Protein AF-A0A2I0F3G3-F1 (afdb_monomer)

Mean predicted aligned error: 10.42 Å

Structure (mmCIF, N/CA/C/O backbone):
data_AF-A0A2I0F3G3-F1
#
_entry.id   AF-A0A2I0F3G3-F1
#
loop_
_atom_site.group_PDB
_atom_site.id
_atom_site.type_symbol
_atom_site.label_atom_id
_atom_site.label_alt_id
_atom_site.label_comp_id
_atom_site.label_asym_id
_atom_site.label_entity_id
_atom_site.label_seq_id
_atom_site.pdbx_PDB_ins_code
_atom_site.Cartn_x
_atom_site.Cartn_y
_atom_site.Cartn_z
_atom_site.occupancy
_atom_site.B_iso_or_equiv
_atom_site.auth_seq_id
_atom_site.auth_comp_id
_atom_site.auth_asym_id
_atom_site.auth_atom_id
_atom_site.pdbx_PDB_model_num
ATOM 1 N N . MET A 1 1 ? -9.268 6.528 13.397 1.00 40.03 1 MET A N 1
ATOM 2 C CA . MET A 1 1 ? -7.926 5.931 13.593 1.00 40.03 1 MET A CA 1
ATOM 3 C C . MET A 1 1 ? -7.005 7.002 14.151 1.00 40.03 1 MET A C 1
ATOM 5 O O . MET A 1 1 ? -6.825 8.006 13.482 1.00 40.03 1 MET A O 1
ATOM 9 N N . SER A 1 2 ? -6.510 6.886 15.386 1.00 33.22 2 SER A N 1
ATOM 10 C CA . SER A 1 2 ? -5.782 8.012 15.994 1.00 33.22 2 SER A CA 1
ATOM 11 C C . SER A 1 2 ? -4.760 7.623 17.059 1.00 33.22 2 SER A C 1
ATOM 13 O O . SER A 1 2 ? -4.778 8.169 18.162 1.00 33.22 2 SER A O 1
ATOM 15 N N . ASN A 1 3 ? -3.904 6.642 16.770 1.00 37.75 3 ASN A N 1
ATOM 16 C CA . ASN A 1 3 ? -2.792 6.328 17.674 1.00 37.75 3 ASN A CA 1
ATOM 17 C C . ASN A 1 3 ? -1.697 5.437 17.068 1.00 37.75 3 ASN A C 1
ATOM 19 O O . ASN A 1 3 ? -0.989 4.779 17.830 1.00 37.75 3 ASN A O 1
ATOM 23 N N . ASP A 1 4 ? -1.595 5.362 15.737 1.00 41.56 4 ASP A N 1
ATOM 24 C CA . ASP A 1 4 ? -0.521 4.664 15.006 1.00 41.56 4 ASP A CA 1
ATOM 25 C C . ASP A 1 4 ? -0.191 3.261 15.546 1.00 41.56 4 ASP A C 1
ATOM 27 O O . ASP A 1 4 ? 0.947 2.791 15.526 1.00 41.56 4 ASP A O 1
ATOM 31 N N . ARG A 1 5 ? -1.210 2.587 16.095 1.00 38.66 5 ARG A N 1
ATOM 32 C CA . ARG A 1 5 ? -1.098 1.270 16.710 1.00 38.66 5 ARG A CA 1
ATOM 33 C C . ARG A 1 5 ? -2.247 0.378 16.260 1.00 38.66 5 ARG A C 1
ATOM 35 O O . ARG A 1 5 ? -3.396 0.821 16.270 1.00 38.66 5 ARG A O 1
ATOM 42 N N . PRO A 1 6 ? -1.957 -0.898 15.980 1.00 41.31 6 PRO A N 1
ATOM 43 C CA . PRO A 1 6 ? -2.941 -1.878 15.559 1.00 41.31 6 PRO A CA 1
ATOM 44 C C . PRO A 1 6 ? -4.153 -1.984 16.468 1.00 41.31 6 PRO A C 1
ATOM 46 O O . PRO A 1 6 ? -4.039 -2.080 17.700 1.00 41.31 6 PRO A O 1
ATOM 49 N N . ILE A 1 7 ? -5.303 -2.063 15.797 1.00 49.62 7 ILE A N 1
ATOM 50 C CA . ILE A 1 7 ? -6.587 -2.516 16.336 1.00 49.62 7 ILE A CA 1
ATOM 51 C C . ILE A 1 7 ? -6.479 -3.997 16.760 1.00 49.62 7 ILE A C 1
ATOM 53 O O . ILE A 1 7 ? -7.171 -4.448 17.666 1.00 49.62 7 ILE A O 1
ATOM 57 N N . PHE A 1 8 ? -5.528 -4.751 16.199 1.00 54.69 8 PHE A N 1
ATOM 58 C CA . PHE A 1 8 ? -5.387 -6.187 16.444 1.00 54.69 8 PHE A CA 1
ATOM 59 C C . PHE A 1 8 ? -4.365 -6.532 17.530 1.00 54.69 8 PHE A C 1
ATOM 61 O O . PHE A 1 8 ? -3.319 -5.897 17.691 1.00 54.69 8 PHE A O 1
ATOM 68 N N . SER A 1 9 ? -4.674 -7.574 18.305 1.00 57.16 9 SER A N 1
ATOM 69 C CA . SER A 1 9 ? -3.739 -8.134 19.283 1.00 57.16 9 SER A CA 1
ATOM 70 C C . SER A 1 9 ? -2.521 -8.762 18.587 1.00 57.16 9 SER A C 1
ATOM 72 O O . SER A 1 9 ? -2.612 -9.174 17.435 1.00 57.16 9 SER A O 1
ATOM 74 N N . LYS A 1 10 ? -1.380 -8.892 19.286 1.00 62.66 10 LYS A N 1
ATOM 75 C CA . LYS A 1 10 ? -0.178 -9.543 18.722 1.00 62.66 10 LYS A CA 1
ATOM 76 C C . LYS A 1 10 ? -0.448 -10.964 18.206 1.00 62.66 10 LYS A C 1
ATOM 78 O O . LYS A 1 10 ? 0.155 -11.355 17.218 1.00 62.66 10 LYS A O 1
ATOM 83 N N . ASN A 1 11 ? -1.334 -11.715 18.861 1.00 62.41 11 ASN A N 1
ATOM 84 C CA . ASN A 1 11 ? -1.682 -13.074 18.439 1.00 62.41 11 ASN A CA 1
ATOM 85 C C . ASN A 1 11 ? -2.518 -13.057 17.158 1.00 62.41 11 ASN A C 1
ATOM 87 O O . ASN A 1 11 ? -2.170 -13.747 16.212 1.00 62.41 11 ASN A O 1
ATOM 91 N N . LEU A 1 12 ? -3.532 -12.192 17.099 1.00 63.91 12 LEU A N 1
ATOM 92 C CA . LEU A 1 12 ? -4.378 -12.049 15.916 1.00 63.91 12 LEU A CA 1
ATOM 93 C C . LEU A 1 12 ? -3.585 -11.610 14.686 1.00 63.91 12 LEU A C 1
ATOM 95 O O . LEU A 1 12 ? -3.812 -12.103 13.595 1.00 63.91 12 LEU A O 1
ATOM 99 N N . LYS A 1 13 ? -2.603 -10.720 14.845 1.00 66.25 13 LYS A N 1
ATOM 100 C CA . LYS A 1 13 ? -1.736 -10.378 13.714 1.00 66.25 13 LYS A CA 1
ATOM 101 C C . LYS A 1 13 ? -0.973 -11.578 13.176 1.00 66.25 13 LYS A C 1
ATOM 103 O O . LYS A 1 13 ? -0.837 -11.698 11.972 1.00 66.25 13 LYS A O 1
ATOM 108 N N . LYS A 1 14 ? -0.437 -12.428 14.057 1.00 70.06 14 LYS A N 1
ATOM 109 C CA . LYS A 1 14 ? 0.297 -13.626 13.632 1.00 70.06 14 LYS A CA 1
ATOM 110 C C . LYS A 1 14 ? -0.610 -14.585 12.873 1.00 70.06 14 LYS A C 1
ATOM 112 O O . LYS A 1 14 ? -0.178 -15.141 11.876 1.00 70.06 14 LYS A O 1
ATOM 117 N N . GLU A 1 15 ? -1.839 -14.745 13.346 1.00 70.56 15 GLU A N 1
ATOM 118 C CA . GLU A 1 15 ? -2.870 -15.545 12.690 1.00 70.56 15 GLU A CA 1
ATOM 119 C C . GLU A 1 15 ? -3.222 -14.973 11.313 1.00 70.56 15 GLU A C 1
ATOM 121 O O . GLU A 1 15 ? -3.041 -15.668 10.325 1.00 70.56 15 GLU A O 1
ATOM 126 N N . LEU A 1 16 ? -3.543 -13.677 11.218 1.00 69.94 16 LEU A N 1
ATOM 127 C CA . LEU A 1 16 ? -3.826 -13.007 9.941 1.00 69.94 16 LEU A CA 1
ATOM 128 C C . LEU A 1 16 ? -2.643 -13.052 8.963 1.00 69.94 16 LEU A C 1
ATOM 130 O O . LEU A 1 16 ? -2.847 -13.212 7.766 1.00 69.94 16 LEU A O 1
ATOM 134 N N . ILE A 1 17 ? -1.402 -12.904 9.448 1.00 72.69 17 ILE A N 1
ATOM 135 C CA . ILE A 1 17 ? -0.193 -13.052 8.618 1.00 72.69 17 ILE A CA 1
ATOM 136 C C . ILE A 1 17 ? -0.124 -14.473 8.055 1.00 72.69 17 ILE A C 1
ATOM 138 O O . ILE A 1 17 ? 0.122 -14.649 6.865 1.00 72.69 17 ILE A O 1
ATOM 142 N N . LYS A 1 18 ? -0.343 -15.477 8.910 1.00 76.19 18 LYS A N 1
ATOM 143 C CA . LYS A 1 18 ? -0.282 -16.887 8.534 1.00 76.19 18 LYS A CA 1
ATOM 144 C C . LYS A 1 18 ? -1.380 -17.246 7.527 1.00 76.19 18 LYS A C 1
ATOM 146 O O . LYS A 1 18 ? -1.069 -17.804 6.484 1.00 76.19 18 LYS A O 1
ATOM 151 N N . GLU A 1 19 ? -2.628 -16.879 7.803 1.00 73.88 19 GLU A N 1
ATOM 152 C CA . GLU A 1 19 ? -3.773 -17.102 6.908 1.00 73.88 19 GLU A CA 1
ATOM 153 C C . GLU A 1 19 ? -3.580 -16.413 5.553 1.00 73.88 19 GLU A C 1
ATOM 155 O O . GLU A 1 19 ? -3.885 -16.992 4.507 1.00 73.88 19 GLU A O 1
ATOM 160 N N . ASN A 1 20 ? -3.037 -15.191 5.556 1.00 76.25 20 ASN A N 1
ATOM 161 C CA . ASN A 1 20 ? -2.711 -14.473 4.330 1.00 76.25 20 ASN A CA 1
ATOM 162 C C . ASN A 1 20 ? -1.632 -15.208 3.524 1.00 76.25 20 ASN A C 1
ATOM 164 O O . ASN A 1 20 ? -1.797 -15.383 2.322 1.00 76.25 20 ASN A O 1
ATOM 168 N N . GLN A 1 21 ? -0.562 -15.677 4.174 1.00 77.44 21 GLN A N 1
ATOM 169 C CA . GLN A 1 21 ? 0.502 -16.429 3.506 1.00 77.44 21 GLN A CA 1
ATOM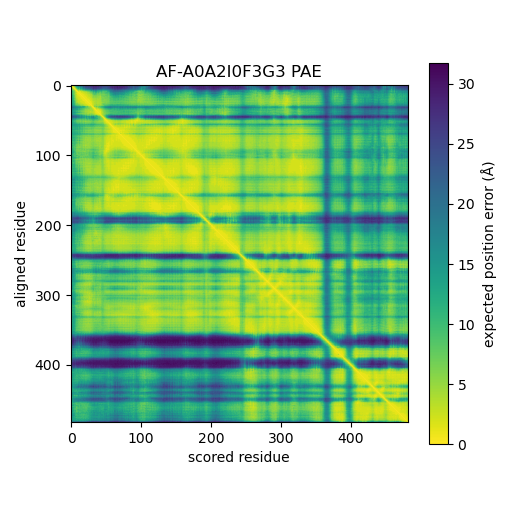 170 C C . GLN A 1 21 ? -0.027 -17.736 2.895 1.00 77.44 21 GLN A C 1
ATOM 172 O O . GLN A 1 21 ? 0.196 -17.992 1.716 1.00 77.44 21 GLN A O 1
ATOM 177 N N . GLU A 1 22 ? -0.801 -18.515 3.657 1.00 80.12 22 GLU A N 1
ATOM 178 C CA . GLU A 1 22 ? -1.426 -19.756 3.175 1.00 80.12 22 GLU A CA 1
ATOM 179 C C . GLU A 1 22 ? -2.356 -19.497 1.977 1.00 80.12 22 GLU A C 1
ATOM 181 O O . GLU A 1 22 ? -2.373 -20.259 1.006 1.00 80.12 22 GLU A O 1
ATOM 186 N N . SER A 1 23 ? -3.111 -18.397 2.020 1.00 78.81 23 SER A N 1
ATOM 187 C CA . SER A 1 23 ? -4.010 -17.992 0.937 1.00 78.81 23 SER A CA 1
ATOM 188 C C . SER A 1 23 ? -3.245 -17.553 -0.315 1.00 78.81 23 SER A C 1
ATOM 190 O O . SER A 1 23 ? -3.626 -17.928 -1.425 1.00 78.81 23 SER A O 1
ATOM 192 N N . VAL A 1 24 ? -2.145 -16.810 -0.155 1.00 80.06 24 VAL A N 1
ATOM 193 C CA . VAL A 1 24 ? -1.246 -16.425 -1.254 1.00 80.06 24 VAL A CA 1
ATOM 194 C C . VAL A 1 24 ? -0.622 -17.662 -1.895 1.00 80.06 24 VAL A C 1
ATOM 196 O O . VAL A 1 24 ? -0.701 -17.810 -3.113 1.00 80.06 24 VAL A O 1
ATOM 199 N N . ASP A 1 25 ? -0.086 -18.590 -1.103 1.00 80.62 25 ASP A N 1
ATOM 200 C CA . ASP A 1 25 ? 0.510 -19.828 -1.613 1.00 80.62 25 ASP A CA 1
ATOM 201 C C . ASP A 1 25 ? -0.519 -20.662 -2.391 1.00 80.62 25 ASP A C 1
ATOM 203 O O . ASP A 1 25 ? -0.250 -21.145 -3.497 1.00 80.62 25 ASP A O 1
ATOM 207 N N . LYS A 1 26 ? -1.743 -20.787 -1.861 1.00 83.00 26 LYS A N 1
ATOM 208 C CA . LYS A 1 26 ? -2.855 -21.454 -2.552 1.00 83.00 26 LYS A CA 1
ATOM 209 C C . LYS A 1 26 ? -3.180 -20.771 -3.884 1.00 83.00 26 LYS A C 1
ATOM 211 O O . LYS A 1 26 ? -3.293 -21.446 -4.906 1.00 83.00 26 LYS A O 1
ATOM 216 N N . SER A 1 27 ? -3.294 -19.446 -3.886 1.00 83.00 27 SER A N 1
ATOM 217 C CA . SER A 1 27 ? -3.582 -18.646 -5.078 1.00 83.00 27 SER A CA 1
ATOM 218 C C . SER A 1 27 ? -2.507 -18.796 -6.157 1.00 83.00 27 SER A C 1
ATOM 220 O O . SER A 1 27 ? -2.826 -19.038 -7.320 1.00 83.00 27 SER A O 1
ATOM 222 N N . LEU A 1 28 ? -1.224 -18.753 -5.783 1.00 81.25 28 LEU A N 1
ATOM 223 C CA . LEU A 1 28 ? -0.098 -18.933 -6.710 1.00 81.25 28 LEU A CA 1
ATOM 224 C C . LEU A 1 28 ? -0.069 -20.327 -7.344 1.00 81.25 28 LEU A C 1
ATOM 226 O O . LEU A 1 28 ? 0.310 -20.476 -8.512 1.00 81.25 28 LEU A O 1
ATOM 230 N N . ASN A 1 29 ? -0.490 -21.347 -6.597 1.00 78.00 29 ASN A N 1
ATOM 231 C CA . ASN A 1 29 ? -0.633 -22.705 -7.114 1.00 78.00 29 ASN A CA 1
ATOM 232 C C . ASN A 1 29 ? -1.790 -22.824 -8.116 1.00 78.00 29 ASN A C 1
ATOM 234 O O . ASN A 1 29 ? -1.662 -23.545 -9.104 1.00 78.00 29 ASN A O 1
ATOM 238 N N . LEU A 1 30 ? -2.884 -22.088 -7.902 1.00 77.94 30 LEU A N 1
ATOM 239 C CA . LEU A 1 30 ? -4.043 -22.050 -8.802 1.00 77.94 30 LEU A CA 1
ATOM 240 C C . LEU A 1 30 ? -3.820 -21.157 -10.035 1.00 77.94 30 LEU A C 1
ATOM 242 O O . LEU A 1 30 ? -4.417 -21.388 -11.085 1.00 77.94 30 LEU A O 1
ATOM 246 N N . ASN A 1 31 ? -2.949 -20.151 -9.938 1.00 69.31 31 ASN A N 1
ATOM 247 C CA . ASN A 1 31 ? -2.670 -19.228 -11.030 1.00 69.31 31 ASN A CA 1
ATOM 248 C C . ASN A 1 31 ? -1.655 -19.826 -12.023 1.00 69.31 31 ASN A C 1
ATOM 250 O O . ASN A 1 31 ? -0.436 -19.707 -11.866 1.00 69.31 31 ASN A O 1
ATOM 254 N N . PHE A 1 32 ? -2.153 -20.472 -13.079 1.00 60.03 32 PHE A N 1
ATOM 255 C CA . PHE A 1 32 ? -1.326 -21.067 -14.138 1.00 60.03 32 PHE A CA 1
ATOM 256 C C . PHE A 1 32 ? -0.560 -20.040 -14.994 1.00 60.03 32 PHE A C 1
ATOM 258 O O . PHE A 1 32 ? 0.374 -20.425 -15.693 1.00 60.03 32 PHE A O 1
ATOM 265 N N . GLY A 1 33 ? -0.924 -18.752 -14.939 1.00 63.72 33 GLY A N 1
ATOM 266 C CA . GLY A 1 33 ? -0.318 -17.690 -15.750 1.00 63.72 33 GLY A CA 1
ATOM 267 C C . GLY A 1 33 ? 0.868 -16.964 -15.103 1.00 63.72 33 GLY A C 1
ATOM 268 O O . GLY A 1 33 ? 1.580 -16.239 -15.797 1.00 63.72 33 GLY A O 1
ATOM 269 N N . ALA A 1 34 ? 1.101 -17.137 -13.797 1.00 67.75 34 ALA A N 1
ATOM 270 C CA . ALA A 1 34 ? 2.198 -16.466 -13.099 1.00 67.75 34 ALA A CA 1
ATOM 271 C C . ALA A 1 34 ? 3.571 -17.051 -13.485 1.00 67.75 34 ALA A C 1
ATOM 273 O O . ALA A 1 34 ? 3.748 -18.271 -13.539 1.00 67.75 34 ALA A O 1
ATOM 274 N N . SER A 1 35 ? 4.554 -16.169 -13.709 1.00 70.25 35 SER A N 1
ATOM 275 C CA . SER A 1 35 ? 5.934 -16.550 -14.044 1.00 70.25 35 SER A CA 1
ATOM 276 C C . SER A 1 35 ? 6.531 -17.496 -12.985 1.00 70.25 35 SER A C 1
ATOM 278 O O . SER A 1 35 ? 6.360 -17.233 -11.790 1.00 70.25 35 SER A O 1
ATOM 280 N N . PRO A 1 36 ? 7.274 -18.555 -13.373 1.00 76.88 36 PRO A N 1
ATOM 281 C CA . PRO A 1 36 ? 7.960 -19.437 -12.426 1.00 76.88 36 PRO A CA 1
ATOM 282 C C . PRO A 1 36 ? 8.852 -18.679 -11.435 1.00 76.88 36 PRO A C 1
ATOM 284 O O . PRO A 1 36 ? 8.826 -18.972 -10.242 1.00 76.88 36 PRO A O 1
ATOM 287 N N . SER A 1 37 ? 9.574 -17.661 -11.910 1.00 71.94 37 SER A N 1
ATOM 288 C CA . SER A 1 37 ? 10.458 -16.823 -11.092 1.00 71.94 37 SER A CA 1
ATOM 289 C C . SER A 1 37 ? 9.675 -16.016 -10.051 1.00 71.94 37 SER A C 1
ATOM 291 O O . SER A 1 37 ? 10.109 -15.899 -8.908 1.00 71.94 37 SER A O 1
ATOM 293 N N . LEU A 1 38 ? 8.483 -15.524 -10.412 1.00 72.19 38 LEU A N 1
ATOM 294 C CA . LEU A 1 38 ? 7.585 -14.831 -9.482 1.00 72.19 38 LEU A CA 1
ATOM 295 C C . LEU A 1 38 ? 7.024 -15.794 -8.427 1.00 72.19 38 LEU A C 1
ATOM 297 O O . LEU A 1 38 ? 7.023 -15.466 -7.244 1.00 72.19 38 LEU A O 1
ATOM 301 N N . LYS A 1 39 ? 6.597 -17.001 -8.831 1.00 77.25 39 LYS A N 1
ATOM 302 C CA . LYS A 1 39 ? 6.143 -18.035 -7.885 1.00 77.25 39 LYS A CA 1
ATOM 303 C C . LYS A 1 39 ? 7.246 -18.397 -6.897 1.00 77.25 39 LYS A C 1
ATOM 305 O O . LYS A 1 39 ? 6.999 -18.441 -5.696 1.00 77.25 39 LYS A O 1
ATOM 310 N N . GLN A 1 40 ? 8.468 -18.596 -7.392 1.00 78.12 40 GLN A N 1
ATOM 311 C CA . GLN A 1 40 ? 9.625 -18.866 -6.548 1.00 78.12 40 GLN A CA 1
ATOM 312 C C . GLN A 1 40 ? 9.860 -17.713 -5.566 1.00 78.12 40 GLN A C 1
ATOM 314 O O . GLN A 1 40 ? 9.889 -17.957 -4.364 1.00 78.12 40 GLN A O 1
ATOM 319 N N . PHE A 1 41 ? 9.942 -16.471 -6.054 1.00 70.38 41 PHE A N 1
ATOM 320 C CA . PHE A 1 41 ? 10.153 -15.287 -5.218 1.00 70.38 41 PHE A CA 1
ATOM 321 C C . PHE A 1 41 ? 9.120 -15.180 -4.086 1.00 70.38 41 PHE A C 1
ATOM 323 O O . PHE A 1 41 ? 9.497 -15.082 -2.918 1.00 70.38 41 PHE A O 1
ATOM 330 N N . LEU A 1 42 ? 7.831 -15.296 -4.409 1.00 71.50 42 LEU A N 1
ATOM 331 C CA . LEU A 1 42 ? 6.747 -15.178 -3.431 1.00 71.50 42 LEU A CA 1
ATOM 332 C C . LEU A 1 42 ? 6.679 -16.361 -2.450 1.00 71.50 42 LEU A C 1
ATOM 334 O O . LEU A 1 42 ? 6.297 -16.169 -1.302 1.00 71.50 42 LEU A O 1
ATOM 338 N N . SER A 1 43 ? 7.101 -17.559 -2.865 1.00 68.19 43 SER A N 1
ATOM 339 C CA . SER A 1 43 ? 7.147 -18.748 -1.995 1.00 68.19 43 SER A CA 1
ATOM 340 C C . SER A 1 43 ? 8.367 -18.804 -1.059 1.00 68.19 43 SER A C 1
ATOM 342 O O . SER A 1 43 ? 8.386 -19.576 -0.103 1.00 68.19 43 SER A O 1
ATOM 344 N N . THR A 1 44 ? 9.412 -18.005 -1.319 1.00 59.66 44 THR A N 1
ATOM 345 C CA . THR A 1 44 ? 10.685 -18.042 -0.565 1.00 59.66 44 THR A CA 1
ATOM 346 C C . THR A 1 44 ? 10.713 -17.204 0.719 1.00 59.66 44 THR A C 1
ATOM 348 O O . THR A 1 44 ? 11.754 -17.125 1.379 1.00 59.66 44 THR A O 1
ATOM 351 N N . THR A 1 45 ? 9.597 -16.596 1.129 1.00 55.66 45 THR A N 1
ATOM 352 C CA . THR A 1 45 ? 9.505 -15.860 2.399 1.00 55.66 45 THR A CA 1
ATOM 353 C C . THR A 1 45 ? 9.617 -16.814 3.588 1.00 55.66 45 THR A C 1
ATOM 355 O O . THR A 1 45 ? 8.653 -17.437 4.015 1.00 55.66 45 THR A O 1
ATOM 358 N N . THR A 1 46 ? 10.831 -16.943 4.121 1.00 53.16 46 THR A N 1
ATOM 359 C CA . THR A 1 46 ? 11.136 -17.797 5.273 1.00 53.16 46 THR A CA 1
ATOM 360 C C . THR A 1 46 ? 10.627 -17.187 6.582 1.00 53.16 46 THR A C 1
ATOM 362 O O . THR A 1 46 ? 10.824 -16.000 6.846 1.00 53.16 46 THR A O 1
ATOM 365 N N . ASP A 1 47 ? 10.061 -18.034 7.449 1.00 54.22 47 ASP A N 1
ATOM 366 C CA . ASP A 1 47 ? 9.515 -17.767 8.799 1.00 54.22 47 ASP A CA 1
ATOM 367 C C . ASP A 1 47 ? 10.509 -17.181 9.836 1.00 54.22 47 ASP A C 1
ATOM 369 O O . ASP A 1 47 ? 10.274 -17.192 11.051 1.00 54.22 47 ASP A O 1
ATOM 373 N N . SER A 1 48 ? 11.662 -16.669 9.405 1.00 66.31 48 SER A N 1
ATOM 374 C CA . SER A 1 48 ? 12.718 -16.233 10.314 1.00 66.31 48 SER A CA 1
ATOM 375 C C . SER A 1 48 ? 12.441 -14.837 10.882 1.00 66.31 48 SER A C 1
ATOM 377 O O . SER A 1 48 ? 12.645 -13.790 10.264 1.00 66.31 48 SER A O 1
ATOM 379 N N . SER A 1 49 ? 11.976 -14.814 12.130 1.00 77.31 49 SER A N 1
ATOM 380 C CA . SER A 1 49 ? 11.819 -13.566 12.867 1.00 77.31 49 SER A CA 1
ATOM 381 C C . SER A 1 49 ? 13.178 -12.999 13.280 1.00 77.31 49 SER A C 1
ATOM 383 O O . SER A 1 49 ? 13.936 -13.658 13.991 1.00 77.31 49 SER A O 1
ATOM 385 N N . HIS A 1 50 ? 13.458 -11.755 12.898 1.00 85.19 50 HIS A N 1
ATOM 386 C CA . HIS A 1 50 ? 14.717 -11.070 13.190 1.00 85.19 50 HIS A CA 1
ATOM 387 C C . HIS A 1 50 ? 14.478 -9.651 13.718 1.00 85.19 50 HIS A C 1
ATOM 389 O O . HIS A 1 50 ? 13.436 -9.039 13.470 1.00 85.19 50 HIS A O 1
ATOM 395 N N . PHE A 1 51 ? 15.443 -9.148 14.490 1.00 89.06 51 PHE A N 1
ATOM 396 C CA . PHE A 1 51 ? 15.470 -7.756 14.936 1.00 89.06 51 PHE A CA 1
ATOM 397 C C . PHE A 1 51 ? 16.098 -6.880 13.860 1.00 89.06 51 PHE A C 1
ATOM 399 O O . PHE A 1 51 ? 17.098 -7.269 13.259 1.00 89.06 51 PHE A O 1
ATOM 406 N N . VAL A 1 52 ? 15.512 -5.707 13.643 1.00 91.12 52 VAL A N 1
ATOM 407 C CA . VAL A 1 52 ? 16.011 -4.741 12.669 1.00 91.12 52 VAL A CA 1
ATOM 408 C C . VAL A 1 52 ? 17.035 -3.829 13.336 1.00 91.12 52 VAL A C 1
ATOM 410 O O . VAL A 1 52 ? 16.733 -3.138 14.309 1.00 91.12 52 VAL A O 1
ATOM 413 N N . SER A 1 53 ? 18.261 -3.841 12.831 1.00 93.12 53 SER A N 1
ATOM 414 C CA . SER A 1 53 ? 19.366 -3.002 13.299 1.00 93.12 53 SER A CA 1
ATOM 415 C C . SER A 1 53 ? 19.271 -1.586 12.739 1.00 93.12 53 SER A C 1
ATOM 417 O O . SER A 1 53 ? 18.608 -1.350 11.736 1.00 93.12 53 SER A O 1
ATOM 419 N N . LYS A 1 54 ? 19.955 -0.622 13.366 1.00 93.31 54 LYS A N 1
ATOM 420 C CA . LYS A 1 54 ? 20.077 0.731 12.803 1.00 93.31 54 LYS A CA 1
ATOM 421 C C . LYS A 1 54 ? 20.902 0.720 11.519 1.00 93.31 54 LYS A C 1
ATOM 423 O O . LYS A 1 54 ? 21.877 -0.016 11.402 1.00 93.31 54 LYS A O 1
ATOM 428 N N . PHE A 1 55 ? 20.545 1.611 10.604 1.00 92.38 55 PHE A N 1
ATOM 429 C CA . PHE A 1 55 ? 21.315 1.892 9.404 1.00 92.38 55 PHE A CA 1
ATOM 430 C C . PHE A 1 55 ? 22.288 3.044 9.693 1.00 92.38 55 PHE A C 1
ATOM 432 O O . PHE A 1 55 ? 21.866 4.186 9.870 1.00 92.38 55 PHE A O 1
ATOM 439 N N . GLU A 1 56 ? 23.582 2.741 9.804 1.00 88.44 56 GLU A N 1
ATOM 440 C CA . GLU A 1 56 ? 24.620 3.708 10.223 1.00 88.44 56 GLU A CA 1
ATOM 441 C C . GLU A 1 56 ? 25.530 4.175 9.077 1.00 88.44 56 GLU A C 1
ATOM 443 O O . GLU A 1 56 ? 26.383 5.039 9.268 1.00 88.44 56 GLU A O 1
ATOM 448 N N . GLU A 1 57 ? 25.367 3.616 7.878 1.00 83.31 57 GLU A N 1
ATOM 449 C CA . GLU A 1 57 ? 26.209 3.970 6.739 1.00 83.31 57 GLU A CA 1
ATOM 450 C C . GLU A 1 57 ? 25.850 5.325 6.137 1.00 83.31 57 GLU A C 1
ATOM 452 O O . GLU A 1 57 ? 24.687 5.729 6.054 1.00 83.31 57 GLU A O 1
ATOM 457 N N . HIS A 1 58 ? 26.881 6.014 5.653 1.00 87.69 58 HIS A N 1
ATOM 458 C CA . HIS A 1 58 ? 26.693 7.198 4.839 1.00 87.69 58 HIS A CA 1
ATOM 459 C C . HIS A 1 58 ? 26.120 6.815 3.478 1.00 87.69 58 HIS A C 1
ATOM 461 O O . HIS A 1 58 ? 26.630 5.928 2.798 1.00 87.69 58 HIS A O 1
ATOM 467 N N . VAL A 1 59 ? 25.088 7.543 3.057 1.00 91.19 59 VAL A N 1
ATOM 468 C CA . VAL A 1 59 ? 24.486 7.352 1.740 1.00 91.19 59 VAL A CA 1
ATOM 469 C C . VAL A 1 59 ? 25.489 7.736 0.655 1.00 91.19 59 VAL A C 1
ATOM 471 O O . VAL A 1 59 ? 25.804 8.917 0.474 1.00 91.19 59 VAL A O 1
ATOM 474 N N . PHE A 1 60 ? 25.961 6.731 -0.077 1.00 90.94 60 PHE A N 1
ATOM 475 C CA . PHE A 1 60 ? 26.897 6.877 -1.179 1.00 90.94 60 PHE A CA 1
ATOM 476 C C . PHE A 1 60 ? 26.581 5.857 -2.273 1.00 90.94 60 PHE A C 1
ATOM 478 O O . PHE A 1 60 ? 26.334 4.689 -1.987 1.00 90.94 60 PHE A O 1
ATOM 485 N N . PHE A 1 61 ? 26.630 6.301 -3.528 1.00 94.38 61 PHE A N 1
ATOM 486 C CA . PHE A 1 61 ? 26.390 5.461 -4.695 1.00 94.38 61 PHE A CA 1
ATOM 487 C C . PHE A 1 61 ? 27.569 5.537 -5.673 1.00 94.38 61 PHE A C 1
ATOM 489 O O . PHE A 1 61 ? 28.241 6.572 -5.749 1.00 94.38 61 PHE A O 1
ATOM 496 N N . PRO A 1 62 ? 27.822 4.464 -6.443 1.00 94.44 62 PRO A N 1
ATOM 497 C CA . PRO A 1 62 ? 28.929 4.417 -7.388 1.00 94.44 62 PRO A CA 1
ATOM 498 C C . PRO A 1 62 ? 28.759 5.418 -8.543 1.00 94.44 62 PRO A C 1
ATOM 500 O O . PRO A 1 62 ? 27.661 5.887 -8.851 1.00 94.44 62 PRO A O 1
ATOM 503 N N . VAL A 1 63 ? 29.872 5.739 -9.212 1.00 94.75 63 VAL A N 1
ATOM 504 C CA . VAL A 1 63 ? 29.927 6.759 -10.280 1.00 94.75 63 VAL A CA 1
ATOM 505 C C . VAL A 1 63 ? 28.951 6.451 -11.414 1.00 94.75 63 VAL A C 1
ATOM 507 O O . VAL A 1 63 ? 28.247 7.343 -11.874 1.00 94.75 63 VAL A O 1
ATOM 510 N N . ASN A 1 64 ? 28.830 5.184 -11.808 1.00 94.56 64 ASN A N 1
ATOM 511 C CA . ASN A 1 64 ? 27.911 4.774 -12.867 1.00 94.56 64 ASN A CA 1
ATOM 512 C C . ASN A 1 64 ? 26.434 5.047 -12.521 1.00 94.56 64 ASN A C 1
ATOM 514 O O . ASN A 1 64 ? 25.662 5.406 -13.408 1.00 94.56 64 ASN A O 1
ATOM 518 N N . PHE A 1 65 ? 26.048 4.932 -11.246 1.00 96.69 65 PHE A N 1
ATOM 519 C CA . PHE A 1 65 ? 24.707 5.283 -10.776 1.00 96.69 65 PHE A CA 1
ATOM 520 C C . PHE A 1 65 ? 24.464 6.790 -10.831 1.00 96.69 65 PHE A C 1
ATOM 522 O O . PHE A 1 65 ? 23.448 7.255 -11.355 1.00 96.69 65 PHE A O 1
ATOM 529 N N . ARG A 1 66 ? 25.441 7.570 -10.358 1.00 96.00 66 ARG A N 1
ATOM 530 C CA . ARG A 1 66 ? 25.407 9.033 -10.445 1.00 96.00 66 ARG A CA 1
ATOM 531 C C . ARG A 1 66 ? 25.268 9.511 -11.891 1.00 96.00 66 ARG A C 1
ATOM 533 O O . ARG A 1 66 ? 24.416 10.350 -12.181 1.00 96.00 66 ARG A O 1
ATOM 540 N N . ASP A 1 67 ? 26.057 8.941 -12.794 1.00 94.75 67 ASP A N 1
ATOM 541 C CA . ASP A 1 67 ? 26.036 9.275 -14.219 1.00 94.75 67 ASP A CA 1
ATOM 542 C C . ASP A 1 67 ? 24.723 8.864 -14.892 1.00 94.75 67 ASP A C 1
ATOM 544 O O . ASP A 1 67 ? 24.255 9.541 -15.813 1.00 94.75 67 ASP A O 1
ATOM 548 N N . ALA A 1 68 ? 24.106 7.768 -14.439 1.00 95.19 68 ALA A N 1
ATOM 549 C CA . ALA A 1 68 ? 22.843 7.298 -14.985 1.00 95.19 68 ALA A CA 1
ATOM 550 C C . ALA A 1 68 ? 21.682 8.249 -14.668 1.00 95.19 68 ALA A C 1
ATOM 552 O O . ALA A 1 68 ? 20.890 8.571 -15.565 1.00 95.19 68 ALA A O 1
ATOM 553 N N . LEU A 1 69 ? 21.600 8.715 -13.419 1.00 95.31 69 LEU A N 1
ATOM 554 C CA . LEU A 1 69 ? 20.544 9.618 -12.965 1.00 95.31 69 LEU A CA 1
ATOM 555 C C . LEU A 1 69 ? 20.759 11.064 -13.428 1.00 95.31 69 LEU A C 1
ATOM 557 O O . LEU A 1 69 ? 19.788 11.734 -13.784 1.00 95.31 69 LEU A O 1
ATOM 561 N N . LYS A 1 70 ? 22.012 11.521 -13.545 1.00 92.19 70 LYS A N 1
ATOM 562 C CA . LYS A 1 70 ? 22.354 12.914 -13.882 1.00 92.19 70 LYS A CA 1
ATOM 563 C C . LYS A 1 70 ? 21.667 13.899 -12.928 1.00 92.19 70 LYS A C 1
ATOM 565 O O . LYS A 1 70 ? 21.973 13.902 -11.739 1.00 92.19 70 LYS A O 1
ATOM 570 N N . ASP A 1 71 ? 20.732 14.696 -13.440 1.00 91.38 71 ASP A N 1
ATOM 571 C CA . ASP A 1 71 ? 20.033 15.760 -12.717 1.00 91.38 71 ASP A CA 1
ATOM 572 C C . ASP A 1 71 ? 19.177 15.214 -11.561 1.00 91.38 71 ASP A C 1
ATOM 574 O O . ASP A 1 71 ? 19.029 15.870 -10.531 1.00 91.38 71 ASP A O 1
ATOM 578 N N . ASP A 1 72 ? 18.704 13.968 -11.675 1.00 94.75 72 ASP A N 1
ATOM 579 C CA . ASP A 1 72 ? 17.890 13.311 -10.647 1.00 94.75 72 ASP A CA 1
ATOM 580 C C . ASP A 1 72 ? 18.730 12.770 -9.470 1.00 94.75 72 ASP A C 1
ATOM 582 O O . ASP A 1 72 ? 18.184 12.417 -8.423 1.00 94.75 72 ASP A O 1
ATOM 586 N N . TYR A 1 73 ? 20.066 12.717 -9.596 1.00 96.31 73 TYR A N 1
ATOM 587 C CA . TYR A 1 73 ? 20.938 12.086 -8.597 1.00 96.31 73 TYR A CA 1
ATOM 588 C C . TYR A 1 73 ? 20.817 12.733 -7.214 1.00 96.31 73 TYR A C 1
ATOM 590 O O . TYR A 1 73 ? 20.650 12.035 -6.217 1.00 96.31 73 TYR A O 1
ATOM 598 N N . SER A 1 74 ? 20.877 14.065 -7.142 1.00 96.06 74 SER A N 1
ATOM 599 C CA . SER A 1 74 ? 20.808 14.793 -5.867 1.00 96.06 74 SER A CA 1
ATOM 600 C C . SER A 1 74 ? 19.467 14.587 -5.163 1.00 96.06 74 SER A C 1
ATOM 602 O O . SER A 1 74 ? 19.421 14.485 -3.937 1.00 96.06 74 SER A O 1
ATOM 604 N N . LEU A 1 75 ? 18.381 14.495 -5.935 1.00 96.69 75 LEU A N 1
ATOM 605 C CA . LEU A 1 75 ? 17.046 14.225 -5.414 1.00 96.69 75 LEU A CA 1
ATOM 606 C C . LEU A 1 75 ? 16.971 12.817 -4.812 1.00 96.69 75 LEU A C 1
ATOM 608 O O . LEU A 1 75 ? 16.570 12.673 -3.658 1.00 96.69 75 LEU A O 1
ATOM 612 N N . VAL A 1 76 ? 17.416 11.798 -5.555 1.00 96.69 76 VAL A N 1
ATOM 613 C CA . VAL A 1 76 ? 17.433 10.405 -5.077 1.00 96.69 76 VAL A CA 1
ATOM 614 C C . VAL A 1 76 ? 18.355 10.250 -3.865 1.00 96.69 76 VAL A C 1
ATOM 616 O O . VAL A 1 76 ? 17.955 9.655 -2.868 1.00 96.69 76 VAL A O 1
ATOM 619 N N . LEU A 1 77 ? 19.542 10.860 -3.878 1.00 96.50 77 LEU A N 1
ATOM 620 C CA . LEU A 1 77 ? 20.472 10.841 -2.746 1.00 96.50 77 LEU A CA 1
ATOM 621 C C . LEU A 1 77 ? 19.835 11.396 -1.462 1.00 96.50 77 LEU A C 1
ATOM 623 O O . LEU A 1 77 ? 20.020 10.836 -0.382 1.00 96.50 77 LEU A O 1
ATOM 627 N N . ASN A 1 78 ? 19.079 12.491 -1.569 1.00 96.88 78 ASN A N 1
ATOM 628 C CA . ASN A 1 78 ? 18.396 13.090 -0.424 1.00 96.88 78 ASN A CA 1
ATOM 629 C C . ASN A 1 78 ? 17.256 12.207 0.097 1.00 96.88 78 ASN A C 1
ATOM 631 O O . ASN A 1 78 ? 17.105 12.098 1.311 1.00 96.88 78 ASN A O 1
ATOM 635 N N . LEU A 1 79 ? 16.513 11.532 -0.786 1.00 97.44 79 LEU A N 1
ATOM 636 C CA . LEU A 1 79 ? 15.500 10.553 -0.377 1.00 97.44 79 LEU A CA 1
ATOM 637 C C . LEU A 1 79 ? 16.126 9.407 0.419 1.00 97.44 79 LEU A C 1
ATOM 639 O O . LEU A 1 79 ? 15.597 9.025 1.453 1.00 97.44 79 LEU A O 1
ATOM 643 N N . PHE A 1 80 ? 17.287 8.900 0.010 1.00 96.44 80 PHE A N 1
ATOM 644 C CA . PHE A 1 80 ? 17.979 7.874 0.787 1.00 96.44 80 PHE A CA 1
ATOM 645 C C . PHE A 1 80 ? 18.422 8.372 2.167 1.00 96.44 80 PHE A C 1
ATOM 647 O O . PHE A 1 80 ? 18.264 7.651 3.150 1.00 96.44 80 PHE A O 1
ATOM 654 N N . LYS A 1 81 ? 18.904 9.613 2.286 1.00 96.25 81 LYS A N 1
ATOM 655 C CA . LYS A 1 81 ? 19.252 10.193 3.597 1.00 96.25 81 LYS A CA 1
ATOM 656 C C . LYS A 1 81 ? 18.026 10.306 4.504 1.00 96.25 81 LYS A C 1
ATOM 658 O O . LYS A 1 81 ? 18.058 9.830 5.634 1.00 96.25 81 LYS A O 1
ATOM 663 N N . GLU A 1 82 ? 16.934 10.849 3.973 1.00 96.81 82 GLU A N 1
ATOM 664 C CA . GLU A 1 82 ? 15.645 10.955 4.668 1.00 96.81 82 GLU A CA 1
ATOM 665 C C . GLU A 1 82 ? 15.112 9.568 5.074 1.00 96.81 82 GLU A C 1
ATOM 667 O O . GLU A 1 82 ? 14.648 9.376 6.196 1.00 96.81 82 GLU A O 1
ATOM 672 N N . SER A 1 83 ? 15.266 8.561 4.207 1.00 95.56 83 SER A N 1
ATOM 673 C CA . SER A 1 83 ? 14.850 7.184 4.488 1.00 95.56 83 SER A CA 1
ATOM 674 C C . SER A 1 83 ? 15.627 6.554 5.641 1.00 95.56 83 SER A C 1
ATOM 676 O O . SER A 1 83 ? 15.027 5.853 6.447 1.00 95.56 83 SER A O 1
ATOM 678 N N . VAL A 1 84 ? 16.932 6.830 5.766 1.00 95.81 84 VAL A N 1
ATOM 679 C CA . VAL A 1 84 ? 17.766 6.329 6.869 1.00 95.81 84 VAL A CA 1
ATOM 680 C C . VAL A 1 84 ? 17.310 6.943 8.193 1.00 95.81 84 VAL A C 1
ATOM 682 O O . VAL A 1 84 ? 17.221 6.242 9.203 1.00 95.81 84 VAL A O 1
ATOM 685 N N . GLU A 1 85 ? 16.963 8.231 8.194 1.00 95.12 85 GLU A N 1
ATOM 686 C CA . GLU A 1 85 ? 16.420 8.912 9.373 1.00 95.12 85 GLU A CA 1
ATOM 687 C C . GLU A 1 85 ? 15.064 8.325 9.788 1.00 95.12 85 GLU A C 1
ATOM 689 O O . GLU A 1 85 ? 14.882 7.955 10.951 1.00 95.12 85 GLU A O 1
ATOM 694 N N . ILE A 1 86 ? 14.136 8.173 8.838 1.00 94.31 86 ILE A N 1
ATOM 695 C CA . ILE A 1 86 ? 12.809 7.581 9.067 1.00 94.31 86 ILE A CA 1
ATOM 696 C C . ILE A 1 86 ? 12.935 6.126 9.538 1.00 94.31 86 ILE A C 1
ATOM 698 O O . ILE A 1 86 ? 12.316 5.737 10.530 1.00 94.31 86 ILE A O 1
ATOM 702 N N . HIS A 1 87 ? 13.777 5.335 8.875 1.00 94.31 87 HIS A N 1
ATOM 703 C CA . HIS A 1 87 ? 14.072 3.952 9.229 1.00 94.31 87 HIS A CA 1
ATOM 704 C C . HIS A 1 87 ? 14.570 3.842 10.674 1.00 94.31 87 HIS A C 1
ATOM 706 O O . HIS A 1 87 ? 14.010 3.097 11.480 1.00 94.31 87 HIS A O 1
ATOM 712 N N . ASN A 1 88 ? 15.589 4.626 11.032 1.00 94.44 88 ASN A N 1
ATOM 713 C CA . ASN A 1 88 ? 16.182 4.590 12.366 1.00 94.44 88 ASN A CA 1
ATOM 714 C C . ASN A 1 88 ? 15.235 5.108 13.455 1.00 94.44 88 ASN A C 1
ATOM 716 O O . ASN A 1 88 ? 15.395 4.745 14.622 1.00 94.44 88 ASN A O 1
ATOM 720 N N . LYS A 1 89 ? 14.265 5.951 13.085 1.00 91.94 89 LYS A N 1
ATOM 721 C CA . LYS A 1 89 ? 13.237 6.480 13.985 1.00 91.94 89 LYS A CA 1
ATOM 722 C C . LYS A 1 89 ? 12.116 5.473 14.259 1.00 91.94 89 LYS A C 1
ATOM 724 O O . LYS A 1 89 ? 11.656 5.409 15.397 1.00 91.94 89 LYS A O 1
ATOM 729 N N . TYR A 1 90 ? 11.675 4.715 13.251 1.00 88.75 90 TYR A N 1
ATOM 730 C CA . TYR A 1 90 ? 10.431 3.930 13.330 1.00 88.75 90 TYR A CA 1
ATOM 731 C C . TYR A 1 90 ? 10.580 2.417 13.192 1.00 88.75 90 TYR A C 1
ATOM 733 O O . TYR A 1 90 ? 9.760 1.687 13.745 1.00 88.75 90 TYR A O 1
ATOM 741 N N . ILE A 1 91 ? 11.583 1.950 12.451 1.00 90.62 91 ILE A N 1
ATOM 742 C CA . ILE A 1 91 ? 11.742 0.536 12.090 1.00 90.62 91 ILE A CA 1
ATOM 743 C C . ILE A 1 91 ? 12.847 -0.106 12.933 1.00 90.62 91 ILE A C 1
ATOM 745 O O . ILE A 1 91 ? 12.649 -1.179 13.510 1.00 90.62 91 ILE A O 1
ATOM 749 N N . ALA A 1 92 ? 13.996 0.567 13.056 1.00 91.69 92 ALA A N 1
ATOM 750 C CA . ALA A 1 92 ? 15.134 0.062 13.816 1.00 91.69 92 ALA A CA 1
ATOM 751 C C . ALA A 1 92 ? 14.772 -0.216 15.287 1.00 91.69 92 ALA A C 1
ATOM 753 O O . ALA A 1 92 ? 14.113 0.576 15.961 1.00 91.69 92 ALA A O 1
ATOM 754 N N . GLY A 1 93 ? 15.234 -1.355 15.800 1.00 88.62 93 GLY A N 1
ATOM 755 C CA . GLY A 1 93 ? 14.896 -1.890 17.119 1.00 88.62 93 GLY A CA 1
ATOM 756 C C . GLY A 1 93 ? 13.603 -2.713 17.154 1.00 88.62 93 GLY A C 1
ATOM 757 O O . GLY A 1 93 ? 13.354 -3.392 18.152 1.00 88.62 93 GLY A O 1
ATOM 758 N N . GLY A 1 94 ? 12.798 -2.691 16.087 1.00 86.44 94 GLY A N 1
ATOM 759 C CA . GLY A 1 94 ? 11.619 -3.540 15.942 1.00 86.44 94 GLY A CA 1
ATOM 760 C C . GLY A 1 94 ? 11.958 -4.970 15.505 1.00 86.44 94 GLY A C 1
ATOM 761 O O . GLY A 1 94 ? 13.086 -5.289 15.127 1.00 86.44 94 GLY A O 1
ATOM 762 N N . LYS A 1 95 ? 10.961 -5.853 15.561 1.00 85.25 95 LYS A N 1
ATOM 763 C CA . LYS A 1 95 ? 11.068 -7.276 15.233 1.00 85.25 95 LYS A CA 1
ATOM 764 C C . LYS A 1 95 ? 10.169 -7.633 14.050 1.00 85.25 95 LYS A C 1
ATOM 766 O O . LYS A 1 95 ? 8.946 -7.681 14.184 1.00 85.25 95 LYS A O 1
ATOM 771 N N . PHE A 1 96 ? 10.770 -7.979 12.916 1.00 80.75 96 PHE A N 1
ATOM 772 C CA . PHE A 1 96 ? 10.053 -8.499 11.751 1.00 80.75 96 PHE A CA 1
ATOM 773 C C . PHE A 1 96 ? 9.605 -9.959 11.984 1.00 80.75 96 PHE A C 1
ATOM 775 O O . PHE A 1 96 ? 10.326 -10.713 12.651 1.00 80.75 96 PHE A O 1
ATOM 782 N N . PRO A 1 97 ? 8.431 -10.398 11.490 1.00 74.88 97 PRO A N 1
ATOM 783 C CA . PRO A 1 97 ? 7.346 -9.597 10.907 1.00 74.88 97 PRO A CA 1
ATOM 784 C C . PRO A 1 97 ? 6.387 -8.996 11.958 1.00 74.88 97 PRO A C 1
ATOM 786 O O . PRO A 1 97 ? 5.424 -8.320 11.614 1.00 74.88 97 PRO A O 1
ATOM 789 N N . ASN A 1 98 ? 6.624 -9.233 13.254 1.00 73.38 98 ASN A N 1
ATOM 790 C CA . ASN A 1 98 ? 5.675 -8.909 14.331 1.00 73.38 98 ASN A CA 1
ATOM 791 C C . ASN A 1 98 ? 5.294 -7.420 14.421 1.00 73.38 98 ASN A C 1
ATOM 793 O O . ASN A 1 98 ? 4.154 -7.112 14.781 1.00 73.38 98 ASN A O 1
ATOM 797 N N . ASP A 1 99 ? 6.248 -6.536 14.126 1.00 77.00 99 ASP A N 1
ATOM 798 C CA . ASP A 1 99 ? 6.105 -5.084 14.270 1.00 77.00 99 ASP A CA 1
ATOM 799 C C . ASP A 1 99 ? 5.869 -4.365 12.924 1.00 77.00 99 ASP A C 1
ATOM 801 O O . ASP A 1 99 ? 5.693 -3.150 12.896 1.00 77.00 99 ASP A O 1
ATOM 805 N N . VAL A 1 100 ? 5.804 -5.104 11.805 1.00 75.50 100 VAL A N 1
ATOM 806 C CA . VAL A 1 100 ? 5.576 -4.562 10.446 1.00 75.50 100 VAL A CA 1
ATOM 807 C C . VAL A 1 100 ? 4.329 -3.693 10.390 1.00 75.50 100 VAL A C 1
ATOM 809 O O . VAL A 1 100 ? 4.332 -2.603 9.820 1.00 75.50 100 VAL A O 1
ATOM 812 N N . PHE A 1 101 ? 3.265 -4.162 11.039 1.00 70.12 101 PHE A N 1
ATOM 813 C CA . PHE A 1 101 ? 2.004 -3.442 11.098 1.00 70.12 101 PHE A CA 1
ATOM 814 C C . PHE A 1 101 ? 2.178 -2.065 11.756 1.00 70.12 101 PHE A C 1
ATOM 816 O O . PHE A 1 101 ? 1.615 -1.082 11.291 1.00 70.12 101 PHE A O 1
ATOM 823 N N . GLU A 1 102 ? 2.945 -1.955 12.841 1.00 73.62 102 GLU A N 1
ATOM 824 C CA . GLU A 1 102 ? 3.208 -0.685 13.520 1.00 73.62 102 GLU A CA 1
ATOM 825 C C . GLU A 1 102 ? 4.000 0.284 12.642 1.00 73.62 102 GLU A C 1
ATOM 827 O O . GLU A 1 102 ? 3.735 1.486 12.685 1.00 73.62 102 GLU A O 1
ATOM 832 N N . TRP A 1 103 ? 4.941 -0.223 11.845 1.00 80.94 103 TRP A N 1
ATOM 833 C CA . TRP A 1 103 ? 5.780 0.603 10.979 1.00 80.94 103 TRP A CA 1
ATOM 834 C C . TRP A 1 103 ? 4.967 1.247 9.856 1.00 80.94 103 TRP A C 1
ATOM 836 O O . TRP A 1 103 ? 4.975 2.466 9.703 1.00 80.94 103 TRP A O 1
ATOM 846 N N . PHE A 1 104 ? 4.200 0.457 9.105 1.00 73.12 104 PHE A N 1
ATOM 847 C CA . PHE A 1 104 ? 3.459 0.967 7.945 1.00 73.12 104 PHE A CA 1
ATOM 848 C C . PHE A 1 104 ? 2.161 1.706 8.308 1.00 73.12 104 PHE A C 1
ATOM 850 O O . PHE A 1 104 ? 1.506 2.265 7.434 1.00 73.12 104 PHE A O 1
ATOM 857 N N . ASN A 1 105 ? 1.822 1.789 9.601 1.00 74.25 105 ASN A N 1
ATOM 858 C CA . ASN A 1 105 ? 0.789 2.701 10.099 1.00 74.25 105 ASN A CA 1
ATOM 859 C C . ASN A 1 105 ? 1.296 4.099 10.452 1.00 74.25 105 ASN A C 1
ATOM 861 O O . ASN A 1 105 ? 0.490 4.933 10.854 1.00 74.25 105 ASN A O 1
ATOM 865 N N . GLN A 1 106 ? 2.598 4.373 10.349 1.00 81.69 106 GLN A N 1
ATOM 866 C CA . GLN A 1 106 ? 3.115 5.704 10.655 1.00 81.69 106 GLN A CA 1
ATOM 867 C C . GLN A 1 106 ? 2.777 6.677 9.510 1.00 81.69 106 GLN A C 1
ATOM 869 O O . GLN A 1 106 ? 3.220 6.449 8.378 1.00 81.69 106 GLN A O 1
ATOM 874 N N . PRO A 1 107 ? 2.074 7.800 9.769 1.00 84.38 107 PRO A N 1
ATOM 875 C CA . PRO A 1 107 ? 1.756 8.783 8.732 1.00 84.38 107 PRO A CA 1
ATOM 876 C C . PRO A 1 107 ? 3.001 9.355 8.043 1.00 84.38 107 PRO A C 1
ATOM 878 O O . PRO A 1 107 ? 2.981 9.613 6.843 1.00 84.38 107 PRO A O 1
ATOM 881 N N . GLU A 1 108 ? 4.103 9.516 8.783 1.00 87.88 108 GLU A N 1
ATOM 882 C CA . GLU A 1 108 ? 5.383 9.978 8.232 1.00 87.88 108 GLU A CA 1
ATOM 883 C C . GLU A 1 108 ? 5.966 8.983 7.213 1.00 87.88 108 GLU A C 1
ATOM 885 O O . GLU A 1 108 ? 6.414 9.411 6.151 1.00 87.88 108 GLU A O 1
ATOM 890 N N . ILE A 1 109 ? 5.894 7.670 7.480 1.00 90.62 109 ILE A N 1
ATOM 891 C CA . ILE A 1 109 ? 6.314 6.634 6.520 1.00 90.62 109 ILE A CA 1
ATOM 892 C C . ILE A 1 109 ? 5.392 6.649 5.296 1.00 90.62 109 ILE A C 1
ATOM 894 O O . ILE A 1 109 ? 5.889 6.674 4.174 1.00 90.62 109 ILE A O 1
ATOM 898 N N . SER A 1 110 ? 4.071 6.703 5.495 1.00 88.62 110 SER A N 1
ATOM 899 C CA . SER A 1 110 ? 3.089 6.735 4.397 1.00 88.62 110 SER A CA 1
ATOM 900 C C . SER A 1 110 ? 3.304 7.936 3.464 1.00 88.62 110 SER A C 1
ATOM 902 O O . SER A 1 110 ? 3.378 7.781 2.244 1.00 88.62 110 SER A O 1
ATOM 904 N N . ASN A 1 111 ? 3.483 9.135 4.028 1.00 91.69 111 ASN A N 1
ATOM 905 C CA . ASN A 1 111 ? 3.772 10.349 3.259 1.00 91.69 111 ASN A CA 1
ATOM 906 C C . ASN A 1 111 ? 5.106 10.249 2.509 1.00 91.69 111 ASN A C 1
ATOM 908 O O . ASN A 1 111 ? 5.210 10.665 1.351 1.00 91.69 111 ASN A O 1
ATOM 912 N N . PHE A 1 112 ? 6.127 9.682 3.156 1.00 95.50 112 PHE A N 1
ATOM 913 C CA . PHE A 1 112 ? 7.426 9.472 2.533 1.00 95.50 112 PHE A CA 1
ATOM 914 C C . PHE A 1 112 ? 7.348 8.473 1.369 1.00 95.50 112 PHE A C 1
ATOM 916 O O . PHE A 1 112 ? 7.872 8.758 0.295 1.00 95.50 112 PHE A O 1
ATOM 923 N N . GLN A 1 113 ? 6.615 7.366 1.515 1.00 93.38 113 GLN A N 1
ATOM 924 C CA . GLN A 1 113 ? 6.358 6.414 0.428 1.00 93.38 113 GLN A CA 1
ATOM 925 C C . GLN A 1 113 ? 5.644 7.078 -0.755 1.00 93.38 113 GLN A C 1
ATOM 927 O O . GLN A 1 113 ? 6.055 6.893 -1.895 1.00 93.38 113 GLN A O 1
ATOM 932 N N . THR A 1 114 ? 4.649 7.936 -0.509 1.00 92.00 114 THR A N 1
ATOM 933 C CA . THR A 1 114 ? 4.003 8.726 -1.573 1.00 92.00 114 THR A CA 1
ATOM 934 C C . THR A 1 114 ? 5.002 9.602 -2.340 1.00 92.00 114 THR A C 1
ATOM 936 O O . THR A 1 114 ? 4.937 9.701 -3.568 1.00 92.00 114 THR A O 1
ATOM 939 N N . LYS A 1 115 ? 5.963 10.220 -1.643 1.00 95.31 115 LYS A N 1
ATOM 940 C CA . LYS A 1 115 ? 7.050 10.983 -2.278 1.00 95.31 115 LYS A CA 1
ATOM 941 C C . LYS A 1 115 ? 7.971 10.074 -3.095 1.00 95.31 115 LYS A C 1
ATOM 943 O O . LYS A 1 115 ? 8.305 10.428 -4.226 1.00 95.31 115 LYS A O 1
ATOM 948 N N . LEU A 1 116 ? 8.347 8.912 -2.554 1.00 96.94 116 LEU A N 1
ATOM 949 C CA . LEU A 1 116 ? 9.156 7.922 -3.266 1.00 96.94 116 LEU A CA 1
ATOM 950 C C . LEU A 1 116 ? 8.475 7.479 -4.561 1.00 96.94 116 LEU A C 1
ATOM 952 O O . LEU A 1 116 ? 9.104 7.560 -5.612 1.00 96.94 116 LEU A O 1
ATOM 956 N N . TYR A 1 117 ? 7.192 7.109 -4.522 1.00 96.00 117 TYR A N 1
ATOM 957 C CA . TYR A 1 117 ? 6.482 6.620 -5.705 1.00 96.00 117 TYR A CA 1
ATOM 958 C C . TYR A 1 117 ? 6.493 7.640 -6.850 1.00 96.00 117 TYR A C 1
ATOM 960 O O . TYR A 1 117 ? 6.844 7.314 -7.984 1.00 96.00 117 TYR A O 1
ATOM 968 N N . LYS A 1 118 ? 6.199 8.910 -6.542 1.00 95.50 118 LYS A N 1
ATOM 969 C CA . LYS A 1 118 ? 6.219 10.000 -7.531 1.00 95.50 118 LYS A CA 1
ATOM 970 C C . LYS A 1 118 ? 7.603 10.186 -8.154 1.00 95.50 118 LYS A C 1
ATOM 972 O O . LYS A 1 118 ? 7.720 10.313 -9.373 1.00 95.50 118 LYS A O 1
ATOM 977 N N . VAL A 1 119 ? 8.655 10.198 -7.332 1.00 97.25 119 VAL A N 1
ATOM 978 C CA . VAL A 1 119 ? 10.025 10.416 -7.815 1.00 97.25 119 VAL A CA 1
ATOM 979 C C . VAL A 1 119 ? 10.529 9.218 -8.617 1.00 97.25 119 VAL A C 1
ATOM 981 O O . VAL A 1 119 ? 11.029 9.404 -9.722 1.00 97.25 119 VAL A O 1
ATOM 984 N N . PHE A 1 120 ? 10.372 7.998 -8.106 1.00 97.81 120 PHE A N 1
ATOM 985 C CA . PHE A 1 120 ? 10.881 6.788 -8.753 1.00 97.81 120 PHE A CA 1
ATOM 986 C C . PHE A 1 120 ? 10.152 6.477 -10.068 1.00 97.81 120 PHE A C 1
ATOM 988 O O . PHE A 1 120 ? 10.812 6.090 -11.031 1.00 97.81 120 PHE A O 1
ATOM 995 N N . SER A 1 121 ? 8.843 6.749 -10.160 1.00 97.31 121 SER A N 1
ATOM 996 C CA . SER A 1 121 ? 8.111 6.692 -11.436 1.00 97.31 121 SER A CA 1
ATOM 997 C C . SER A 1 121 ? 8.658 7.693 -12.466 1.00 97.31 121 SER A C 1
ATOM 999 O O . SER A 1 121 ? 8.929 7.341 -13.616 1.00 97.31 121 SER A O 1
ATOM 1001 N N . SER A 1 122 ? 8.876 8.948 -12.055 1.00 97.06 122 SER A N 1
ATOM 1002 C CA . SER A 1 122 ? 9.442 9.987 -12.929 1.00 97.06 122 SER A CA 1
ATOM 1003 C C . SER A 1 122 ? 10.848 9.6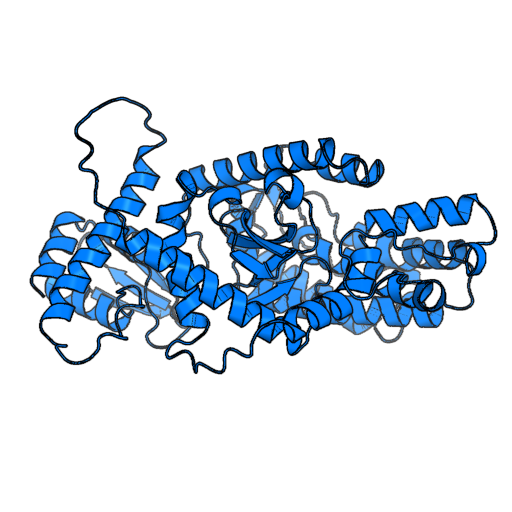19 -13.419 1.00 97.06 122 SER A C 1
ATOM 1005 O O . SER A 1 122 ? 11.148 9.706 -14.612 1.00 97.06 122 SER A O 1
ATOM 1007 N N . VAL A 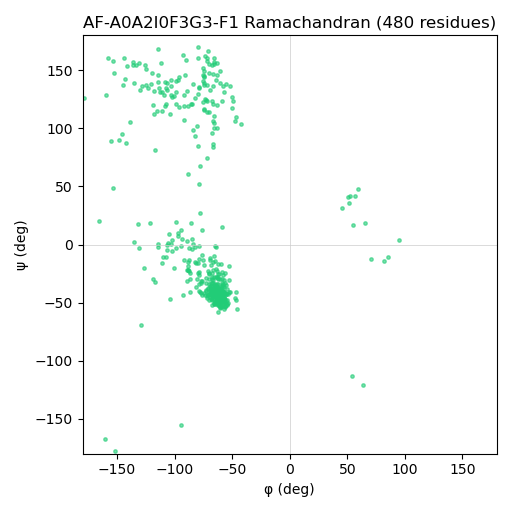1 123 ? 11.698 9.126 -12.513 1.00 97.62 123 VAL A N 1
ATOM 1008 C CA . VAL A 1 123 ? 13.048 8.647 -12.834 1.00 97.62 123 VAL A CA 1
ATOM 1009 C C . VAL A 1 123 ? 12.998 7.493 -13.836 1.00 97.62 123 VAL A C 1
ATOM 1011 O O . VAL A 1 123 ? 13.728 7.530 -14.828 1.00 97.62 123 VAL A O 1
ATOM 1014 N N . GLY A 1 124 ? 12.126 6.501 -13.631 1.00 97.38 124 GLY A N 1
ATOM 1015 C CA . GLY A 1 124 ? 11.955 5.380 -14.559 1.00 97.38 124 GLY A CA 1
ATOM 1016 C C . GLY A 1 124 ? 11.592 5.843 -15.973 1.00 97.38 124 GLY A C 1
ATOM 1017 O O . GLY A 1 124 ? 12.292 5.498 -16.930 1.00 97.38 124 GLY A O 1
ATOM 1018 N N . LYS A 1 125 ? 10.589 6.721 -16.106 1.00 96.50 125 LYS A N 1
ATOM 1019 C CA . LYS A 1 125 ? 10.175 7.320 -17.394 1.00 96.50 125 LYS A CA 1
ATOM 1020 C C . LYS A 1 125 ? 11.315 8.097 -18.064 1.00 96.50 125 LYS A C 1
ATOM 1022 O O . LYS A 1 125 ? 11.619 7.887 -19.240 1.00 96.50 125 LYS A O 1
ATOM 1027 N N . ASN A 1 126 ? 12.022 8.940 -17.310 1.00 95.88 126 ASN A N 1
ATOM 1028 C CA . ASN A 1 126 ? 13.159 9.714 -17.821 1.00 95.88 126 ASN A CA 1
ATOM 1029 C C . ASN A 1 126 ? 14.299 8.816 -18.321 1.00 95.88 126 ASN A C 1
ATOM 1031 O O . ASN A 1 126 ? 14.909 9.081 -19.365 1.00 95.88 126 ASN A O 1
ATOM 1035 N N . LEU A 1 127 ? 14.605 7.745 -17.587 1.00 96.31 127 LEU A N 1
ATOM 1036 C CA . LEU A 1 127 ? 15.616 6.768 -17.977 1.00 96.31 127 LEU A CA 1
ATOM 1037 C C . LEU A 1 127 ? 15.210 6.030 -19.259 1.00 96.31 127 LEU A C 1
ATOM 1039 O O . LEU A 1 127 ? 16.054 5.867 -20.145 1.00 96.31 127 LEU A O 1
ATOM 1043 N N . ALA A 1 128 ? 13.942 5.635 -19.391 1.00 94.94 128 ALA A N 1
ATOM 1044 C CA . ALA A 1 128 ? 13.422 4.980 -20.589 1.00 94.94 128 ALA A CA 1
ATOM 1045 C C . ALA A 1 128 ? 13.526 5.892 -21.814 1.00 94.94 128 ALA A C 1
ATOM 1047 O O . ALA A 1 128 ? 14.103 5.500 -22.831 1.00 94.94 128 ALA A O 1
ATOM 1048 N N . TYR A 1 129 ? 13.123 7.159 -21.688 1.00 92.31 129 TYR A N 1
ATOM 1049 C CA . TYR A 1 129 ? 13.257 8.153 -22.754 1.00 92.31 129 TYR A CA 1
ATOM 1050 C C . TYR A 1 129 ? 14.707 8.304 -23.248 1.00 92.31 129 TYR A C 1
ATOM 1052 O O . TYR A 1 129 ? 14.970 8.352 -24.455 1.00 92.31 129 TYR A O 1
ATOM 1060 N N . ARG A 1 130 ? 15.685 8.315 -22.329 1.00 91.44 130 ARG A N 1
ATOM 1061 C CA . ARG A 1 130 ? 17.123 8.370 -22.666 1.00 91.44 130 ARG A CA 1
ATOM 1062 C C . ARG A 1 130 ? 17.613 7.103 -23.381 1.00 91.44 130 ARG A C 1
ATOM 1064 O O . ARG A 1 130 ? 18.654 7.152 -24.042 1.00 91.44 130 ARG A O 1
ATOM 1071 N N . LYS A 1 131 ? 16.911 5.973 -23.244 1.00 92.31 131 LYS A N 1
ATOM 1072 C CA . LYS A 1 131 ? 17.302 4.654 -23.774 1.00 92.31 131 LYS A CA 1
ATOM 1073 C C . LYS A 1 131 ? 16.389 4.100 -24.865 1.00 92.31 131 LYS A C 1
ATOM 1075 O O . LYS A 1 131 ? 16.747 3.083 -25.439 1.00 92.31 131 LYS A O 1
ATOM 1080 N N . ARG A 1 132 ? 15.332 4.807 -25.270 1.00 86.25 132 ARG A N 1
ATOM 1081 C CA . ARG A 1 132 ? 14.374 4.395 -26.320 1.00 86.25 132 ARG A CA 1
ATOM 1082 C C . ARG A 1 132 ? 14.973 3.994 -27.678 1.00 86.25 132 ARG A C 1
ATOM 1084 O O . ARG A 1 132 ? 14.310 3.367 -28.484 1.00 86.25 132 ARG A O 1
ATOM 1091 N N . ARG A 1 133 ? 16.220 4.391 -27.968 1.00 86.62 133 ARG A N 1
ATOM 1092 C CA . ARG A 1 133 ? 16.941 4.034 -29.211 1.00 86.62 133 ARG A CA 1
ATOM 1093 C C . ARG A 1 133 ? 17.833 2.795 -29.074 1.00 86.62 133 ARG A C 1
ATOM 1095 O O . ARG A 1 133 ? 18.549 2.453 -30.011 1.00 86.62 133 ARG A O 1
ATOM 1102 N N . LYS A 1 134 ? 17.889 2.195 -27.888 1.00 89.75 134 LYS A N 1
ATOM 1103 C CA . LYS A 1 134 ? 18.661 0.985 -27.604 1.00 89.75 134 LYS A CA 1
ATOM 1104 C C . LYS A 1 134 ? 17.806 -0.250 -27.842 1.00 89.75 134 LYS A C 1
ATOM 1106 O O . LYS A 1 134 ? 16.584 -0.174 -27.832 1.00 89.75 134 LYS A O 1
ATOM 1111 N N . THR A 1 135 ? 18.466 -1.384 -28.043 1.00 88.06 135 THR A N 1
ATOM 1112 C CA . THR A 1 135 ? 17.779 -2.682 -28.024 1.00 88.06 135 THR A CA 1
ATOM 1113 C C . THR A 1 135 ? 17.188 -2.959 -26.648 1.00 88.06 135 THR A C 1
ATOM 1115 O O . THR A 1 135 ? 17.702 -2.450 -25.647 1.00 88.06 135 THR A O 1
ATOM 1118 N N . ALA A 1 136 ? 16.162 -3.811 -26.585 1.00 88.38 136 ALA A N 1
ATOM 1119 C CA . ALA A 1 136 ? 15.589 -4.257 -25.317 1.00 88.38 136 ALA A CA 1
ATOM 1120 C C . ALA A 1 136 ? 16.657 -4.798 -24.350 1.00 88.38 136 ALA A C 1
ATOM 1122 O O . ALA A 1 136 ? 16.630 -4.477 -23.163 1.00 88.38 136 ALA A O 1
ATOM 1123 N N . TYR A 1 137 ? 17.628 -5.565 -24.852 1.00 89.00 137 TYR A N 1
ATOM 1124 C CA . TYR A 1 137 ? 18.717 -6.102 -24.038 1.00 89.00 137 TYR A CA 1
ATOM 1125 C C . TYR A 1 137 ? 19.646 -5.014 -23.493 1.00 89.00 137 TYR A C 1
ATOM 1127 O O . TYR A 1 137 ? 19.879 -4.946 -22.289 1.00 89.00 137 TYR A O 1
ATOM 1135 N N . GLU A 1 138 ? 20.154 -4.119 -24.346 1.00 91.50 138 GLU A N 1
ATOM 1136 C CA . GLU A 1 138 ? 21.035 -3.028 -23.905 1.00 91.50 138 GLU A CA 1
ATOM 1137 C C . GLU A 1 138 ? 20.343 -2.092 -22.905 1.00 91.50 138 GLU A C 1
ATOM 1139 O O . GLU A 1 138 ? 20.979 -1.614 -21.963 1.00 91.50 138 GLU A O 1
ATOM 1144 N N . ALA A 1 139 ? 19.055 -1.817 -23.119 1.00 92.62 139 ALA A N 1
ATOM 1145 C CA . ALA A 1 139 ? 18.228 -0.993 -22.248 1.00 92.62 139 ALA A CA 1
ATOM 1146 C C . ALA A 1 139 ? 18.099 -1.616 -20.845 1.00 92.62 139 ALA A C 1
ATOM 1148 O O . ALA A 1 139 ? 18.398 -0.959 -19.846 1.00 92.62 139 ALA A O 1
ATOM 1149 N N . GLN A 1 140 ? 17.767 -2.907 -20.773 1.00 90.88 140 GLN A N 1
ATOM 1150 C CA . GLN A 1 140 ? 17.630 -3.641 -19.512 1.00 90.88 140 GLN A CA 1
ATOM 1151 C C . GLN A 1 140 ? 18.969 -3.840 -18.797 1.00 90.88 140 GLN A C 1
ATOM 1153 O O . GLN A 1 140 ? 19.067 -3.598 -17.597 1.00 90.88 140 GLN A O 1
ATOM 1158 N N . VAL A 1 141 ? 20.036 -4.194 -19.522 1.00 92.25 141 VAL A N 1
ATOM 1159 C CA . VAL A 1 141 ? 21.388 -4.295 -18.945 1.00 92.25 141 VAL A CA 1
ATOM 1160 C C . VAL A 1 141 ? 21.831 -2.951 -18.373 1.00 92.25 141 VAL A C 1
ATOM 1162 O O . VAL A 1 141 ? 22.461 -2.908 -17.314 1.00 92.25 141 VAL A O 1
ATOM 1165 N N . TYR A 1 142 ? 21.502 -1.848 -19.049 1.00 95.12 142 TYR A N 1
ATOM 1166 C CA . TYR A 1 142 ? 21.776 -0.5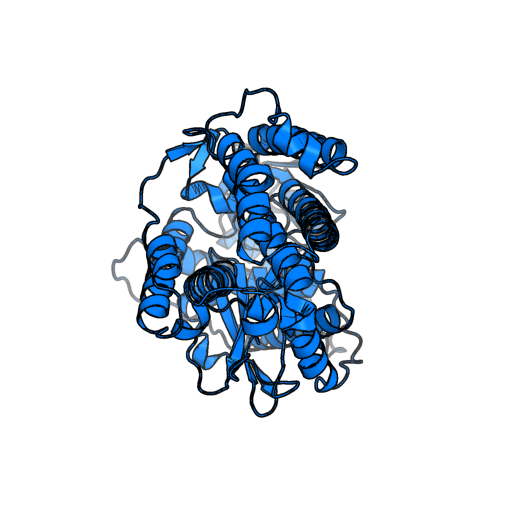15 -18.532 1.00 95.12 142 TYR A CA 1
ATOM 1167 C C . TYR A 1 142 ? 21.006 -0.239 -17.238 1.00 95.12 142 TYR A C 1
ATOM 1169 O O . TYR A 1 142 ? 21.627 0.220 -16.277 1.00 95.12 142 TYR A O 1
ATOM 1177 N N . LEU A 1 143 ? 19.698 -0.516 -17.213 1.00 95.38 143 LEU A N 1
ATOM 1178 C CA . LEU A 1 143 ? 18.850 -0.325 -16.036 1.00 95.38 143 LEU A CA 1
ATOM 1179 C C . LEU A 1 143 ? 19.375 -1.142 -14.849 1.00 95.38 143 LEU A C 1
ATOM 1181 O O . LEU A 1 143 ? 19.602 -0.589 -13.776 1.00 95.38 143 LEU A O 1
ATOM 1185 N N . PHE A 1 144 ? 19.667 -2.423 -15.070 1.00 93.69 144 PHE A N 1
ATOM 1186 C CA . PHE A 1 144 ? 20.157 -3.318 -14.031 1.00 93.69 144 PHE A CA 1
ATOM 1187 C C . PHE A 1 144 ? 21.507 -2.868 -13.468 1.00 93.69 144 PHE A C 1
ATOM 1189 O O . PHE A 1 144 ? 21.635 -2.588 -12.279 1.00 93.69 144 PHE A O 1
ATOM 1196 N N . LYS A 1 145 ? 22.526 -2.746 -14.328 1.00 95.38 145 LYS A N 1
ATOM 1197 C CA . LYS A 1 145 ? 23.904 -2.489 -13.879 1.00 95.38 145 LYS A CA 1
ATOM 1198 C C . LYS A 1 145 ? 24.097 -1.103 -13.279 1.00 95.38 145 LYS A C 1
ATOM 1200 O O . LYS A 1 145 ? 24.958 -0.932 -12.421 1.00 95.38 145 LYS A O 1
ATOM 1205 N N . ASN A 1 146 ? 23.370 -0.107 -13.781 1.00 96.50 146 ASN A N 1
ATOM 1206 C CA . ASN A 1 146 ? 23.616 1.287 -13.421 1.00 96.50 146 ASN A CA 1
ATOM 1207 C C . ASN A 1 146 ? 22.549 1.872 -12.507 1.00 96.50 146 ASN A C 1
ATOM 1209 O O . ASN A 1 146 ? 22.766 2.970 -12.015 1.00 96.50 146 ASN A O 1
ATOM 1213 N N . VAL A 1 147 ? 21.416 1.199 -12.291 1.00 96.44 147 VAL A N 1
ATOM 1214 C CA . VAL A 1 147 ? 20.319 1.746 -11.482 1.00 96.44 147 VAL A CA 1
ATOM 1215 C C . VAL A 1 147 ? 19.865 0.751 -10.422 1.00 96.44 147 VAL A C 1
ATOM 1217 O O . VAL A 1 147 ? 20.141 0.991 -9.253 1.00 96.44 147 VAL A O 1
ATOM 1220 N N . THR A 1 148 ? 19.226 -0.363 -10.789 1.00 94.56 148 THR A N 1
ATOM 1221 C CA . THR A 1 148 ? 18.599 -1.246 -9.785 1.00 94.56 148 THR A CA 1
ATOM 1222 C C . THR A 1 148 ? 19.623 -1.990 -8.931 1.00 94.56 148 THR A C 1
ATOM 1224 O O . THR A 1 148 ? 19.500 -1.980 -7.715 1.00 94.56 148 THR A O 1
ATOM 1227 N N . SER A 1 149 ? 20.704 -2.524 -9.511 1.00 93.44 149 SER A N 1
ATOM 1228 C CA . SER A 1 149 ? 21.728 -3.228 -8.726 1.00 93.44 149 SER A CA 1
ATOM 1229 C C . SER A 1 149 ? 22.421 -2.327 -7.687 1.00 93.44 149 SER A C 1
ATOM 1231 O O . SER A 1 149 ? 22.527 -2.759 -6.540 1.00 93.44 149 SER A O 1
ATOM 1233 N N . PRO A 1 150 ? 22.851 -1.087 -8.004 1.00 94.75 150 PRO A N 1
ATOM 1234 C CA . PRO A 1 150 ? 23.345 -0.158 -6.983 1.00 94.75 150 PRO A CA 1
ATOM 1235 C C . PRO A 1 150 ? 22.327 0.179 -5.880 1.00 94.75 150 PRO A C 1
ATOM 1237 O O . PRO A 1 150 ? 22.716 0.349 -4.726 1.00 94.75 150 PRO A O 1
ATOM 1240 N N . LEU A 1 151 ? 21.039 0.284 -6.222 1.00 94.25 151 LEU A N 1
ATOM 1241 C CA . LEU A 1 151 ? 19.961 0.543 -5.261 1.00 94.25 151 LEU A CA 1
ATOM 1242 C C . LEU A 1 151 ? 19.740 -0.649 -4.315 1.00 94.25 151 LEU A C 1
ATOM 1244 O O . LEU A 1 151 ? 19.675 -0.471 -3.096 1.00 94.25 151 LEU A O 1
ATOM 1248 N N . ASP A 1 152 ? 19.681 -1.860 -4.867 1.00 88.94 152 ASP A N 1
ATOM 1249 C CA . ASP A 1 152 ? 19.525 -3.102 -4.107 1.00 88.94 152 ASP A CA 1
ATOM 1250 C C . ASP A 1 152 ? 20.727 -3.336 -3.190 1.00 88.94 152 ASP A C 1
ATOM 1252 O O . ASP A 1 152 ? 20.558 -3.590 -2.003 1.00 88.94 152 ASP A O 1
ATOM 1256 N N . GLN A 1 153 ? 21.951 -3.162 -3.698 1.00 89.50 153 GLN A N 1
ATOM 1257 C CA . GLN A 1 153 ? 23.174 -3.318 -2.902 1.00 89.50 153 GLN A CA 1
ATOM 1258 C C . GLN A 1 153 ? 23.215 -2.384 -1.690 1.00 89.50 153 GLN A C 1
ATOM 1260 O O . GLN A 1 153 ? 23.704 -2.776 -0.635 1.00 89.50 153 GLN A O 1
ATOM 1265 N N . PHE A 1 154 ? 22.708 -1.157 -1.829 1.00 90.69 154 PHE A N 1
ATOM 1266 C CA . PHE A 1 154 ? 22.671 -0.209 -0.720 1.00 90.69 154 PHE A CA 1
ATOM 1267 C C . PHE A 1 154 ? 21.582 -0.556 0.305 1.00 90.69 154 PHE A C 1
ATOM 1269 O O . PHE A 1 154 ? 21.790 -0.437 1.511 1.00 90.69 154 PHE A O 1
ATOM 1276 N N 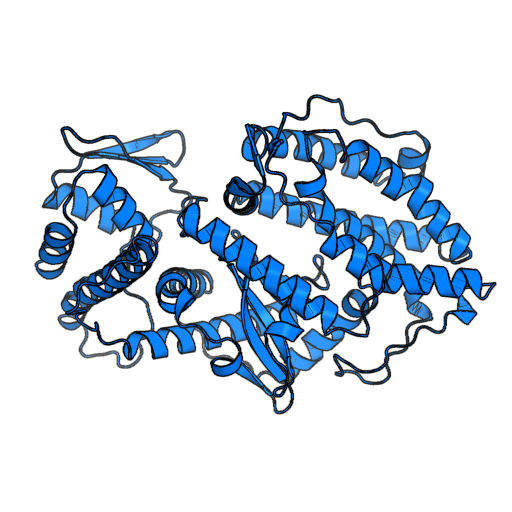. THR A 1 155 ? 20.399 -0.959 -0.161 1.00 87.94 155 THR A N 1
ATOM 1277 C CA . THR A 1 155 ? 19.259 -1.248 0.725 1.00 87.94 155 THR A CA 1
ATOM 1278 C C . THR A 1 155 ? 19.387 -2.593 1.433 1.00 87.94 155 THR A C 1
ATOM 1280 O O . THR A 1 155 ? 18.948 -2.731 2.581 1.00 87.94 155 THR A O 1
ATOM 1283 N N . TRP A 1 156 ? 20.032 -3.564 0.789 1.00 80.88 156 TRP A N 1
ATOM 1284 C CA . TRP A 1 156 ? 20.179 -4.926 1.277 1.00 80.88 156 TRP A CA 1
ATOM 1285 C C . TRP A 1 156 ? 21.424 -5.093 2.151 1.00 80.88 156 TRP A C 1
ATOM 1287 O O . TRP A 1 156 ? 22.335 -5.869 1.868 1.00 80.88 156 TRP A O 1
ATOM 1297 N N . LYS A 1 157 ? 21.449 -4.346 3.256 1.00 82.19 157 LYS A N 1
ATOM 1298 C CA . LYS A 1 157 ? 22.439 -4.523 4.317 1.00 82.19 157 LYS A CA 1
ATOM 1299 C C . LYS A 1 157 ? 21.911 -5.482 5.380 1.00 82.19 157 LYS A C 1
ATOM 1301 O O . LYS A 1 157 ? 20.818 -5.275 5.923 1.00 82.19 157 LYS A O 1
ATOM 1306 N N . ASP A 1 158 ? 22.713 -6.493 5.708 1.00 80.69 158 ASP A N 1
ATOM 1307 C CA . ASP A 1 158 ? 22.351 -7.542 6.661 1.00 80.69 158 ASP A CA 1
ATOM 1308 C C . ASP A 1 158 ? 21.810 -6.973 7.977 1.00 80.69 158 ASP A C 1
ATOM 1310 O O . ASP A 1 158 ? 22.398 -6.097 8.618 1.00 80.69 158 ASP A O 1
ATOM 1314 N N . GLY A 1 159 ? 20.625 -7.457 8.353 1.00 81.88 159 GLY A N 1
ATOM 1315 C CA . GLY A 1 159 ? 19.913 -7.066 9.568 1.00 81.88 159 GLY A CA 1
ATOM 1316 C C . GLY A 1 159 ? 19.324 -5.650 9.578 1.00 81.88 159 GLY A C 1
ATOM 1317 O O . GLY A 1 159 ? 18.512 -5.372 10.454 1.00 81.88 159 GLY A O 1
ATOM 1318 N N . CYS A 1 160 ? 19.675 -4.761 8.644 1.00 85.69 160 CYS A N 1
ATOM 1319 C CA . CYS A 1 160 ? 19.193 -3.372 8.644 1.00 85.69 160 CYS A CA 1
ATOM 1320 C C . CYS A 1 160 ? 17.878 -3.202 7.882 1.00 85.69 160 CYS A C 1
ATOM 1322 O O . CYS A 1 160 ? 17.077 -2.366 8.255 1.00 85.69 160 CYS A O 1
ATOM 1324 N N . ARG A 1 161 ? 17.641 -4.001 6.837 1.00 86.25 161 ARG A N 1
ATOM 1325 C CA . ARG A 1 161 ? 16.359 -4.084 6.116 1.00 86.25 161 ARG A CA 1
ATOM 1326 C C . ARG A 1 161 ? 15.764 -2.754 5.616 1.00 86.25 161 ARG A C 1
ATOM 1328 O O . ARG A 1 161 ? 14.554 -2.524 5.693 1.00 86.25 161 ARG A O 1
ATOM 1335 N N . LEU A 1 162 ? 16.603 -1.869 5.070 1.00 90.69 162 LEU A N 1
ATOM 1336 C CA . LEU A 1 162 ? 16.135 -0.613 4.464 1.00 90.69 162 LEU A CA 1
ATOM 1337 C C . LEU A 1 162 ? 15.237 -0.871 3.234 1.00 90.69 162 LEU A C 1
ATOM 1339 O O . LEU A 1 162 ? 14.416 -0.023 2.878 1.00 90.69 162 LEU A O 1
ATOM 1343 N N . ASP A 1 163 ? 15.341 -2.062 2.632 1.00 87.88 163 ASP A N 1
ATOM 1344 C CA . ASP A 1 163 ? 14.486 -2.557 1.548 1.00 87.88 163 ASP A CA 1
ATOM 1345 C C . ASP A 1 163 ? 12.988 -2.474 1.876 1.00 87.88 163 ASP A C 1
ATOM 1347 O O . ASP A 1 163 ? 12.194 -2.193 0.982 1.00 87.88 163 ASP A O 1
ATOM 1351 N N . PHE A 1 164 ? 12.590 -2.590 3.150 1.00 87.12 164 PHE A N 1
ATOM 1352 C CA . PHE A 1 164 ? 11.188 -2.444 3.562 1.00 87.12 164 PHE A CA 1
ATOM 1353 C C . PHE A 1 164 ? 10.561 -1.101 3.166 1.00 87.12 164 PHE A C 1
ATOM 1355 O O . PHE A 1 164 ? 9.359 -1.037 2.916 1.00 87.12 164 PHE A O 1
ATOM 1362 N N . ILE A 1 165 ? 11.351 -0.027 3.094 1.00 91.38 165 ILE A N 1
ATOM 1363 C CA . ILE A 1 165 ? 10.858 1.291 2.677 1.00 91.38 165 ILE A CA 1
ATOM 1364 C C . ILE A 1 165 ? 10.789 1.397 1.145 1.00 91.38 165 ILE A C 1
ATOM 1366 O O . ILE A 1 165 ? 9.874 2.029 0.614 1.00 91.38 165 ILE A O 1
ATOM 1370 N N . PHE A 1 166 ? 11.743 0.790 0.434 1.00 92.75 166 PHE A N 1
ATOM 1371 C CA . PHE A 1 166 ? 11.970 1.041 -0.991 1.00 92.75 166 PHE A CA 1
ATOM 1372 C C . PHE A 1 166 ? 11.405 -0.003 -1.947 1.00 92.75 166 PHE A C 1
ATOM 1374 O O . PHE A 1 166 ? 11.217 0.345 -3.109 1.00 92.75 166 PHE A O 1
ATOM 1381 N N . HIS A 1 167 ? 11.123 -1.228 -1.498 1.00 88.12 167 HIS A N 1
ATOM 1382 C CA . HIS A 1 167 ? 10.797 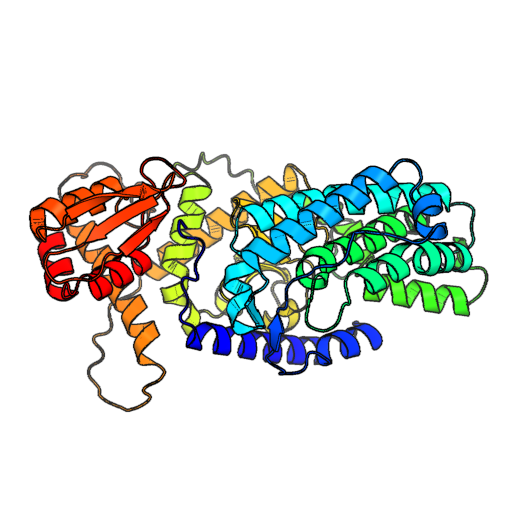-2.366 -2.367 1.00 88.12 167 HIS A CA 1
ATOM 1383 C C . HIS A 1 167 ? 9.787 -2.010 -3.475 1.00 88.12 167 HIS A C 1
ATOM 1385 O O . HIS A 1 167 ? 10.111 -2.050 -4.658 1.00 88.12 167 HIS A O 1
ATOM 1391 N N . GLN A 1 168 ? 8.621 -1.484 -3.092 1.00 91.44 168 GLN A N 1
ATOM 1392 C CA . GLN A 1 168 ? 7.579 -1.068 -4.039 1.00 91.44 168 GLN A CA 1
ATOM 1393 C C . GLN A 1 168 ? 7.978 0.116 -4.939 1.00 91.44 168 GLN A C 1
ATOM 1395 O O . GLN A 1 168 ? 7.467 0.263 -6.044 1.00 91.44 168 GLN A O 1
ATOM 1400 N N . SER A 1 169 ? 8.877 0.988 -4.478 1.00 95.56 169 SER A N 1
ATOM 1401 C CA . SER A 1 169 ? 9.366 2.119 -5.278 1.00 95.56 169 SER A CA 1
ATOM 1402 C C . SER A 1 169 ? 10.367 1.672 -6.343 1.00 95.56 169 SER A C 1
ATOM 1404 O O . SER A 1 169 ? 10.425 2.276 -7.412 1.00 95.56 169 SER A O 1
ATOM 1406 N N . PHE A 1 170 ? 11.143 0.618 -6.077 1.00 95.06 170 PHE A N 1
ATOM 1407 C CA . PHE A 1 170 ? 12.028 0.024 -7.078 1.00 95.06 170 PHE A CA 1
ATOM 1408 C C . PHE A 1 170 ? 11.220 -0.712 -8.142 1.00 95.06 170 PHE A C 1
ATOM 1410 O O . PHE A 1 170 ? 11.458 -0.480 -9.327 1.00 95.06 170 PHE A O 1
ATOM 1417 N N . ASP A 1 171 ? 10.209 -1.484 -7.738 1.00 93.56 171 ASP A N 1
ATOM 1418 C CA . ASP A 1 171 ? 9.278 -2.113 -8.679 1.00 93.56 171 ASP A CA 1
ATOM 1419 C C . ASP A 1 171 ? 8.611 -1.062 -9.567 1.00 93.56 171 ASP A C 1
ATOM 1421 O O . ASP A 1 171 ? 8.622 -1.185 -10.789 1.00 93.56 171 ASP A O 1
ATOM 1425 N N . LEU A 1 172 ? 8.132 0.035 -8.975 1.00 96.06 172 LEU A N 1
ATOM 1426 C CA . LEU A 1 172 ? 7.528 1.144 -9.708 1.00 96.06 172 LEU A CA 1
ATOM 1427 C C . LEU A 1 172 ? 8.501 1.838 -10.676 1.00 96.06 172 LEU A C 1
ATOM 1429 O O . LEU A 1 172 ? 8.108 2.239 -11.774 1.00 96.06 172 LEU A O 1
ATOM 1433 N N . LEU A 1 173 ? 9.776 1.991 -10.306 1.00 97.56 173 LEU A N 1
ATOM 1434 C CA . LEU A 1 173 ? 10.803 2.511 -11.214 1.00 97.56 173 LEU A CA 1
ATOM 1435 C C . LEU A 1 173 ? 10.957 1.603 -12.434 1.00 97.56 173 LEU A C 1
ATOM 1437 O O . LEU A 1 173 ? 11.040 2.100 -13.557 1.00 97.56 173 LEU A O 1
ATOM 1441 N N . VAL A 1 174 ? 10.972 0.285 -12.234 1.00 96.50 174 VAL A N 1
ATOM 1442 C CA . VAL A 1 174 ? 11.092 -0.675 -13.337 1.00 96.50 174 VAL A CA 1
ATOM 1443 C C . VAL A 1 174 ? 9.811 -0.720 -14.173 1.00 96.50 174 VAL A C 1
ATOM 1445 O O . VAL A 1 174 ? 9.893 -0.674 -15.399 1.00 96.50 174 VAL A O 1
ATOM 1448 N N . GLN A 1 175 ? 8.635 -0.721 -13.542 1.00 96.12 175 GLN A N 1
ATOM 1449 C CA . GLN A 1 175 ? 7.329 -0.646 -14.207 1.00 96.12 175 GLN A CA 1
ATOM 1450 C C . GLN A 1 175 ? 7.226 0.584 -15.106 1.00 96.12 175 GLN A C 1
ATOM 1452 O O . GLN A 1 175 ? 6.949 0.473 -16.299 1.00 96.12 175 GLN A O 1
ATOM 1457 N N . SER A 1 176 ? 7.503 1.760 -14.547 1.00 97.06 176 SER A N 1
ATOM 1458 C CA . SER A 1 176 ? 7.449 3.027 -15.272 1.00 97.06 176 SER A CA 1
ATOM 1459 C C . SER A 1 176 ? 8.489 3.084 -16.398 1.00 97.06 176 SER A C 1
ATOM 1461 O O . SER A 1 176 ? 8.155 3.505 -17.504 1.00 97.06 176 SER A O 1
ATOM 1463 N N . TYR A 1 177 ? 9.703 2.563 -16.181 1.00 97.31 177 TYR A N 1
ATOM 1464 C CA . TYR A 1 177 ? 10.714 2.425 -17.230 1.00 97.31 177 TYR A CA 1
ATOM 1465 C C . TYR A 1 177 ? 10.246 1.526 -18.381 1.00 97.31 177 TYR A C 1
ATOM 1467 O O . TYR A 1 177 ? 10.309 1.919 -19.545 1.00 97.31 177 TYR A O 1
ATOM 1475 N N . LEU A 1 178 ? 9.789 0.310 -18.070 1.00 95.06 178 LEU A N 1
ATOM 1476 C CA . LEU A 1 178 ? 9.387 -0.666 -19.081 1.00 95.06 178 LEU A CA 1
ATOM 1477 C C . LEU A 1 178 ? 8.123 -0.219 -19.812 1.00 95.06 178 LEU A C 1
ATOM 1479 O O . LEU A 1 178 ? 8.061 -0.363 -21.026 1.00 95.06 178 LEU A O 1
ATOM 1483 N N . SER A 1 179 ? 7.155 0.378 -19.116 1.00 93.94 179 SER A N 1
ATOM 1484 C CA . SER A 1 179 ? 5.938 0.901 -19.747 1.00 93.94 179 SER A CA 1
ATOM 1485 C C . SER A 1 179 ? 6.243 1.966 -20.804 1.00 93.94 179 SER A C 1
ATOM 1487 O O . SER A 1 179 ? 5.731 1.886 -21.917 1.00 93.94 179 SER A O 1
ATOM 1489 N N . GLU A 1 180 ? 7.140 2.908 -20.499 1.00 94.00 180 GLU A N 1
ATOM 1490 C CA . GLU A 1 180 ? 7.558 3.962 -21.425 1.00 94.00 180 GLU A CA 1
ATOM 1491 C C . GLU A 1 180 ? 8.422 3.397 -22.562 1.00 94.00 180 GLU A C 1
ATOM 1493 O O . GLU A 1 180 ? 8.297 3.801 -23.715 1.00 94.00 180 GLU A O 1
ATOM 1498 N N . PHE A 1 181 ? 9.285 2.421 -22.262 1.00 92.50 181 PHE A N 1
ATOM 1499 C CA . PHE A 1 181 ? 10.113 1.759 -23.271 1.00 92.50 181 PHE A CA 1
ATOM 1500 C C . PHE A 1 181 ? 9.284 0.920 -24.260 1.00 92.50 181 PHE A C 1
ATOM 1502 O O . PHE A 1 181 ? 9.645 0.817 -25.431 1.00 92.50 181 PHE A O 1
ATOM 1509 N N . LEU A 1 182 ? 8.183 0.322 -23.797 1.00 90.94 182 LEU A N 1
ATOM 1510 C CA . LEU A 1 182 ? 7.334 -0.589 -24.570 1.00 90.94 182 LEU A CA 1
ATOM 1511 C C . LEU A 1 182 ? 6.084 0.071 -25.158 1.00 90.94 182 LEU A C 1
ATOM 1513 O O . LEU A 1 182 ? 5.352 -0.615 -25.872 1.00 90.94 182 LEU A O 1
ATOM 1517 N N . GLY A 1 183 ? 5.833 1.356 -24.892 1.00 85.56 183 GLY A N 1
ATOM 1518 C CA . GLY A 1 183 ? 4.580 2.042 -25.236 1.00 85.56 183 GLY A CA 1
ATOM 1519 C C . GLY A 1 183 ? 4.099 1.805 -26.673 1.00 85.56 183 GLY A C 1
ATOM 1520 O O . GLY A 1 183 ? 2.950 1.427 -26.879 1.00 85.56 183 GLY A O 1
ATOM 1521 N N . ASP A 1 184 ? 4.994 1.900 -27.661 1.00 83.31 184 ASP A N 1
ATOM 1522 C CA . ASP A 1 184 ? 4.666 1.738 -29.093 1.00 83.31 184 ASP A CA 1
ATOM 1523 C C . ASP A 1 184 ? 4.441 0.274 -29.536 1.00 83.31 184 ASP A C 1
ATOM 1525 O O . ASP A 1 184 ? 4.040 -0.003 -30.672 1.00 83.31 184 ASP A O 1
ATOM 1529 N N . THR A 1 185 ? 4.744 -0.686 -28.661 1.00 83.81 185 THR A N 1
ATOM 1530 C CA . THR A 1 185 ? 4.589 -2.133 -28.905 1.00 83.81 185 THR A CA 1
ATOM 1531 C C . THR A 1 185 ? 3.356 -2.727 -28.236 1.00 83.81 185 THR A C 1
ATOM 1533 O O . THR A 1 185 ? 3.068 -3.910 -28.421 1.00 83.81 185 THR A O 1
ATOM 1536 N N . PHE A 1 186 ? 2.663 -1.918 -27.438 1.00 83.12 186 PHE A N 1
ATOM 1537 C CA . PHE A 1 186 ? 1.526 -2.326 -26.638 1.00 83.12 186 PHE A CA 1
ATOM 1538 C C . PHE A 1 186 ? 0.237 -2.279 -27.466 1.00 83.12 186 PHE A C 1
ATOM 1540 O O . PHE A 1 186 ? -0.159 -1.220 -27.956 1.00 83.12 186 PHE A O 1
ATOM 1547 N N . CYS A 1 187 ? -0.438 -3.422 -27.598 1.00 74.50 187 CYS A N 1
ATOM 1548 C CA . CYS A 1 187 ? -1.723 -3.521 -28.283 1.00 74.50 187 CYS A CA 1
ATOM 1549 C C . CYS A 1 187 ? -2.805 -4.006 -27.314 1.00 74.50 187 CYS A C 1
ATOM 1551 O O . CYS A 1 187 ? -2.720 -5.105 -26.763 1.00 74.50 187 CYS A O 1
ATOM 1553 N N . LEU A 1 188 ? -3.840 -3.183 -27.135 1.00 71.06 188 LEU A N 1
ATOM 1554 C CA . LEU A 1 188 ? -5.030 -3.527 -26.363 1.00 71.06 188 LEU A CA 1
ATOM 1555 C C . LEU A 1 188 ? -6.111 -4.035 -27.325 1.00 71.06 188 LEU A C 1
ATOM 1557 O O . LEU A 1 188 ? -6.522 -3.287 -28.213 1.00 71.06 188 LEU A O 1
ATOM 1561 N N . SER A 1 189 ? -6.548 -5.288 -27.170 1.00 63.38 189 SER A N 1
ATOM 1562 C CA . SER A 1 189 ? -7.609 -5.870 -28.005 1.00 63.38 189 SER A CA 1
ATOM 1563 C C . SER A 1 189 ? -8.980 -5.276 -27.689 1.00 63.38 189 SER A C 1
ATOM 1565 O O . SER A 1 189 ? -9.728 -4.990 -28.616 1.00 63.38 189 SER A O 1
ATOM 1567 N N . ASP A 1 190 ? -9.266 -5.016 -26.408 1.00 62.47 190 ASP A N 1
ATOM 1568 C CA . ASP A 1 190 ? -10.531 -4.442 -25.947 1.00 62.47 190 ASP A CA 1
ATOM 1569 C C . ASP A 1 190 ? -10.341 -3.466 -24.782 1.00 62.47 190 ASP A C 1
ATOM 1571 O O . ASP A 1 190 ? -9.516 -3.665 -23.893 1.00 62.47 190 ASP A O 1
ATOM 1575 N N . LYS A 1 191 ? -11.132 -2.384 -24.775 1.00 56.22 191 LYS A N 1
ATOM 1576 C CA . LYS A 1 191 ? -10.970 -1.243 -23.850 1.00 56.22 191 LYS A CA 1
ATOM 1577 C C . LYS A 1 191 ? -11.298 -1.545 -22.381 1.00 56.22 191 LYS A C 1
ATOM 1579 O O . LYS A 1 191 ? -10.998 -0.700 -21.541 1.00 56.22 191 LYS A O 1
ATOM 1584 N N . VAL A 1 192 ? -11.911 -2.692 -22.070 1.00 55.94 192 VAL A N 1
ATOM 1585 C CA . VAL A 1 192 ? -12.471 -2.983 -20.732 1.00 55.94 192 VAL A CA 1
ATOM 1586 C C . VAL A 1 192 ? -12.139 -4.396 -20.225 1.00 55.94 192 VAL A C 1
ATOM 1588 O O . VAL A 1 192 ? -12.537 -4.751 -19.121 1.00 55.94 192 VAL A O 1
ATOM 1591 N N . SER A 1 193 ? -11.376 -5.215 -20.957 1.00 59.03 193 SER A N 1
ATOM 1592 C CA . SER A 1 193 ? -11.095 -6.569 -20.467 1.00 59.03 193 SER A CA 1
ATOM 1593 C C . SER A 1 193 ? -9.895 -6.625 -19.519 1.00 59.03 193 SER A C 1
ATOM 1595 O O . SER A 1 193 ? -8.763 -6.310 -19.879 1.00 59.03 193 SER A O 1
ATOM 1597 N N . PHE A 1 194 ? -10.170 -7.090 -18.300 1.00 58.09 194 PHE A N 1
ATOM 1598 C CA . PHE A 1 194 ? -9.215 -7.355 -17.218 1.00 58.09 194 PHE A CA 1
ATOM 1599 C C . PHE A 1 194 ? -8.384 -8.621 -17.456 1.00 58.09 194 PHE A C 1
ATOM 1601 O O . PHE A 1 194 ? -7.366 -8.826 -16.800 1.00 58.09 194 PHE A O 1
ATOM 1608 N N . HIS A 1 195 ? -8.840 -9.491 -18.361 1.00 56.53 195 HIS A N 1
ATOM 1609 C CA . HIS A 1 195 ? -8.303 -10.842 -18.537 1.00 56.53 195 HIS A CA 1
ATOM 1610 C C . HIS A 1 195 ? -7.979 -11.193 -19.991 1.00 56.53 195 HIS A C 1
ATOM 1612 O O . HIS A 1 195 ? -7.478 -12.291 -20.242 1.00 56.53 195 HIS A O 1
ATOM 1618 N N . ASP A 1 196 ? -8.260 -10.304 -20.947 1.00 55.72 196 ASP A N 1
ATOM 1619 C CA . ASP A 1 196 ? -7.931 -10.566 -22.344 1.00 55.72 196 ASP A CA 1
ATOM 1620 C C . ASP A 1 196 ? -6.423 -10.589 -22.560 1.00 55.72 196 ASP A C 1
ATOM 1622 O O . ASP A 1 196 ? -5.628 -9.977 -21.840 1.00 55.72 196 ASP A O 1
ATOM 1626 N N . SER A 1 197 ? -6.031 -11.318 -23.601 1.00 55.81 197 SER A N 1
ATOM 1627 C CA . SER A 1 197 ? -4.650 -11.481 -24.016 1.00 55.81 197 SER A CA 1
ATOM 1628 C C . SER A 1 197 ? -4.070 -10.157 -24.514 1.00 55.81 197 SER A C 1
ATOM 1630 O O . SER A 1 197 ? -4.041 -9.878 -25.712 1.00 55.81 197 SER A O 1
ATOM 1632 N N . ILE A 1 198 ? -3.551 -9.356 -23.587 1.00 65.69 198 ILE A N 1
ATOM 1633 C CA . ILE A 1 198 ? -2.622 -8.275 -23.897 1.00 65.69 198 ILE A CA 1
ATOM 1634 C C . ILE A 1 198 ? -1.409 -8.899 -24.580 1.00 65.69 198 ILE A C 1
ATOM 1636 O O . ILE A 1 198 ? -0.732 -9.771 -24.018 1.00 65.69 198 ILE A O 1
ATOM 1640 N N . SER A 1 199 ? -1.109 -8.418 -25.782 1.00 72.75 199 SER A N 1
ATOM 1641 C CA . SER A 1 199 ? 0.072 -8.832 -26.525 1.00 72.75 199 SER A CA 1
ATOM 1642 C C . SER A 1 199 ? 1.038 -7.664 -26.674 1.00 72.75 199 SER A C 1
ATOM 1644 O O . SER A 1 199 ? 0.644 -6.514 -26.868 1.00 72.75 199 SER A O 1
ATOM 1646 N N . PHE A 1 200 ? 2.323 -7.977 -26.534 1.00 83.00 200 PHE A N 1
ATOM 1647 C CA . PHE A 1 200 ? 3.398 -7.072 -26.903 1.00 83.00 200 PHE A CA 1
ATOM 1648 C C . PHE A 1 200 ? 3.965 -7.551 -28.228 1.00 83.00 200 PHE A C 1
ATOM 1650 O O . PHE A 1 200 ? 4.356 -8.715 -28.359 1.00 83.00 200 PHE A O 1
ATOM 1657 N N . GLU A 1 201 ? 4.069 -6.655 -29.199 1.00 86.06 201 GLU A N 1
ATOM 1658 C CA . GLU A 1 201 ? 4.748 -6.943 -30.459 1.00 86.06 201 GLU A CA 1
ATOM 1659 C C . GLU A 1 201 ? 6.272 -6.869 -30.272 1.00 86.06 201 GLU A C 1
ATOM 1661 O O . GLU A 1 201 ? 6.951 -5.987 -30.798 1.00 86.06 201 GLU A O 1
ATOM 1666 N N . LEU A 1 202 ? 6.831 -7.812 -29.501 1.00 87.25 202 LEU A N 1
ATOM 1667 C CA . LEU A 1 202 ? 8.239 -7.803 -29.072 1.00 87.25 202 LEU A CA 1
ATOM 1668 C C . LEU A 1 202 ? 9.237 -7.796 -30.238 1.00 87.25 202 LEU A C 1
ATOM 1670 O O . LEU A 1 202 ? 10.355 -7.310 -30.085 1.00 87.25 202 LEU A O 1
ATOM 1674 N N . ILE A 1 203 ? 8.830 -8.267 -31.421 1.00 84.69 203 ILE A N 1
ATOM 1675 C CA . ILE A 1 203 ? 9.637 -8.228 -32.654 1.00 84.69 203 ILE A CA 1
ATOM 1676 C C . ILE A 1 203 ? 10.046 -6.787 -33.019 1.00 84.69 203 ILE A C 1
ATOM 1678 O O . ILE A 1 203 ? 11.088 -6.584 -33.637 1.00 84.69 203 ILE A O 1
ATOM 1682 N N . LYS A 1 204 ? 9.279 -5.770 -32.603 1.00 85.38 204 LYS A N 1
ATOM 1683 C CA . LYS A 1 204 ? 9.606 -4.356 -32.846 1.00 85.38 204 LYS A CA 1
ATOM 1684 C C . LYS A 1 204 ? 10.799 -3.844 -32.026 1.00 85.38 204 LYS A C 1
ATOM 1686 O O . LYS A 1 204 ? 11.410 -2.854 -32.418 1.00 85.38 204 LYS A O 1
ATOM 1691 N N . VAL A 1 205 ? 11.128 -4.485 -30.900 1.00 87.31 205 VAL A N 1
ATOM 1692 C CA . VAL A 1 205 ? 12.116 -3.983 -29.917 1.00 87.31 205 VAL A CA 1
ATOM 1693 C C . VAL A 1 205 ? 13.226 -4.981 -29.573 1.00 87.31 205 VAL A C 1
ATOM 1695 O O . VAL A 1 205 ? 14.303 -4.577 -29.119 1.00 87.31 205 VAL A O 1
ATOM 1698 N N . CYS A 1 206 ? 12.999 -6.270 -29.819 1.00 90.44 206 CYS A N 1
ATOM 1699 C CA . CYS A 1 206 ? 13.955 -7.348 -29.589 1.00 90.44 206 CYS A CA 1
ATOM 1700 C C . CYS A 1 206 ? 14.579 -7.813 -30.905 1.00 90.44 206 CYS A C 1
ATOM 1702 O O . CYS A 1 206 ? 13.887 -8.026 -31.898 1.00 90.44 206 CYS A O 1
ATOM 1704 N N . LYS A 1 207 ? 15.897 -8.028 -30.902 1.00 89.50 207 LYS A N 1
ATOM 1705 C CA . LYS A 1 207 ? 16.638 -8.533 -32.067 1.00 89.50 207 LYS A CA 1
ATOM 1706 C C . LYS A 1 207 ? 16.692 -10.052 -32.130 1.00 89.50 207 LYS A C 1
ATOM 1708 O O . LYS A 1 207 ? 16.956 -10.605 -33.195 1.00 89.50 207 LYS A O 1
ATOM 1713 N N . THR A 1 208 ? 16.502 -10.730 -31.000 1.00 89.75 208 THR A N 1
ATOM 1714 C CA . THR A 1 208 ? 16.600 -12.191 -30.921 1.00 89.75 208 THR A CA 1
ATOM 1715 C C . THR A 1 208 ? 15.452 -12.791 -30.102 1.00 89.75 208 THR A C 1
ATOM 1717 O O . THR A 1 208 ? 14.893 -12.109 -29.237 1.00 89.75 208 THR A O 1
ATOM 1720 N N . PRO A 1 209 ? 15.121 -14.080 -30.310 1.00 88.94 209 PRO A N 1
ATOM 1721 C CA . PRO A 1 209 ? 14.135 -14.782 -29.486 1.00 88.94 209 PRO A CA 1
ATOM 1722 C C . PRO A 1 209 ? 14.506 -14.822 -27.999 1.00 88.94 209 PRO A C 1
ATOM 1724 O O . PRO A 1 209 ? 13.630 -14.754 -27.144 1.00 88.94 209 PRO A O 1
ATOM 1727 N N . PHE A 1 210 ? 15.804 -14.889 -27.686 1.00 88.25 210 PHE A N 1
ATOM 1728 C CA . PHE A 1 210 ? 16.290 -14.865 -26.307 1.00 88.25 210 PHE A CA 1
ATOM 1729 C C . PHE A 1 210 ? 16.001 -13.520 -25.628 1.00 88.25 210 PHE A C 1
ATOM 1731 O O . PHE A 1 210 ? 15.506 -13.489 -24.506 1.00 88.25 210 PHE A O 1
ATOM 1738 N N . GLU A 1 211 ? 16.239 -12.406 -26.328 1.00 89.31 211 GLU A N 1
ATOM 1739 C CA . GLU A 1 211 ? 15.899 -11.071 -25.819 1.00 89.31 211 GLU A CA 1
ATOM 1740 C C . GLU A 1 211 ? 14.392 -10.915 -25.588 1.00 89.31 211 GLU A C 1
ATOM 1742 O O . GLU A 1 211 ? 13.982 -10.322 -24.592 1.00 89.31 211 GLU A O 1
ATOM 1747 N N . ALA A 1 212 ? 13.566 -11.460 -26.488 1.00 90.31 212 ALA A N 1
ATOM 1748 C CA . ALA A 1 212 ? 12.113 -11.459 -26.343 1.00 90.31 212 ALA A CA 1
ATOM 1749 C C . ALA A 1 212 ? 11.655 -12.278 -25.128 1.00 90.31 212 ALA A C 1
ATOM 1751 O O . ALA A 1 212 ? 10.846 -11.788 -24.346 1.00 90.31 212 ALA A O 1
ATOM 1752 N N . ALA A 1 213 ? 12.205 -13.480 -24.928 1.00 88.38 213 ALA A N 1
ATOM 1753 C CA . ALA A 1 213 ? 11.894 -14.314 -23.767 1.00 88.38 213 ALA A CA 1
ATOM 1754 C C . ALA A 1 213 ? 12.286 -13.632 -22.446 1.00 88.38 213 ALA A C 1
ATOM 1756 O O . ALA A 1 213 ? 11.483 -13.589 -21.517 1.00 88.38 213 ALA A O 1
ATOM 1757 N N . PHE A 1 214 ? 13.481 -13.036 -22.386 1.00 87.69 214 PHE A N 1
ATOM 1758 C CA . PHE A 1 214 ? 13.950 -12.307 -21.208 1.00 87.69 214 PHE A CA 1
ATOM 1759 C C . PHE A 1 214 ? 13.071 -11.088 -20.892 1.00 87.69 214 PHE A C 1
ATOM 1761 O O . PHE A 1 214 ? 12.625 -10.916 -19.761 1.00 87.69 214 PHE A O 1
ATOM 1768 N N . LEU A 1 215 ? 12.756 -10.263 -21.896 1.00 90.19 215 LEU A N 1
ATOM 1769 C CA . LEU A 1 215 ? 11.872 -9.111 -21.710 1.00 90.19 215 LEU A CA 1
ATOM 1770 C C . LEU A 1 215 ? 10.461 -9.541 -21.273 1.00 90.19 215 LEU A C 1
ATOM 1772 O O . LEU A 1 215 ? 9.868 -8.908 -20.404 1.00 90.19 215 LEU A O 1
ATOM 1776 N N . GLN A 1 216 ? 9.935 -10.630 -21.836 1.00 88.44 216 GLN A N 1
ATOM 1777 C CA . GLN A 1 216 ? 8.640 -11.188 -21.450 1.00 88.44 216 GLN A CA 1
ATOM 1778 C C . GLN A 1 216 ? 8.622 -11.642 -19.981 1.00 88.44 216 GLN A C 1
ATOM 1780 O O . GLN A 1 216 ? 7.619 -11.445 -19.293 1.00 88.44 216 GLN A O 1
ATOM 1785 N N . GLU A 1 217 ? 9.726 -12.208 -19.487 1.00 86.88 217 GLU A N 1
ATOM 1786 C CA . GLU A 1 217 ? 9.887 -12.545 -18.072 1.00 86.88 217 GLU A CA 1
ATOM 1787 C C . GLU A 1 217 ? 9.871 -11.291 -17.190 1.00 86.88 217 GLU A C 1
ATOM 1789 O O . GLU A 1 217 ? 9.150 -11.268 -16.196 1.00 86.88 217 GLU A O 1
ATOM 1794 N N . GLN A 1 218 ? 10.586 -10.226 -17.571 1.00 88.50 218 GLN A N 1
ATOM 1795 C CA . GLN A 1 218 ? 10.598 -8.963 -16.818 1.00 88.50 218 GLN A CA 1
ATOM 1796 C C . GLN A 1 218 ? 9.223 -8.282 -16.792 1.00 88.50 218 GLN A C 1
ATOM 1798 O O . GLN A 1 218 ? 8.787 -7.804 -15.746 1.00 88.50 218 GLN A O 1
ATOM 1803 N N . ILE A 1 219 ? 8.507 -8.283 -17.922 1.00 88.56 219 ILE A N 1
ATOM 1804 C CA . ILE A 1 219 ? 7.123 -7.792 -18.010 1.00 88.56 219 ILE A CA 1
ATOM 1805 C C . ILE A 1 219 ? 6.229 -8.511 -16.992 1.00 88.56 219 ILE A C 1
ATOM 1807 O O . ILE A 1 219 ? 5.406 -7.863 -16.344 1.00 88.56 219 ILE A O 1
ATOM 1811 N N . GLY A 1 220 ? 6.389 -9.832 -16.859 1.00 84.12 220 GLY A N 1
ATOM 1812 C CA . GLY A 1 220 ? 5.647 -10.645 -15.898 1.00 84.12 220 GLY A CA 1
ATOM 1813 C C . GLY A 1 220 ? 6.086 -10.422 -14.451 1.00 84.12 220 GLY A C 1
ATOM 1814 O O . GLY A 1 220 ? 5.236 -10.264 -13.586 1.00 84.12 220 GLY A O 1
ATOM 1815 N N . LEU A 1 221 ? 7.393 -10.371 -14.183 1.00 85.31 221 LEU A N 1
ATOM 1816 C CA . LEU A 1 221 ? 7.944 -10.196 -12.835 1.00 85.31 221 LEU A CA 1
ATOM 1817 C C . LEU A 1 221 ? 7.493 -8.878 -12.195 1.00 85.31 221 LEU A C 1
ATOM 1819 O O . LEU A 1 221 ? 7.133 -8.858 -11.024 1.00 85.31 221 LEU A O 1
ATOM 1823 N N . TYR A 1 222 ? 7.479 -7.799 -12.980 1.00 88.75 222 TYR A N 1
ATOM 1824 C CA . TYR A 1 222 ? 7.117 -6.462 -12.511 1.00 88.75 222 TYR A CA 1
ATOM 1825 C C . TYR A 1 222 ? 5.655 -6.086 -12.789 1.00 88.75 222 TYR A C 1
ATOM 1827 O O . TYR A 1 222 ? 5.280 -4.939 -12.568 1.00 88.75 222 TYR A O 1
ATOM 1835 N N . ASN A 1 223 ? 4.813 -7.006 -13.274 1.00 88.19 223 ASN A N 1
ATOM 1836 C CA . ASN A 1 223 ? 3.402 -6.746 -13.604 1.00 88.19 223 ASN A CA 1
ATOM 1837 C C . ASN A 1 223 ? 3.193 -5.510 -14.509 1.00 88.19 223 ASN A C 1
ATOM 1839 O O . ASN A 1 223 ? 2.264 -4.722 -14.330 1.00 88.19 223 ASN A O 1
ATOM 1843 N N . VAL A 1 224 ? 4.063 -5.330 -15.510 1.00 90.81 224 VAL A N 1
ATOM 1844 C CA . VAL A 1 224 ? 4.059 -4.140 -16.389 1.00 90.81 224 VAL A CA 1
ATOM 1845 C C . VAL A 1 224 ? 2.753 -4.029 -17.183 1.00 90.81 224 VAL A C 1
ATOM 1847 O O . VAL A 1 224 ? 2.304 -2.929 -17.487 1.00 90.81 224 VAL A O 1
ATOM 1850 N N . ARG A 1 225 ? 2.117 -5.164 -17.496 1.00 88.19 225 ARG A N 1
ATOM 1851 C CA . ARG A 1 225 ? 0.816 -5.205 -18.181 1.00 88.19 225 ARG A CA 1
ATOM 1852 C C . ARG A 1 225 ? -0.246 -4.431 -17.413 1.00 88.19 225 ARG A C 1
ATOM 1854 O O . ARG A 1 225 ? -0.827 -3.500 -17.963 1.00 88.19 225 ARG A O 1
ATOM 1861 N N . ASP A 1 226 ? -0.438 -4.786 -16.148 1.00 88.25 226 ASP A N 1
ATOM 1862 C CA . ASP A 1 226 ? -1.460 -4.196 -15.286 1.00 88.25 226 ASP A CA 1
ATOM 1863 C C . ASP A 1 226 ? -1.195 -2.700 -15.098 1.00 88.25 226 ASP A C 1
ATOM 1865 O O . ASP A 1 226 ? -2.096 -1.879 -15.264 1.00 88.25 226 ASP A O 1
ATOM 1869 N N . TYR A 1 22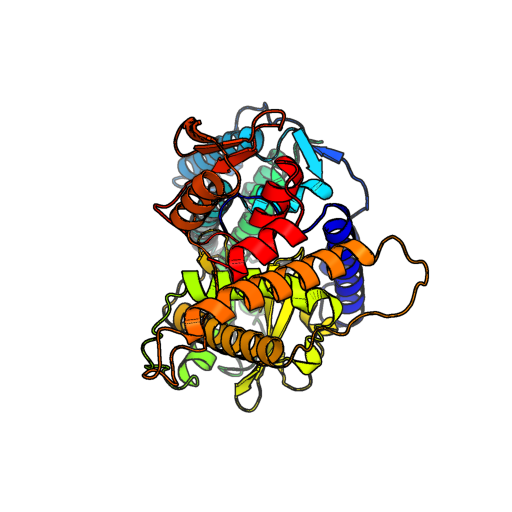7 ? 0.076 -2.338 -14.890 1.00 91.94 227 TYR A N 1
ATOM 1870 C CA . TYR A 1 227 ? 0.529 -0.948 -14.812 1.00 91.94 227 TYR A CA 1
ATOM 1871 C C . TYR A 1 227 ? 0.129 -0.109 -16.043 1.00 91.94 227 TYR A C 1
ATOM 1873 O O . TYR A 1 227 ? -0.222 1.069 -15.920 1.00 91.94 227 TYR A O 1
ATOM 1881 N N . MET A 1 228 ? 0.180 -0.696 -17.244 1.00 90.31 228 MET A N 1
ATOM 1882 C CA . MET A 1 228 ? -0.141 -0.003 -18.496 1.00 90.31 228 MET A CA 1
ATOM 1883 C C . MET A 1 228 ? -1.647 0.129 -18.749 1.00 90.31 228 MET A C 1
ATOM 1885 O O . MET A 1 228 ? -2.073 1.136 -19.315 1.00 90.31 228 MET A O 1
ATOM 1889 N N . ILE A 1 229 ? -2.462 -0.850 -18.343 1.00 87.81 229 ILE A N 1
ATOM 1890 C CA . ILE A 1 229 ? -3.904 -0.845 -18.656 1.00 87.81 229 ILE A CA 1
ATOM 1891 C C . ILE A 1 229 ? -4.765 -0.139 -17.625 1.00 87.81 229 ILE A C 1
ATOM 1893 O O . ILE A 1 229 ? -5.875 0.290 -17.951 1.00 87.81 229 ILE A O 1
ATOM 1897 N N . ILE A 1 230 ? -4.273 -0.009 -16.396 1.00 88.94 230 ILE A N 1
ATOM 1898 C CA . ILE A 1 230 ? -5.133 0.325 -15.270 1.00 88.94 230 ILE A CA 1
ATOM 1899 C C . ILE A 1 230 ? -5.859 1.664 -15.415 1.00 88.94 230 ILE A C 1
ATOM 1901 O O . ILE A 1 230 ? -7.031 1.752 -15.068 1.00 88.94 230 ILE A O 1
ATOM 1905 N N . ASP A 1 231 ? -5.231 2.687 -15.998 1.00 88.62 231 ASP A N 1
ATOM 1906 C CA . ASP A 1 231 ? -5.882 3.992 -16.175 1.00 88.62 231 ASP A CA 1
ATOM 1907 C C . ASP A 1 231 ? -7.080 3.899 -17.133 1.00 88.62 231 ASP A C 1
ATOM 1909 O O . ASP A 1 231 ? -8.089 4.583 -16.971 1.00 88.62 231 ASP A O 1
ATOM 1913 N N . SER A 1 232 ? -6.987 3.052 -18.160 1.00 86.19 232 SER A N 1
ATOM 1914 C CA . SER A 1 232 ? -8.092 2.808 -19.094 1.00 86.19 232 SER A CA 1
ATOM 1915 C C . SER A 1 232 ? -9.196 1.988 -18.440 1.00 86.19 232 SER A C 1
ATOM 1917 O O . SER A 1 232 ? -10.369 2.310 -18.616 1.00 86.19 232 SER A O 1
ATOM 1919 N N . VAL A 1 233 ? -8.820 0.997 -17.632 1.00 86.12 233 VAL A N 1
ATOM 1920 C CA . VAL A 1 233 ? -9.756 0.177 -16.862 1.00 86.12 233 VAL A CA 1
ATOM 1921 C C . VAL A 1 233 ? -10.532 1.028 -15.857 1.00 86.12 233 VAL A C 1
ATOM 1923 O O . VAL A 1 233 ? -11.759 1.011 -15.874 1.00 86.12 233 VAL A O 1
ATOM 1926 N N . ILE A 1 234 ? -9.842 1.822 -15.033 1.00 88.69 234 ILE A N 1
ATOM 1927 C CA . ILE A 1 234 ? -10.467 2.718 -14.051 1.00 88.69 234 ILE A CA 1
ATOM 1928 C C . ILE A 1 234 ? -11.437 3.669 -14.754 1.00 88.69 234 ILE A C 1
ATOM 1930 O O . ILE A 1 234 ? -12.583 3.779 -14.335 1.00 88.69 234 ILE A O 1
ATOM 1934 N N . ARG A 1 235 ? -11.029 4.298 -15.865 1.00 87.62 235 ARG A N 1
ATOM 1935 C CA . ARG A 1 235 ? -11.924 5.165 -16.652 1.00 87.62 235 ARG A CA 1
ATOM 1936 C C . ARG A 1 235 ? -13.156 4.424 -17.166 1.00 87.62 235 ARG A C 1
ATOM 1938 O O . ARG A 1 235 ? -14.256 4.966 -17.096 1.00 87.62 235 ARG A O 1
ATOM 1945 N N . GLY A 1 236 ? -12.982 3.199 -17.660 1.00 84.88 236 GLY A N 1
ATOM 1946 C CA . GLY A 1 236 ? -14.079 2.344 -18.109 1.00 84.88 236 GLY A CA 1
ATOM 1947 C C . GLY A 1 236 ? -15.085 2.069 -16.992 1.00 84.88 236 GLY A C 1
ATOM 1948 O O . GLY A 1 236 ? -16.267 2.365 -17.158 1.00 84.88 236 GLY A O 1
ATOM 1949 N N . ILE A 1 237 ? -14.613 1.593 -15.835 1.00 86.06 237 ILE A N 1
ATOM 1950 C CA . ILE A 1 237 ? -15.464 1.318 -14.667 1.00 86.06 237 ILE A CA 1
ATOM 1951 C C . ILE A 1 237 ? -16.161 2.599 -14.209 1.00 86.06 237 ILE A C 1
ATOM 1953 O O . ILE A 1 237 ? -17.386 2.633 -14.129 1.00 86.06 237 ILE A O 1
ATOM 1957 N N . SER A 1 238 ? -15.399 3.666 -13.962 1.00 85.88 238 SER A N 1
ATOM 1958 C CA . SER A 1 238 ? -15.925 4.913 -13.405 1.00 85.88 238 SER A CA 1
ATOM 1959 C C . SER A 1 238 ? -16.936 5.594 -14.327 1.00 85.88 238 SER A C 1
ATOM 1961 O O . SER A 1 238 ? -17.847 6.247 -13.832 1.00 85.88 238 SER A O 1
ATOM 1963 N N . SER A 1 239 ? -16.839 5.404 -15.648 1.00 83.31 239 SER A N 1
ATOM 1964 C CA . SER A 1 239 ? -17.847 5.906 -16.594 1.00 83.31 239 SER A CA 1
ATOM 1965 C C . SER A 1 239 ? -19.210 5.208 -16.477 1.00 83.31 239 SER A C 1
ATOM 1967 O O . SER A 1 239 ? -20.232 5.818 -16.786 1.00 83.31 239 SER A O 1
ATOM 1969 N N . GLY A 1 240 ? -19.228 3.947 -16.028 1.00 78.00 240 GLY A N 1
ATOM 1970 C CA . GLY A 1 240 ? -20.443 3.157 -15.814 1.00 78.00 240 GLY A CA 1
ATOM 1971 C C . GLY A 1 240 ? -21.057 3.324 -14.424 1.00 78.00 240 GLY A C 1
ATOM 1972 O O . GLY A 1 240 ? -22.218 2.974 -14.223 1.00 78.00 240 GLY A O 1
ATOM 1973 N N . LEU A 1 241 ? -20.311 3.885 -13.468 1.00 79.88 241 LEU A N 1
ATOM 1974 C CA . LEU A 1 241 ? -20.846 4.218 -12.154 1.00 79.88 241 LEU A CA 1
ATOM 1975 C C . LEU A 1 241 ? -21.811 5.395 -12.311 1.00 79.88 241 LEU A C 1
ATOM 1977 O O . LEU A 1 241 ? -21.405 6.507 -12.652 1.00 79.88 241 LEU A O 1
ATOM 1981 N N . THR A 1 242 ? -23.103 5.172 -12.054 1.00 59.59 242 THR A N 1
ATOM 1982 C CA . THR A 1 242 ? -24.074 6.266 -11.922 1.00 59.59 242 THR A CA 1
ATOM 1983 C C . THR A 1 242 ? -23.507 7.275 -10.942 1.00 59.59 242 THR A C 1
ATOM 1985 O O . THR A 1 242 ? -23.276 6.918 -9.788 1.00 59.59 242 THR A O 1
ATOM 1988 N N . ALA A 1 243 ? -23.263 8.506 -11.404 1.00 51.66 243 ALA A N 1
ATOM 1989 C CA . ALA A 1 243 ? -22.726 9.575 -10.578 1.00 51.66 243 ALA A CA 1
ATOM 1990 C C . ALA A 1 243 ? -23.515 9.618 -9.269 1.00 51.66 243 ALA A C 1
ATOM 1992 O O . ALA A 1 243 ? -24.678 10.033 -9.255 1.00 51.66 243 ALA A O 1
ATOM 1993 N N . ILE A 1 244 ? -22.899 9.164 -8.175 1.00 51.62 244 ILE A N 1
ATOM 1994 C CA . ILE A 1 244 ? -23.450 9.307 -6.836 1.00 51.62 244 ILE A CA 1
ATOM 1995 C C . ILE A 1 244 ? -23.312 10.795 -6.505 1.00 51.62 244 ILE A C 1
ATOM 1997 O O . ILE A 1 244 ? -22.473 11.216 -5.724 1.00 51.62 244 ILE A O 1
ATOM 2001 N N . LYS A 1 245 ? -24.166 11.618 -7.116 1.00 45.78 245 LYS A N 1
ATOM 2002 C CA . LYS A 1 245 ? -24.465 12.989 -6.694 1.00 45.78 245 LYS A CA 1
ATOM 2003 C C . LYS A 1 245 ? -25.422 12.987 -5.500 1.00 45.78 245 LYS A C 1
ATOM 2005 O O . LYS A 1 245 ? -26.183 13.926 -5.310 1.00 45.78 245 LYS A O 1
ATOM 2010 N N . ASN A 1 246 ? -25.404 11.931 -4.694 1.00 46.25 246 ASN A N 1
ATOM 2011 C CA . ASN A 1 246 ? -25.916 12.040 -3.343 1.00 46.25 246 ASN A CA 1
ATOM 2012 C C . ASN A 1 246 ? -24.757 12.592 -2.537 1.00 46.25 246 ASN A C 1
ATOM 2014 O O . ASN A 1 246 ? -23.858 11.821 -2.200 1.00 46.25 246 ASN A O 1
ATOM 2018 N N . GLU A 1 247 ? -24.775 13.907 -2.295 1.00 50.66 247 GLU A N 1
ATOM 2019 C CA . GLU A 1 247 ? -23.959 14.549 -1.265 1.00 50.66 247 GLU A CA 1
ATOM 2020 C C . GLU A 1 247 ? -24.016 13.652 -0.028 1.00 50.66 247 GLU A C 1
ATOM 2022 O O . GLU A 1 247 ? -25.045 13.528 0.638 1.00 50.66 247 GLU A O 1
ATOM 2027 N N . SER A 1 248 ? -22.936 12.907 0.204 1.00 55.41 248 SER A N 1
ATOM 2028 C CA . SER A 1 248 ? -22.826 12.109 1.407 1.00 55.41 248 SER A CA 1
ATOM 2029 C C . SER A 1 248 ? -22.819 13.102 2.558 1.00 55.41 248 SER A C 1
ATOM 2031 O O . SER A 1 248 ? -21.949 13.966 2.629 1.00 55.41 248 SER A O 1
ATOM 2033 N N . LEU A 1 249 ? -23.793 12.985 3.460 1.00 63.25 249 LEU A N 1
ATOM 2034 C CA . LEU A 1 249 ? -23.825 13.764 4.700 1.00 63.25 249 LEU A CA 1
ATOM 2035 C C . LEU A 1 249 ? -22.584 13.494 5.572 1.00 63.25 249 LEU A C 1
ATOM 2037 O O . LEU A 1 249 ? -22.297 14.275 6.475 1.00 63.25 249 LEU A O 1
ATOM 2041 N N . MET A 1 250 ? -21.867 12.396 5.303 1.00 72.94 250 MET A N 1
ATOM 2042 C CA . MET A 1 250 ? -20.631 11.997 5.968 1.00 72.94 250 MET A CA 1
ATOM 2043 C C . MET A 1 250 ? -19.419 12.215 5.068 1.00 72.94 250 MET A C 1
ATOM 2045 O O . MET A 1 250 ? -19.433 11.879 3.881 1.00 72.94 250 MET A O 1
ATOM 2049 N N . SER A 1 251 ? -18.340 12.702 5.668 1.00 79.19 251 SER A N 1
ATOM 2050 C CA . SER A 1 251 ? -17.028 12.767 5.029 1.00 79.19 251 SER A CA 1
ATOM 2051 C C . SER A 1 251 ? -16.410 11.372 4.852 1.00 79.19 251 SER A C 1
ATOM 2053 O O . SER A 1 251 ? -16.675 10.456 5.632 1.00 79.19 251 SER A O 1
ATOM 2055 N N . ASN A 1 252 ? -15.507 11.213 3.878 1.00 78.44 252 ASN A N 1
ATOM 2056 C CA . ASN A 1 252 ? -14.760 9.961 3.682 1.00 78.44 252 ASN A CA 1
ATOM 2057 C C . ASN A 1 252 ? -13.984 9.532 4.937 1.00 78.44 252 ASN A C 1
ATOM 2059 O O . ASN A 1 252 ? -13.853 8.341 5.208 1.00 78.44 252 ASN A O 1
ATOM 2063 N N . GLU A 1 253 ? -13.495 10.488 5.734 1.00 78.31 253 GLU A N 1
ATOM 2064 C CA . GLU A 1 253 ? -12.824 10.188 7.004 1.00 78.31 253 GLU A CA 1
ATOM 2065 C C . GLU A 1 253 ? -13.769 9.514 8.013 1.00 78.31 253 GLU A C 1
ATOM 2067 O O . GLU A 1 253 ? -13.344 8.625 8.753 1.00 78.31 253 GLU A O 1
ATOM 2072 N N . GLU A 1 254 ? -15.044 9.910 8.037 1.00 79.81 254 GLU A N 1
ATOM 2073 C CA . GLU A 1 254 ? -16.060 9.314 8.908 1.00 79.81 254 GLU A CA 1
ATOM 2074 C C . GLU A 1 254 ? -16.477 7.928 8.425 1.00 79.81 254 GLU A C 1
ATOM 2076 O O . GLU A 1 254 ? -16.526 7.009 9.238 1.00 79.81 254 GLU A O 1
ATOM 2081 N N . LEU A 1 255 ? -16.692 7.752 7.118 1.00 83.12 255 LEU A N 1
ATOM 2082 C CA . LEU A 1 255 ? -16.992 6.437 6.540 1.00 83.12 255 LEU A CA 1
ATOM 2083 C C . LEU A 1 255 ? -15.852 5.445 6.807 1.00 83.12 255 LEU A C 1
ATOM 2085 O O . LEU A 1 255 ? -16.088 4.319 7.243 1.00 83.12 255 LEU A O 1
ATOM 2089 N N . LEU A 1 256 ? -14.600 5.879 6.612 1.00 80.19 256 LEU A N 1
ATOM 2090 C CA . LEU A 1 256 ? -13.424 5.075 6.938 1.00 80.19 256 LEU A CA 1
ATOM 2091 C C . LEU A 1 256 ? -13.375 4.743 8.429 1.00 80.19 256 LEU A C 1
ATOM 2093 O O . LEU A 1 256 ? -13.112 3.596 8.783 1.00 80.19 256 LEU A O 1
ATOM 2097 N N . PHE A 1 257 ? -13.622 5.716 9.311 1.00 80.00 257 PHE A N 1
ATOM 2098 C CA . PHE A 1 257 ? -13.664 5.456 10.749 1.00 80.00 257 PHE A CA 1
ATOM 2099 C C . PHE A 1 257 ? -14.672 4.354 11.087 1.00 80.00 257 PHE A C 1
ATOM 2101 O O . PHE A 1 257 ? -14.296 3.409 11.780 1.00 80.00 257 PHE A O 1
ATOM 2108 N N . ASP A 1 258 ? -15.894 4.448 10.565 1.00 80.94 258 ASP A N 1
ATOM 2109 C CA . ASP A 1 258 ? -16.970 3.491 10.818 1.00 80.94 258 ASP A CA 1
ATOM 2110 C C . ASP A 1 258 ? -16.599 2.093 10.291 1.00 80.94 258 ASP A C 1
ATOM 2112 O O . ASP A 1 258 ? -16.718 1.106 11.016 1.00 80.94 258 ASP A O 1
ATOM 2116 N N . ILE A 1 259 ? -16.029 1.993 9.085 1.00 80.12 259 ILE A N 1
ATOM 2117 C CA . ILE A 1 259 ? -15.519 0.723 8.539 1.00 80.12 259 ILE A CA 1
ATOM 2118 C C . ILE A 1 259 ? -14.465 0.108 9.471 1.00 80.12 259 ILE A C 1
ATOM 2120 O O . ILE A 1 259 ? -14.570 -1.063 9.839 1.00 80.12 259 ILE A O 1
ATOM 2124 N N . TYR A 1 260 ? -13.468 0.882 9.906 1.00 76.88 260 TYR A N 1
ATOM 2125 C CA . TYR A 1 260 ? -12.419 0.385 10.805 1.00 76.88 260 TYR A CA 1
ATOM 2126 C C . TYR A 1 260 ? -12.931 0.028 12.206 1.00 76.88 260 TYR A C 1
ATOM 2128 O O . TYR A 1 260 ? -12.376 -0.868 12.845 1.00 76.88 260 TYR A O 1
ATOM 2136 N N . GLU A 1 261 ? -13.965 0.713 12.689 1.00 77.38 261 GLU A N 1
ATOM 2137 C CA . GLU A 1 261 ? -14.639 0.407 13.953 1.00 77.38 261 GLU A CA 1
ATOM 2138 C C . GLU A 1 261 ? -15.390 -0.928 13.877 1.00 77.38 261 GLU A C 1
ATOM 2140 O O . GLU A 1 261 ? -15.381 -1.709 14.830 1.00 77.38 261 GLU A O 1
ATOM 2145 N N . LEU A 1 262 ? -16.002 -1.207 12.724 1.00 77.38 262 LEU A N 1
ATOM 2146 C CA . LEU A 1 262 ? -16.836 -2.379 12.493 1.00 77.38 262 LEU A CA 1
ATOM 2147 C C . LEU A 1 262 ? -16.047 -3.617 12.052 1.00 77.38 262 LEU A C 1
ATOM 2149 O O . LEU A 1 262 ? -16.454 -4.727 12.377 1.00 77.38 262 LEU A O 1
ATOM 2153 N N . ILE A 1 263 ? -14.912 -3.476 11.363 1.00 72.44 263 ILE A N 1
ATOM 2154 C CA . ILE A 1 263 ? -14.086 -4.602 10.881 1.00 72.44 263 ILE A CA 1
ATOM 2155 C C . ILE A 1 263 ? -13.838 -5.688 11.952 1.00 72.44 263 ILE A C 1
ATOM 2157 O O . ILE A 1 263 ? -14.086 -6.861 11.660 1.00 72.44 263 ILE A O 1
ATOM 2161 N N . PRO A 1 264 ? -13.431 -5.369 13.203 1.00 66.06 264 PRO A N 1
ATOM 2162 C CA . PRO A 1 264 ? -13.205 -6.376 14.245 1.00 66.06 264 PRO A CA 1
ATOM 2163 C C . PRO A 1 264 ? -14.415 -7.268 14.542 1.00 66.06 264 PRO A C 1
ATOM 2165 O O . PRO A 1 264 ? -14.247 -8.386 15.023 1.00 66.06 264 PRO A O 1
ATOM 2168 N N . LEU A 1 265 ? -15.625 -6.783 14.254 1.00 67.12 265 LEU A N 1
ATOM 2169 C CA . LEU A 1 265 ? -16.871 -7.517 14.439 1.00 67.12 265 LEU A CA 1
ATOM 2170 C C . LEU A 1 265 ? -17.048 -8.633 13.415 1.00 67.12 265 LEU A C 1
ATOM 2172 O O . LEU A 1 265 ? -17.702 -9.629 13.728 1.00 67.12 265 LEU A O 1
ATOM 2176 N N . TYR A 1 266 ? -16.483 -8.465 12.222 1.00 67.56 266 TYR A N 1
ATOM 2177 C CA . TYR A 1 266 ? -16.748 -9.328 11.077 1.00 67.56 266 TYR A CA 1
ATOM 2178 C C . TYR A 1 266 ? -15.569 -10.190 10.671 1.00 67.56 266 TYR A C 1
ATOM 2180 O O . TYR A 1 266 ? -15.805 -11.175 9.994 1.00 67.56 266 TYR A O 1
ATOM 2188 N N . ILE A 1 267 ? -14.338 -9.903 11.110 1.00 64.69 267 ILE A N 1
ATOM 2189 C CA . ILE A 1 267 ? -13.138 -10.650 10.678 1.00 64.69 267 ILE A CA 1
ATOM 2190 C C . ILE A 1 267 ? -13.321 -12.177 10.710 1.00 64.69 267 ILE A C 1
ATOM 2192 O O . ILE A 1 267 ? -12.904 -12.842 9.773 1.00 64.69 267 ILE A O 1
ATOM 2196 N N . LYS A 1 268 ? -13.979 -12.737 11.735 1.00 62.12 268 LYS A N 1
ATOM 2197 C CA . LYS A 1 268 ? -14.182 -14.195 11.845 1.00 62.12 268 LYS A CA 1
ATOM 2198 C C . LYS A 1 268 ? -15.329 -14.754 11.000 1.00 62.12 268 LYS A C 1
ATOM 2200 O O . LYS A 1 268 ? -15.303 -15.925 10.646 1.00 62.12 268 LYS A O 1
ATOM 2205 N N . SER A 1 269 ? -16.366 -13.960 10.741 1.00 66.38 269 SER A N 1
ATOM 2206 C CA . SER A 1 269 ? -17.570 -14.395 10.016 1.00 66.38 269 SER A CA 1
ATOM 2207 C C . SER A 1 269 ? -17.640 -13.845 8.592 1.00 66.38 269 SER A C 1
ATOM 2209 O O . SER A 1 269 ? -18.594 -14.126 7.862 1.00 66.38 269 SER A O 1
ATOM 2211 N N . TRP A 1 270 ? -16.644 -13.058 8.183 1.00 75.75 270 TRP A N 1
ATOM 2212 C CA . TRP A 1 270 ? -16.589 -12.450 6.870 1.00 75.75 270 TRP A CA 1
ATOM 2213 C C . TRP A 1 270 ? -16.231 -13.500 5.828 1.00 75.75 270 TRP A C 1
ATOM 2215 O O . TRP A 1 270 ? -15.136 -14.053 5.816 1.00 75.75 270 TRP A O 1
ATOM 2225 N N . SER A 1 271 ? -17.163 -13.739 4.913 1.00 83.06 271 SER A N 1
ATOM 2226 C CA . SER A 1 271 ? -16.895 -14.464 3.678 1.00 83.06 271 SER A CA 1
ATOM 2227 C C . SER A 1 271 ? -16.826 -13.448 2.537 1.00 83.06 271 SER A C 1
ATOM 2229 O O . SER A 1 271 ? -17.866 -12.861 2.212 1.00 83.06 271 SER A O 1
ATOM 2231 N N . PRO A 1 272 ? -15.642 -13.226 1.930 1.00 83.75 272 PRO A N 1
ATOM 2232 C CA . PRO A 1 272 ? -15.501 -12.327 0.787 1.00 83.75 272 PRO A CA 1
ATOM 2233 C C . PRO A 1 272 ? -16.435 -12.697 -0.371 1.00 83.75 272 PRO A C 1
ATOM 2235 O O . PRO A 1 272 ? -17.098 -11.828 -0.929 1.00 83.75 272 PRO A O 1
ATOM 2238 N N . ASP A 1 273 ? -16.561 -13.993 -0.672 1.00 85.94 273 ASP A N 1
ATOM 2239 C CA . ASP A 1 273 ? -17.394 -14.494 -1.773 1.00 85.94 273 ASP A CA 1
ATOM 2240 C C . ASP A 1 273 ? -18.888 -14.200 -1.567 1.00 85.94 273 ASP A C 1
ATOM 2242 O O . ASP A 1 273 ? -19.598 -13.873 -2.520 1.00 85.94 273 ASP A O 1
ATOM 2246 N N . ASN A 1 274 ? -19.370 -14.289 -0.322 1.00 85.31 274 ASN A N 1
ATOM 2247 C CA . ASN A 1 274 ? -20.779 -14.060 0.016 1.00 85.31 274 ASN A CA 1
ATOM 2248 C C . ASN A 1 274 ? -21.131 -12.572 0.167 1.00 85.31 274 ASN A C 1
ATOM 2250 O O . ASN A 1 274 ? -22.310 -12.219 0.202 1.00 85.31 274 ASN A O 1
ATOM 2254 N N . ASN A 1 275 ? -20.128 -11.701 0.296 1.00 84.38 275 ASN A N 1
ATOM 2255 C CA . ASN A 1 275 ? -20.311 -10.276 0.574 1.00 84.38 275 ASN A CA 1
ATOM 2256 C C . ASN A 1 275 ? -19.708 -9.364 -0.501 1.00 84.38 275 ASN A C 1
ATOM 2258 O O . ASN A 1 275 ? -19.496 -8.178 -0.242 1.00 84.38 275 ASN A O 1
ATOM 2262 N N . LYS A 1 276 ? -19.444 -9.897 -1.697 1.00 89.12 276 LYS A N 1
ATOM 2263 C CA . LYS A 1 276 ? -18.990 -9.104 -2.841 1.00 89.12 276 LYS A CA 1
ATOM 2264 C C . LYS A 1 276 ? -20.018 -8.041 -3.240 1.00 89.12 276 LYS A C 1
ATOM 2266 O O . LYS A 1 276 ? -21.226 -8.236 -3.085 1.00 89.12 276 LYS A O 1
ATOM 2271 N N . ILE A 1 277 ? -19.524 -6.928 -3.769 1.00 87.12 277 ILE A N 1
ATOM 2272 C CA . ILE A 1 277 ? -20.332 -5.798 -4.238 1.00 87.12 277 ILE A CA 1
ATOM 2273 C C . ILE A 1 277 ? -20.296 -5.778 -5.757 1.00 87.12 277 ILE A C 1
ATOM 2275 O O . ILE A 1 277 ? -19.223 -5.687 -6.343 1.00 87.12 277 ILE A O 1
ATOM 2279 N N . PHE A 1 278 ? -21.454 -5.870 -6.401 1.00 87.31 278 PHE A N 1
ATOM 2280 C CA . PHE A 1 278 ? -21.540 -5.835 -7.857 1.00 87.31 278 PHE A CA 1
ATOM 2281 C C . PHE A 1 278 ? -21.307 -4.408 -8.366 1.00 87.31 278 PHE A C 1
ATOM 2283 O O . PHE A 1 278 ? -21.969 -3.470 -7.925 1.00 87.31 278 PHE A O 1
ATOM 2290 N N . LEU A 1 279 ? -20.342 -4.252 -9.273 1.00 82.12 279 LEU A N 1
ATOM 2291 C CA . LEU A 1 279 ? -20.039 -2.981 -9.936 1.00 82.12 279 LEU A CA 1
ATOM 2292 C C . LEU A 1 279 ? -20.900 -2.783 -11.184 1.00 82.12 279 LEU A C 1
ATOM 2294 O O . LEU A 1 279 ? -21.353 -1.678 -11.462 1.00 82.12 279 LEU A O 1
ATOM 2298 N N . ASN A 1 280 ? -21.087 -3.857 -11.945 1.00 80.00 280 ASN A N 1
ATOM 2299 C CA . ASN A 1 280 ? -21.910 -3.932 -13.148 1.00 80.00 280 ASN A CA 1
ATOM 2300 C C . ASN A 1 280 ? -22.253 -5.409 -13.423 1.00 80.00 280 ASN A C 1
ATOM 2302 O O . ASN A 1 280 ? -22.019 -6.262 -12.564 1.00 80.00 280 ASN A O 1
ATOM 2306 N N . ASP A 1 281 ? -22.769 -5.712 -14.615 1.00 78.69 281 ASP A N 1
ATOM 2307 C CA . ASP A 1 281 ? -23.180 -7.065 -15.017 1.00 78.69 281 ASP A CA 1
ATOM 2308 C C . ASP A 1 281 ? -22.026 -8.082 -15.102 1.00 78.69 281 ASP A C 1
ATOM 2310 O O . ASP A 1 281 ? -22.277 -9.283 -15.134 1.00 78.69 281 ASP A O 1
ATOM 2314 N N . GLU A 1 282 ? -20.767 -7.634 -15.108 1.00 82.38 282 GLU A N 1
ATOM 2315 C CA . GLU A 1 282 ? -19.593 -8.502 -15.281 1.00 82.38 282 GLU A CA 1
ATOM 2316 C C . GLU A 1 282 ? -18.660 -8.518 -14.063 1.00 82.38 282 GLU A C 1
ATOM 2318 O O . GLU A 1 282 ? -18.026 -9.534 -13.765 1.00 82.38 282 GLU A O 1
ATOM 2323 N N . LEU A 1 283 ? -18.568 -7.397 -13.345 1.00 87.19 283 LEU A N 1
ATOM 2324 C CA . LEU A 1 283 ? -17.554 -7.143 -12.329 1.00 87.19 283 LEU A CA 1
ATOM 2325 C C . LEU A 1 283 ? -18.140 -7.031 -10.930 1.00 87.19 283 LEU A C 1
ATOM 2327 O O . LEU A 1 283 ? -19.221 -6.478 -10.711 1.00 87.19 283 LEU A O 1
ATOM 2331 N N . ALA A 1 284 ? -17.357 -7.494 -9.965 1.00 90.12 284 ALA A N 1
ATOM 2332 C CA . ALA A 1 284 ? -17.626 -7.354 -8.550 1.00 90.12 284 ALA A CA 1
ATOM 2333 C C . ALA A 1 284 ? -16.358 -6.950 -7.786 1.00 90.12 284 ALA A C 1
ATOM 2335 O O . ALA A 1 284 ? -15.232 -7.232 -8.199 1.00 90.12 284 ALA A O 1
ATOM 2336 N N . ILE A 1 285 ? -16.557 -6.297 -6.645 1.00 90.69 285 ILE A N 1
ATOM 2337 C CA . ILE A 1 285 ? -15.518 -5.999 -5.668 1.00 90.69 285 ILE A CA 1
ATOM 2338 C C . ILE A 1 285 ? -15.612 -7.000 -4.531 1.00 90.69 285 ILE A C 1
ATOM 2340 O O . ILE A 1 285 ? -16.653 -7.150 -3.889 1.00 90.69 285 ILE A O 1
ATOM 2344 N N . PHE A 1 286 ? -14.485 -7.623 -4.240 1.00 90.81 286 PHE A N 1
ATOM 2345 C CA . PHE A 1 286 ? -14.288 -8.532 -3.130 1.00 90.81 286 PHE A CA 1
ATOM 2346 C C . PHE A 1 286 ? -13.535 -7.791 -2.030 1.00 90.81 286 PHE A C 1
ATOM 2348 O O . PHE A 1 286 ? -12.472 -7.224 -2.279 1.00 90.81 286 PHE A O 1
ATOM 2355 N N . LEU A 1 287 ? -14.072 -7.800 -0.812 1.00 86.62 287 LEU A N 1
ATOM 2356 C CA . LEU A 1 287 ? -13.347 -7.317 0.361 1.00 86.62 287 LEU A CA 1
ATOM 2357 C C . LEU A 1 287 ? -12.617 -8.485 1.009 1.00 86.62 287 LEU A C 1
ATOM 2359 O O . LEU A 1 287 ? -13.249 -9.435 1.476 1.00 86.62 287 LEU A O 1
ATOM 2363 N N . SER A 1 288 ? -11.299 -8.376 1.064 1.00 81.88 288 SER A N 1
ATOM 2364 C CA . SER A 1 288 ? -10.420 -9.222 1.857 1.00 81.88 288 SER A CA 1
ATOM 2365 C C . SER A 1 288 ? -9.750 -8.397 2.956 1.00 81.88 288 SER A C 1
ATOM 2367 O O . SER A 1 288 ? -9.822 -7.167 2.990 1.00 81.88 288 SER A O 1
ATOM 2369 N N . MET A 1 289 ? -9.110 -9.090 3.893 1.00 75.38 289 MET A N 1
ATOM 2370 C CA . MET A 1 289 ? -8.330 -8.468 4.954 1.00 75.38 289 MET A CA 1
ATOM 2371 C C . MET A 1 289 ? -6.871 -8.868 4.770 1.00 75.38 289 MET A C 1
ATOM 2373 O O . MET A 1 289 ? -6.541 -10.037 4.938 1.00 75.38 289 MET A O 1
ATOM 2377 N N . GLU A 1 290 ? -5.988 -7.914 4.477 1.00 73.81 290 GLU A N 1
ATOM 2378 C CA . GLU A 1 290 ? -4.545 -8.174 4.421 1.00 73.81 290 GLU A CA 1
ATOM 2379 C C . GLU A 1 290 ? -3.870 -7.517 5.609 1.00 73.81 290 GLU A C 1
ATOM 2381 O O . GLU A 1 290 ? -3.962 -6.306 5.819 1.00 73.81 290 GLU A O 1
ATOM 2386 N N . TYR A 1 291 ? -3.226 -8.335 6.440 1.00 68.19 291 TYR A N 1
ATOM 2387 C CA . TYR A 1 291 ? -2.583 -7.886 7.674 1.00 68.19 291 TYR A CA 1
ATOM 2388 C C . TYR A 1 291 ? -3.518 -7.117 8.626 1.00 68.19 291 TYR A C 1
ATOM 2390 O O . TYR A 1 291 ? -3.040 -6.472 9.550 1.00 68.19 291 TYR A O 1
ATOM 2398 N N . GLY A 1 292 ? -4.842 -7.202 8.451 1.00 63.69 292 GLY A N 1
ATOM 2399 C CA . GLY A 1 292 ? -5.833 -6.452 9.224 1.00 63.69 292 GLY A CA 1
ATOM 2400 C C . GLY A 1 292 ? -6.306 -5.141 8.580 1.00 63.69 292 GLY A C 1
ATOM 2401 O O . GLY A 1 292 ? -7.116 -4.429 9.171 1.00 63.69 292 GLY A O 1
ATOM 2402 N N . PHE A 1 293 ? -5.858 -4.823 7.370 1.00 72.06 293 PHE A N 1
ATOM 2403 C CA . PHE A 1 293 ? -6.406 -3.722 6.587 1.00 72.06 293 PHE A CA 1
ATOM 2404 C C . PHE A 1 293 ? -7.433 -4.229 5.577 1.00 72.06 293 PHE A C 1
ATOM 2406 O O . PHE A 1 293 ? -7.223 -5.295 4.996 1.00 72.06 293 PHE A O 1
ATOM 2413 N N . PRO A 1 294 ? -8.528 -3.484 5.361 1.00 78.31 294 PRO A N 1
ATOM 2414 C CA . PRO A 1 294 ? -9.468 -3.804 4.304 1.00 78.31 294 PRO A CA 1
ATOM 2415 C C . PRO A 1 294 ? -8.803 -3.575 2.945 1.00 78.31 294 PRO A C 1
ATOM 2417 O O . PRO A 1 294 ? -8.323 -2.475 2.659 1.00 78.31 294 PRO A O 1
ATOM 2420 N N . ILE A 1 295 ? -8.786 -4.619 2.125 1.00 86.50 295 ILE A N 1
ATOM 2421 C CA . ILE A 1 295 ? -8.301 -4.593 0.750 1.00 86.50 295 ILE A CA 1
ATOM 2422 C C . ILE A 1 295 ? -9.461 -4.938 -0.173 1.00 86.50 295 ILE A C 1
ATOM 2424 O O . ILE A 1 295 ? -10.188 -5.907 0.038 1.00 86.50 295 ILE A O 1
ATOM 2428 N N . PHE A 1 296 ? -9.627 -4.134 -1.212 1.00 89.94 296 PHE A N 1
ATOM 2429 C CA . PHE A 1 296 ? -10.741 -4.228 -2.140 1.00 89.94 296 PHE A CA 1
ATOM 2430 C C . PHE A 1 296 ? -10.202 -4.710 -3.474 1.00 89.94 296 PHE A C 1
ATOM 2432 O O . PHE A 1 296 ? -9.402 -4.020 -4.092 1.00 89.94 296 PHE A O 1
ATOM 2439 N N . THR A 1 297 ? -10.602 -5.894 -3.918 1.00 91.56 297 THR A N 1
ATOM 2440 C CA . THR A 1 297 ? -10.102 -6.490 -5.162 1.00 91.56 297 THR A CA 1
ATOM 2441 C C . THR A 1 297 ? -11.207 -6.521 -6.200 1.00 91.56 297 THR A C 1
ATOM 2443 O O . THR A 1 297 ? -12.307 -6.974 -5.891 1.00 91.56 297 THR A O 1
ATOM 2446 N N . ILE A 1 298 ? -10.934 -6.062 -7.420 1.00 89.75 298 ILE A N 1
ATOM 2447 C CA . ILE A 1 298 ? -11.888 -6.171 -8.533 1.00 89.75 298 ILE A CA 1
ATOM 2448 C C . ILE A 1 298 ? -11.664 -7.502 -9.255 1.00 89.75 298 ILE A C 1
ATOM 2450 O O . ILE A 1 298 ? -10.527 -7.850 -9.576 1.00 89.75 298 ILE A O 1
ATOM 2454 N N . GLY A 1 299 ? -12.750 -8.229 -9.507 1.00 88.94 299 GLY A N 1
ATOM 2455 C CA . GLY A 1 299 ? -12.768 -9.470 -10.282 1.00 88.94 299 GLY A CA 1
ATOM 2456 C C . GLY A 1 299 ? -14.119 -9.688 -10.964 1.00 88.94 299 GLY A C 1
ATOM 2457 O O . GLY A 1 299 ? -15.021 -8.853 -10.856 1.00 88.94 299 GLY A O 1
ATOM 2458 N N . LYS A 1 300 ? -14.273 -10.811 -11.665 1.00 88.31 300 LYS A N 1
ATOM 2459 C CA . LYS A 1 300 ? -15.549 -11.224 -12.262 1.00 88.31 300 LYS A CA 1
ATOM 2460 C C . LYS A 1 300 ? -16.521 -11.726 -11.202 1.00 88.31 300 LYS A C 1
ATOM 2462 O O . LYS A 1 300 ? -16.130 -12.119 -10.105 1.00 88.31 300 LYS A O 1
ATOM 2467 N N . HIS A 1 301 ? -17.806 -11.780 -11.545 1.00 88.75 301 HIS A N 1
ATOM 2468 C CA . HIS A 1 301 ? -18.827 -12.326 -10.642 1.00 88.75 301 HIS A CA 1
ATOM 2469 C C . HIS A 1 301 ? -18.528 -13.763 -10.218 1.00 88.75 301 HIS A C 1
ATOM 2471 O O . HIS A 1 301 ? -18.708 -14.085 -9.048 1.00 88.75 301 HIS A O 1
ATOM 2477 N N . ASP A 1 302 ? -18.059 -14.608 -11.131 1.00 88.50 302 ASP A N 1
ATOM 2478 C CA . ASP A 1 302 ? -17.820 -16.030 -10.851 1.00 88.50 302 ASP A CA 1
ATOM 2479 C C . ASP A 1 302 ? -16.452 -16.314 -10.214 1.00 88.50 302 ASP A C 1
ATOM 2481 O O . ASP A 1 302 ? -16.179 -17.454 -9.826 1.00 88.50 302 ASP A O 1
ATOM 2485 N N . ASP A 1 303 ? -15.608 -15.288 -10.064 1.00 87.69 303 ASP A N 1
ATOM 2486 C CA . ASP A 1 303 ? -14.316 -15.437 -9.407 1.00 87.69 303 ASP A CA 1
ATOM 2487 C C . ASP A 1 303 ? -14.481 -15.772 -7.921 1.00 87.69 303 ASP A C 1
ATOM 2489 O O . ASP A 1 303 ? -15.486 -15.466 -7.265 1.00 87.69 303 ASP A O 1
ATOM 2493 N N . LYS A 1 304 ? -13.444 -16.413 -7.382 1.00 86.81 304 LYS A N 1
ATOM 2494 C CA . LYS A 1 304 ? -13.313 -16.723 -5.962 1.00 86.81 304 LYS A CA 1
ATOM 2495 C C . LYS A 1 304 ? -12.251 -15.844 -5.329 1.00 86.81 304 LYS A C 1
ATOM 2497 O O . LYS A 1 304 ? -11.189 -15.613 -5.910 1.00 86.81 304 LYS A O 1
ATOM 2502 N N . ALA A 1 305 ? -12.517 -15.377 -4.116 1.00 84.75 305 ALA A N 1
ATOM 2503 C CA . ALA A 1 305 ? -11.623 -14.470 -3.410 1.00 84.75 305 ALA A CA 1
ATOM 2504 C C . ALA A 1 305 ? -10.229 -15.063 -3.147 1.00 84.75 305 ALA A C 1
ATOM 2506 O O . ALA A 1 305 ? -9.245 -14.325 -3.131 1.00 84.75 305 ALA A O 1
ATOM 2507 N N . ASP A 1 306 ? -10.123 -16.385 -2.989 1.00 81.56 306 ASP A N 1
ATOM 2508 C CA . ASP A 1 306 ? -8.839 -17.075 -2.827 1.00 81.56 306 ASP A CA 1
ATOM 2509 C C . ASP A 1 306 ? -7.979 -17.034 -4.099 1.00 81.56 306 ASP A C 1
ATOM 2511 O O . ASP A 1 306 ? -6.756 -16.970 -4.013 1.00 81.56 306 ASP A O 1
ATOM 2515 N N . VAL A 1 307 ? -8.587 -16.987 -5.284 1.00 82.12 307 VAL A N 1
ATOM 2516 C CA . VAL A 1 307 ? -7.867 -16.750 -6.544 1.00 82.12 307 VAL A CA 1
ATOM 2517 C C . VAL A 1 307 ? -7.425 -15.289 -6.640 1.00 82.12 307 VAL A C 1
ATOM 2519 O O . VAL A 1 307 ? -6.298 -15.006 -7.041 1.00 82.12 307 VAL A O 1
ATOM 2522 N N . LEU A 1 308 ? -8.274 -14.357 -6.212 1.00 85.31 308 LEU A N 1
ATOM 2523 C CA . LEU A 1 308 ? -8.036 -12.919 -6.352 1.00 85.31 308 LEU A CA 1
ATOM 2524 C C . LEU A 1 308 ? -7.004 -12.347 -5.368 1.00 85.31 308 LEU A C 1
ATOM 2526 O O . LEU A 1 308 ? -6.499 -11.245 -5.584 1.00 85.31 308 LEU A O 1
ATOM 2530 N N . ILE A 1 309 ? -6.616 -13.086 -4.327 1.00 82.19 309 ILE A N 1
ATOM 2531 C CA . ILE A 1 309 ? -5.639 -12.615 -3.332 1.00 82.19 309 ILE A CA 1
ATOM 2532 C C . ILE A 1 309 ? -4.224 -12.402 -3.895 1.00 82.19 309 ILE A C 1
ATOM 2534 O O . ILE A 1 309 ? -3.388 -11.821 -3.217 1.00 82.19 309 ILE A O 1
ATOM 2538 N N . THR A 1 310 ? -3.913 -12.814 -5.123 1.00 81.44 310 THR A N 1
ATOM 2539 C CA . THR A 1 310 ? -2.642 -12.453 -5.791 1.00 81.44 310 THR A CA 1
ATOM 2540 C C . THR A 1 310 ? -2.814 -11.401 -6.884 1.00 81.44 310 THR A C 1
ATOM 2542 O O . THR A 1 310 ? -1.833 -10.997 -7.503 1.00 81.44 310 THR A O 1
ATOM 2545 N N . SER A 1 311 ? -4.039 -10.916 -7.103 1.00 85.38 311 SER A N 1
ATOM 2546 C CA . SER A 1 311 ? -4.319 -9.862 -8.077 1.00 85.38 311 SER A CA 1
ATOM 2547 C C . SER A 1 311 ? -3.612 -8.556 -7.709 1.00 85.38 311 SER A C 1
ATOM 2549 O O . SER A 1 311 ? -3.485 -8.199 -6.538 1.00 85.38 311 SER A O 1
ATOM 2551 N N . THR A 1 312 ? -3.182 -7.808 -8.719 1.00 86.62 312 THR A N 1
ATOM 2552 C CA . THR A 1 312 ? -2.657 -6.442 -8.568 1.00 86.62 312 THR A CA 1
ATOM 2553 C C . THR A 1 312 ? -3.772 -5.389 -8.628 1.00 86.62 312 THR A C 1
ATOM 2555 O O . THR A 1 312 ? -3.559 -4.244 -8.225 1.00 86.62 312 THR A O 1
ATOM 2558 N N . PHE A 1 313 ? -4.982 -5.767 -9.061 1.00 88.38 313 PHE A N 1
ATOM 2559 C CA . PHE A 1 313 ? -6.184 -4.922 -9.125 1.00 88.38 313 PHE A CA 1
ATOM 2560 C C . PHE A 1 313 ? -6.838 -4.791 -7.747 1.00 88.38 313 PHE A C 1
ATOM 2562 O O . PHE A 1 313 ? -8.024 -5.063 -7.544 1.00 88.38 313 PHE A O 1
ATOM 2569 N N . LYS A 1 314 ? -6.010 -4.401 -6.783 1.00 91.06 314 LYS A N 1
ATOM 2570 C CA . LYS A 1 314 ? -6.338 -4.236 -5.377 1.00 91.06 314 LYS A CA 1
ATOM 2571 C C . LYS A 1 314 ? -6.242 -2.780 -5.001 1.00 91.06 314 LYS A C 1
ATOM 2573 O O . LYS A 1 314 ? -5.248 -2.125 -5.308 1.00 91.06 314 LYS A O 1
ATOM 2578 N N . PHE A 1 315 ? -7.244 -2.318 -4.283 1.00 91.50 315 PHE A N 1
ATOM 2579 C CA . PHE A 1 315 ? -7.378 -0.952 -3.838 1.00 91.50 315 PHE A CA 1
ATOM 2580 C C . PHE A 1 315 ? -7.426 -0.901 -2.321 1.00 91.50 315 PHE A C 1
ATOM 2582 O O . PHE A 1 315 ? -7.928 -1.820 -1.669 1.00 91.50 315 PHE A O 1
ATOM 2589 N N . TYR A 1 316 ? -6.901 0.176 -1.755 1.00 88.75 316 TYR A N 1
ATOM 2590 C CA . TYR A 1 316 ? -6.887 0.387 -0.315 1.00 88.75 316 TYR A CA 1
ATOM 2591 C C . TYR A 1 316 ? -6.740 1.866 0.023 1.00 88.75 316 TYR A C 1
ATOM 2593 O O . TYR A 1 316 ? -6.271 2.670 -0.784 1.00 88.75 316 TYR A O 1
ATOM 2601 N N . TRP A 1 317 ? -7.114 2.213 1.252 1.00 87.00 317 TRP A N 1
ATOM 2602 C CA . TRP A 1 317 ? -6.864 3.533 1.819 1.00 87.00 317 TRP A CA 1
ATOM 2603 C C . TRP A 1 317 ? -5.636 3.493 2.716 1.00 87.00 317 TRP A C 1
ATOM 2605 O O . TRP A 1 317 ? -5.523 2.635 3.593 1.00 87.00 317 TRP A O 1
ATOM 2615 N N . THR A 1 318 ? -4.725 4.443 2.527 1.00 83.44 318 THR A N 1
ATOM 2616 C CA . THR A 1 318 ? -3.598 4.631 3.440 1.00 83.44 318 THR A CA 1
ATOM 2617 C C . THR A 1 318 ? -4.069 5.194 4.782 1.00 83.44 318 THR A C 1
ATOM 2619 O O . THR A 1 318 ? -5.163 5.748 4.916 1.00 83.44 318 THR A O 1
ATOM 2622 N N . VAL A 1 319 ? -3.189 5.153 5.785 1.00 77.69 319 VAL A N 1
ATOM 2623 C CA . VAL A 1 319 ? -3.404 5.849 7.068 1.00 77.69 319 VAL A CA 1
ATOM 2624 C C . VAL A 1 319 ? -3.506 7.370 6.935 1.00 77.69 319 VAL A C 1
ATOM 2626 O O . VAL A 1 319 ? -3.990 8.036 7.845 1.00 77.69 319 VAL A O 1
ATOM 2629 N N . THR A 1 320 ? -3.063 7.922 5.803 1.00 80.56 320 THR A N 1
ATOM 2630 C CA . THR A 1 320 ? -3.206 9.337 5.440 1.00 80.56 320 THR A CA 1
ATOM 2631 C C . THR A 1 320 ? -4.448 9.603 4.587 1.00 80.56 320 THR A C 1
ATOM 2633 O O . THR A 1 320 ? -4.593 10.702 4.063 1.00 80.56 320 THR A O 1
ATOM 2636 N N . HIS A 1 321 ? -5.354 8.621 4.490 1.00 79.94 321 HIS A N 1
ATOM 2637 C CA . HIS A 1 321 ? -6.617 8.670 3.749 1.00 79.94 321 HIS A CA 1
ATOM 2638 C C . HIS A 1 321 ? -6.467 8.787 2.224 1.00 79.94 321 HIS A C 1
ATOM 2640 O O . HIS A 1 321 ? -7.426 9.133 1.539 1.00 79.94 321 HIS A O 1
ATOM 2646 N N . GLU A 1 322 ? -5.296 8.465 1.671 1.00 84.56 322 GLU A N 1
ATOM 2647 C CA . GLU A 1 322 ? -5.107 8.397 0.220 1.00 84.56 322 GLU A CA 1
ATOM 2648 C C . GLU A 1 322 ? -5.648 7.067 -0.308 1.00 84.56 322 GLU A C 1
ATOM 2650 O O . GLU A 1 322 ? -5.281 6.008 0.204 1.00 84.56 322 GLU A O 1
ATOM 2655 N N . PHE A 1 323 ? -6.487 7.109 -1.342 1.00 89.62 323 PHE A N 1
ATOM 2656 C CA . PHE A 1 323 ? -6.929 5.910 -2.049 1.00 89.62 323 PHE A CA 1
ATOM 2657 C C . PHE A 1 323 ? -5.875 5.499 -3.082 1.00 89.62 323 PHE A C 1
ATOM 2659 O O . PHE A 1 323 ? -5.437 6.320 -3.887 1.00 89.62 323 PHE A O 1
ATOM 2666 N N . LYS A 1 324 ? -5.428 4.243 -3.030 1.00 90.81 324 LYS A N 1
ATOM 2667 C CA . LYS A 1 324 ? -4.344 3.714 -3.869 1.00 90.81 324 LYS A CA 1
ATOM 2668 C C . LYS A 1 324 ? -4.738 2.402 -4.516 1.00 90.81 324 LYS A C 1
ATOM 2670 O O . LYS A 1 324 ? -5.568 1.672 -3.980 1.00 90.81 324 LYS A O 1
ATOM 2675 N N . ILE A 1 325 ? -4.074 2.095 -5.629 1.00 92.81 325 ILE A N 1
ATOM 2676 C CA . ILE A 1 325 ? -4.161 0.806 -6.306 1.00 92.81 325 ILE A CA 1
ATOM 2677 C C . ILE A 1 325 ? -2.778 0.161 -6.451 1.00 92.81 325 ILE A C 1
ATOM 2679 O O . ILE A 1 325 ? -1.815 0.814 -6.856 1.00 92.81 325 ILE A O 1
ATOM 2683 N N . THR A 1 326 ? -2.677 -1.133 -6.146 1.00 91.25 326 THR A N 1
ATOM 2684 C CA . THR A 1 326 ? -1.415 -1.889 -6.172 1.00 91.25 326 THR A CA 1
ATOM 2685 C C . THR A 1 326 ? -0.814 -2.003 -7.577 1.00 91.25 326 THR A C 1
ATOM 2687 O O . THR A 1 326 ? 0.404 -1.938 -7.713 1.00 91.25 326 THR A O 1
ATOM 2690 N N . ALA A 1 327 ? -1.633 -2.107 -8.630 1.00 91.00 327 ALA A N 1
ATOM 2691 C CA . ALA A 1 327 ? -1.152 -2.195 -10.013 1.00 91.00 327 ALA A CA 1
ATOM 2692 C C . ALA A 1 327 ? -0.374 -0.949 -10.479 1.00 91.00 327 ALA A C 1
ATOM 2694 O O . ALA A 1 327 ? 0.444 -1.046 -11.392 1.00 91.00 327 ALA A O 1
ATOM 2695 N N . LYS A 1 328 ? -0.628 0.225 -9.879 1.00 93.69 328 LYS A N 1
ATOM 2696 C CA . LYS A 1 328 ? -0.000 1.496 -10.264 1.00 93.69 328 LYS A CA 1
ATOM 2697 C C . LYS A 1 328 ? 0.014 2.491 -9.109 1.00 93.69 328 LYS A C 1
ATOM 2699 O O . LYS A 1 328 ? -0.884 3.317 -8.953 1.00 93.69 328 LYS A O 1
ATOM 2704 N N . LEU A 1 329 ? 1.082 2.432 -8.319 1.00 93.25 329 LEU A N 1
ATOM 2705 C CA . LEU A 1 329 ? 1.243 3.235 -7.102 1.00 93.25 329 LEU A CA 1
ATOM 2706 C C . LEU A 1 329 ? 1.447 4.741 -7.358 1.00 93.25 329 LEU A C 1
ATOM 2708 O O . LEU A 1 329 ? 1.328 5.534 -6.425 1.00 93.25 329 LEU A O 1
ATOM 2712 N N . ASP A 1 330 ? 1.738 5.146 -8.599 1.00 93.75 330 ASP A N 1
ATOM 2713 C CA . ASP A 1 330 ? 1.769 6.548 -9.037 1.00 93.75 330 ASP A CA 1
ATOM 2714 C C . ASP A 1 330 ? 0.474 7.015 -9.730 1.00 93.75 330 ASP A C 1
ATOM 2716 O O . ASP A 1 330 ? 0.460 8.106 -10.304 1.00 93.75 330 ASP A O 1
ATOM 2720 N N . CYS A 1 331 ? -0.602 6.220 -9.702 1.00 90.25 331 CYS A N 1
ATOM 2721 C CA . CYS A 1 331 ? -1.887 6.601 -10.286 1.00 90.25 331 CYS A CA 1
ATOM 2722 C C . CYS A 1 331 ? -2.565 7.685 -9.439 1.00 90.25 331 CYS A C 1
ATOM 2724 O O . CYS A 1 331 ? -2.830 7.494 -8.252 1.00 90.25 331 CYS A O 1
ATOM 2726 N N . TYR A 1 332 ? -2.876 8.814 -10.075 1.00 85.19 332 TYR A N 1
ATOM 2727 C CA . TYR A 1 332 ? -3.692 9.883 -9.511 1.00 85.19 332 TYR A CA 1
ATOM 2728 C C . TYR A 1 332 ? -4.638 10.381 -10.601 1.00 85.19 332 TYR A C 1
ATOM 2730 O O . TYR A 1 332 ? -4.210 11.066 -11.531 1.00 85.19 332 TYR A O 1
ATOM 2738 N N . SER A 1 333 ? -5.914 10.020 -10.501 1.00 88.06 333 SER A N 1
ATOM 2739 C CA . SER A 1 333 ? -6.951 10.421 -11.451 1.00 88.06 333 SER A CA 1
ATOM 2740 C C . SER A 1 333 ? -8.257 10.734 -10.724 1.00 88.06 333 SER A C 1
ATOM 2742 O O . SER A 1 333 ? -8.509 10.235 -9.624 1.00 88.06 333 SER A O 1
ATOM 2744 N N . GLU A 1 334 ? -9.084 11.590 -11.320 1.00 88.62 334 GLU A N 1
ATOM 2745 C CA . GLU A 1 334 ? -10.413 11.901 -10.782 1.00 88.62 334 GLU A CA 1
ATOM 2746 C C . GLU A 1 334 ? -11.294 10.647 -10.793 1.00 88.62 334 GLU A C 1
ATOM 2748 O O . GLU A 1 334 ? -12.012 10.368 -9.837 1.00 88.62 334 GLU A O 1
ATOM 2753 N N . GLU A 1 335 ? -11.151 9.825 -11.828 1.00 89.94 335 GLU A N 1
ATOM 2754 C CA . GLU A 1 335 ? -11.875 8.574 -11.996 1.00 89.94 335 GLU A CA 1
ATOM 2755 C C . GLU A 1 335 ? -11.534 7.548 -10.912 1.00 89.94 335 GLU A C 1
ATOM 2757 O O . GLU A 1 335 ? -12.429 6.826 -10.469 1.00 89.94 335 GLU A O 1
ATOM 2762 N N . LEU A 1 336 ? -10.278 7.502 -10.447 1.00 90.31 336 LEU A N 1
ATOM 2763 C CA . LEU A 1 336 ? -9.879 6.660 -9.316 1.00 90.31 336 LEU A CA 1
ATOM 2764 C C . LEU A 1 336 ? -10.548 7.128 -8.018 1.00 90.31 336 LEU A C 1
ATOM 2766 O O . LEU A 1 336 ? -11.003 6.293 -7.240 1.00 90.31 336 LEU A O 1
ATOM 2770 N N . ASN A 1 337 ? -10.649 8.442 -7.799 1.00 87.94 337 ASN A N 1
ATOM 2771 C CA . ASN A 1 337 ? -11.335 8.986 -6.625 1.00 87.94 337 ASN A CA 1
ATOM 2772 C C . ASN A 1 337 ? -12.837 8.680 -6.660 1.00 87.94 337 ASN A C 1
ATOM 2774 O O . ASN A 1 337 ? -13.376 8.226 -5.658 1.00 87.94 337 ASN A O 1
ATOM 2778 N N . ILE A 1 338 ? -13.490 8.833 -7.819 1.00 87.56 338 ILE A N 1
ATOM 2779 C CA . ILE A 1 338 ? -14.910 8.485 -8.003 1.00 87.56 338 ILE A CA 1
ATOM 2780 C C . ILE A 1 338 ? -15.158 7.010 -7.665 1.00 87.56 338 ILE A C 1
ATOM 2782 O O . ILE A 1 338 ? -16.098 6.688 -6.937 1.00 87.56 338 ILE A O 1
ATOM 2786 N N . LEU A 1 339 ? -14.306 6.113 -8.174 1.00 87.75 339 LEU A N 1
ATOM 2787 C CA . LEU A 1 339 ? -14.382 4.690 -7.854 1.00 87.75 339 LEU A CA 1
ATOM 2788 C C . LEU A 1 339 ? -14.190 4.458 -6.351 1.00 87.75 339 LEU A C 1
ATOM 2790 O O . LEU A 1 339 ? -14.976 3.736 -5.745 1.00 87.75 339 LEU A O 1
ATOM 2794 N N . GLY A 1 340 ? -13.184 5.089 -5.743 1.00 88.50 340 GLY A N 1
ATOM 2795 C CA . GLY A 1 340 ? -12.925 4.997 -4.308 1.00 88.50 340 GLY A CA 1
ATOM 2796 C C . GLY A 1 340 ? -14.125 5.419 -3.466 1.00 88.50 340 GLY A C 1
ATOM 2797 O O . GLY A 1 340 ? -14.557 4.658 -2.604 1.00 88.50 340 GLY A O 1
ATOM 2798 N N . ASP A 1 341 ? -14.707 6.581 -3.750 1.00 85.94 341 ASP A N 1
ATOM 2799 C CA . ASP A 1 341 ? -15.877 7.102 -3.039 1.00 85.94 341 ASP A CA 1
ATOM 2800 C C . ASP A 1 341 ? -17.080 6.155 -3.153 1.00 85.94 341 ASP A C 1
ATOM 2802 O O . ASP A 1 341 ? -17.768 5.890 -2.162 1.00 85.94 341 ASP A O 1
ATOM 2806 N N . TYR A 1 342 ? -17.302 5.589 -4.345 1.00 86.44 342 TYR A N 1
ATOM 2807 C CA . TYR A 1 342 ? -18.329 4.574 -4.574 1.00 86.44 342 TYR A CA 1
ATOM 2808 C C . TYR A 1 342 ? -18.095 3.328 -3.709 1.00 86.44 342 TYR A C 1
ATOM 2810 O O . TYR A 1 342 ? -18.976 2.931 -2.944 1.00 86.44 342 TYR A O 1
ATOM 2818 N N . VAL A 1 343 ? -16.895 2.734 -3.789 1.00 86.81 343 VAL A N 1
ATOM 2819 C CA . VAL A 1 343 ? -16.527 1.531 -3.022 1.00 86.81 343 VAL A CA 1
ATOM 2820 C C . VAL A 1 343 ? -16.693 1.781 -1.528 1.00 86.81 343 VAL A C 1
ATOM 2822 O O . VAL A 1 343 ? -17.284 0.965 -0.822 1.00 86.81 343 VAL A O 1
ATOM 2825 N N . LEU A 1 344 ? -16.201 2.923 -1.048 1.00 85.88 344 LEU A N 1
ATOM 2826 C CA . LEU A 1 344 ? -16.245 3.285 0.359 1.00 85.88 344 LEU A CA 1
ATOM 2827 C C . LEU A 1 344 ? -17.681 3.319 0.883 1.00 85.88 344 LEU A C 1
ATOM 2829 O O . LEU A 1 344 ? -17.968 2.754 1.939 1.00 85.88 344 LEU A O 1
ATOM 2833 N N . LYS A 1 345 ? -18.584 3.949 0.130 1.00 85.38 345 LYS A N 1
ATOM 2834 C CA . LYS A 1 345 ? -19.991 4.091 0.502 1.00 85.38 345 LYS A CA 1
ATOM 2835 C C . LYS A 1 345 ? -20.736 2.759 0.494 1.00 85.38 345 LYS A C 1
ATOM 2837 O O . LYS A 1 345 ? -21.414 2.443 1.469 1.00 85.38 345 LYS A O 1
ATOM 2842 N N . GLU A 1 346 ? -20.588 1.972 -0.566 1.00 85.00 346 GLU A N 1
ATOM 2843 C CA . GLU A 1 346 ? -21.267 0.678 -0.693 1.00 85.00 346 GLU A CA 1
ATOM 2844 C C . GLU A 1 346 ? -20.832 -0.297 0.411 1.00 85.00 346 GLU A C 1
ATOM 2846 O O . GLU A 1 346 ? -21.664 -0.952 1.045 1.00 85.00 346 GLU A O 1
ATOM 2851 N N . PHE A 1 347 ? -19.531 -0.353 0.717 1.00 83.25 347 PHE A N 1
ATOM 2852 C CA . PHE A 1 347 ? -19.036 -1.196 1.806 1.00 83.25 347 PHE A CA 1
ATOM 2853 C C . PHE A 1 347 ? -19.453 -0.696 3.180 1.00 83.25 347 PHE A C 1
ATOM 2855 O O . PHE A 1 347 ? -19.811 -1.508 4.034 1.00 83.25 347 PHE A O 1
ATOM 2862 N N . HIS A 1 348 ? -19.432 0.615 3.400 1.00 84.38 348 HIS A N 1
ATOM 2863 C CA . HIS A 1 348 ? -19.949 1.197 4.627 1.00 84.38 348 HIS A CA 1
ATOM 2864 C C . HIS A 1 348 ? -21.416 0.795 4.853 1.00 84.38 348 HIS A C 1
ATOM 2866 O O . HIS A 1 348 ? -21.742 0.202 5.883 1.00 84.38 348 HIS A O 1
ATOM 2872 N N . ASP A 1 349 ? -22.286 1.023 3.866 1.00 81.88 349 ASP A N 1
ATOM 2873 C CA . ASP A 1 349 ? -23.712 0.697 3.961 1.00 81.88 349 ASP A CA 1
ATOM 2874 C C . ASP A 1 349 ? -23.929 -0.814 4.170 1.00 81.88 349 ASP A C 1
ATOM 2876 O O . ASP A 1 349 ? -24.750 -1.226 5.001 1.00 81.88 349 ASP A O 1
ATOM 2880 N N . LYS A 1 350 ? -23.128 -1.662 3.507 1.00 81.25 350 LYS A N 1
ATOM 2881 C CA . LYS A 1 350 ? -23.134 -3.113 3.727 1.00 81.25 350 LYS A CA 1
ATOM 2882 C C . LYS A 1 350 ? -22.772 -3.473 5.171 1.00 81.25 350 LYS A C 1
ATOM 2884 O O . LYS A 1 350 ? -23.517 -4.228 5.800 1.00 81.25 350 LYS A O 1
ATOM 2889 N N . LEU A 1 351 ? -21.681 -2.940 5.722 1.00 80.75 351 LEU A N 1
ATOM 2890 C CA . LEU A 1 351 ? -21.245 -3.236 7.094 1.00 80.75 351 LEU A CA 1
ATOM 2891 C C . LEU A 1 351 ? -22.254 -2.755 8.145 1.00 80.75 351 LEU A C 1
ATOM 2893 O O . LEU A 1 351 ? -22.521 -3.476 9.109 1.00 80.75 351 LEU A O 1
ATOM 2897 N N . ILE A 1 352 ? -22.862 -1.584 7.941 1.00 78.75 352 ILE A N 1
ATOM 2898 C CA . ILE A 1 352 ? -23.927 -1.055 8.806 1.00 78.75 352 ILE A CA 1
ATOM 2899 C C . ILE A 1 352 ? -25.168 -1.953 8.765 1.00 78.75 352 ILE A C 1
ATOM 2901 O O . ILE A 1 352 ? -25.769 -2.232 9.808 1.00 78.75 352 ILE A O 1
ATOM 2905 N N . SER A 1 353 ? -25.546 -2.449 7.582 1.00 76.69 353 SER A N 1
ATOM 2906 C CA . SER A 1 353 ? -26.690 -3.360 7.445 1.00 76.69 353 SER A CA 1
ATOM 2907 C C . SER A 1 353 ? -26.465 -4.670 8.206 1.00 76.69 353 SER A C 1
ATOM 2909 O O . SER A 1 353 ? -27.337 -5.106 8.957 1.00 76.69 353 SER A O 1
ATOM 2911 N N . LEU A 1 354 ? -25.263 -5.248 8.100 1.00 74.75 354 LEU A N 1
ATOM 2912 C CA . LEU A 1 354 ? -24.875 -6.446 8.844 1.00 74.75 354 LEU A CA 1
ATOM 2913 C C . LEU A 1 354 ? -24.853 -6.183 10.354 1.00 74.75 354 LEU A C 1
ATOM 2915 O O . LEU A 1 354 ? -25.268 -7.038 11.137 1.00 74.75 354 LEU A O 1
ATOM 2919 N N . PHE A 1 355 ? -24.432 -4.983 10.759 1.00 71.56 355 PHE A N 1
ATOM 2920 C CA . PHE A 1 355 ? -24.351 -4.597 12.167 1.00 71.56 355 PHE A CA 1
ATOM 2921 C C . PHE A 1 355 ? -25.725 -4.490 12.799 1.00 71.56 355 PHE A C 1
ATOM 2923 O O . PHE A 1 355 ? -25.958 -5.033 13.876 1.00 71.56 355 PHE A O 1
ATOM 2930 N N . SER A 1 356 ? -26.655 -3.873 12.078 1.00 65.25 356 SER A N 1
ATOM 2931 C CA . SER A 1 356 ? -28.039 -3.699 12.516 1.00 65.25 356 SER A CA 1
ATOM 2932 C C . SER A 1 356 ? -28.763 -5.035 12.747 1.00 65.25 356 SER A C 1
ATOM 2934 O O . SER A 1 356 ? -29.705 -5.098 13.532 1.00 65.25 356 SER A O 1
ATOM 2936 N N . ILE A 1 357 ? -28.331 -6.114 12.082 1.00 63.28 357 ILE A N 1
ATOM 2937 C CA . ILE A 1 357 ? -28.919 -7.460 12.194 1.00 63.28 357 ILE A CA 1
ATOM 2938 C C . ILE A 1 357 ? -28.276 -8.275 13.331 1.00 63.28 357 ILE A C 1
ATOM 2940 O O . ILE A 1 357 ? -28.868 -9.252 13.803 1.00 63.28 357 ILE A O 1
ATOM 2944 N N . ARG A 1 358 ? -27.084 -7.890 13.809 1.00 63.53 358 ARG A N 1
ATOM 2945 C CA . ARG A 1 358 ? -26.346 -8.641 14.830 1.00 63.53 358 ARG A CA 1
ATOM 2946 C C . ARG A 1 358 ? -27.099 -8.620 16.162 1.00 63.53 358 ARG A C 1
ATOM 2948 O O . ARG A 1 358 ? -27.071 -7.645 16.910 1.00 63.53 358 ARG A O 1
ATOM 2955 N N . LYS A 1 359 ? -27.742 -9.740 16.495 1.00 51.31 359 LYS A N 1
ATOM 2956 C CA . LYS A 1 359 ? -28.260 -9.995 17.842 1.00 51.31 359 LYS A CA 1
ATOM 2957 C C . LYS A 1 359 ? -27.095 -10.431 18.739 1.00 51.31 359 LYS A C 1
ATOM 2959 O O . LYS A 1 359 ? -26.301 -11.263 18.302 1.00 51.31 359 LYS A O 1
ATOM 2964 N N . PRO A 1 360 ? -26.966 -9.913 19.973 1.00 50.00 360 PRO A N 1
ATOM 2965 C CA . PRO A 1 360 ? -26.028 -10.472 20.934 1.00 50.00 360 PRO A CA 1
ATOM 2966 C C . PRO A 1 360 ? -26.507 -11.883 21.292 1.00 50.00 360 PRO A C 1
ATOM 2968 O O . PRO A 1 360 ? -27.448 -12.055 22.070 1.00 50.00 360 PRO A O 1
ATOM 2971 N N . GLU A 1 361 ? -25.903 -12.904 20.692 1.00 41.62 361 GLU A N 1
ATOM 2972 C CA . GLU A 1 361 ? -26.072 -14.272 21.162 1.00 41.62 361 GLU A CA 1
ATOM 2973 C C . GLU A 1 361 ? -25.409 -14.361 22.536 1.00 41.62 361 GLU A C 1
ATOM 2975 O O . GLU A 1 361 ? -24.188 -14.326 22.663 1.00 41.62 361 GLU A O 1
ATOM 2980 N N . LYS A 1 362 ? -26.222 -14.429 23.596 1.00 39.22 362 LYS A N 1
ATOM 2981 C CA . LYS A 1 362 ? -25.732 -14.810 24.921 1.00 39.22 362 LYS A CA 1
ATOM 2982 C C . LYS A 1 362 ? -25.216 -16.241 24.812 1.00 39.22 362 LYS A C 1
ATOM 2984 O O . LYS A 1 362 ? -26.007 -17.182 24.824 1.00 39.22 362 LYS A O 1
ATOM 2989 N N . THR A 1 363 ? -23.906 -16.398 24.695 1.00 36.69 363 THR A N 1
ATOM 2990 C CA . THR A 1 363 ? -23.217 -17.687 24.712 1.00 36.69 363 THR A CA 1
ATOM 2991 C C . THR A 1 363 ? -23.341 -18.318 26.098 1.00 36.69 363 THR A C 1
ATOM 2993 O O . THR A 1 363 ? -22.470 -18.217 26.955 1.00 36.69 363 THR A O 1
ATOM 2996 N N . ASN A 1 364 ? -24.458 -19.004 26.327 1.00 38.25 364 ASN A N 1
ATOM 2997 C CA . ASN A 1 364 ? -24.552 -20.040 27.343 1.00 38.25 364 ASN A CA 1
ATOM 2998 C C . ASN A 1 364 ? -23.934 -21.313 26.766 1.00 38.25 364 ASN A C 1
ATOM 3000 O O . ASN A 1 364 ? -24.675 -22.123 26.232 1.00 38.25 364 ASN A O 1
ATOM 3004 N N . THR A 1 365 ? -22.613 -21.474 26.861 1.00 34.56 365 THR A N 1
ATOM 3005 C CA . THR A 1 365 ? -21.963 -22.779 27.086 1.00 34.56 365 THR A CA 1
ATOM 3006 C C . THR A 1 365 ? -20.454 -22.612 27.181 1.00 34.56 365 THR A C 1
ATOM 3008 O O . THR A 1 365 ? -19.802 -22.071 26.294 1.00 34.56 365 THR A O 1
ATOM 3011 N N . VAL A 1 366 ? -19.918 -23.125 28.283 1.00 43.19 366 VAL A N 1
ATOM 3012 C CA . VAL A 1 366 ? -18.500 -23.373 28.521 1.00 43.19 366 VAL A CA 1
ATOM 3013 C C . VAL A 1 366 ? -18.031 -24.483 27.577 1.00 43.19 366 VAL A C 1
ATOM 3015 O O . VAL A 1 366 ? -18.540 -25.596 27.668 1.00 43.19 366 VAL A O 1
ATOM 3018 N N . SER A 1 367 ? -17.041 -24.208 26.727 1.00 34.25 367 SER A N 1
ATOM 3019 C CA . SER A 1 367 ? -16.063 -25.216 26.298 1.00 34.25 367 SER A CA 1
ATOM 3020 C C . SER A 1 367 ? -14.789 -24.561 25.762 1.00 34.25 367 SER A C 1
ATOM 3022 O O . SER A 1 367 ? -14.822 -23.672 24.915 1.00 34.25 367 SER A O 1
ATOM 3024 N N . GLU A 1 368 ? -13.680 -25.032 26.313 1.00 40.66 368 GLU A N 1
ATOM 3025 C CA . GLU A 1 368 ? -12.277 -24.686 26.110 1.00 40.66 368 GLU A CA 1
ATOM 3026 C C . GLU A 1 368 ? -11.832 -24.573 24.642 1.00 40.66 368 GLU A C 1
ATOM 3028 O O . GLU A 1 368 ? -11.638 -25.588 23.986 1.00 40.66 368 GLU A O 1
ATOM 3033 N N . ILE A 1 369 ? -11.546 -23.345 24.181 1.00 35.62 369 ILE A N 1
ATOM 3034 C CA . ILE A 1 369 ? -10.376 -23.007 23.343 1.00 35.62 369 ILE A CA 1
ATOM 3035 C C . ILE A 1 369 ? -9.923 -21.587 23.751 1.00 35.62 369 ILE A C 1
ATOM 3037 O O . ILE A 1 369 ? -10.448 -20.579 23.282 1.00 35.62 369 ILE A O 1
ATOM 3041 N N . GLU A 1 370 ? -8.944 -21.481 24.656 1.00 37.28 370 GLU A N 1
ATOM 3042 C CA . GLU A 1 370 ? -8.490 -20.216 25.282 1.00 37.28 370 GLU A CA 1
ATOM 3043 C C . GLU A 1 370 ? -7.849 -19.178 24.329 1.00 37.28 370 GLU A C 1
ATOM 3045 O O . GLU A 1 370 ? -7.493 -18.072 24.748 1.00 37.28 370 GLU A O 1
ATOM 3050 N N . LEU A 1 371 ? -7.724 -19.472 23.033 1.00 40.03 371 LEU A N 1
ATOM 3051 C CA . LEU A 1 371 ? -7.277 -18.502 22.024 1.00 40.03 371 LEU A CA 1
ATOM 3052 C C . LEU A 1 371 ? -8.430 -17.686 21.414 1.00 40.03 371 LEU A C 1
ATOM 3054 O O . LEU A 1 371 ? -8.199 -16.561 20.967 1.00 40.03 371 LEU A O 1
ATOM 3058 N N . ASP A 1 372 ? -9.667 -18.185 21.485 1.00 46.28 372 ASP A N 1
ATOM 3059 C CA . ASP A 1 372 ? -10.806 -17.648 20.730 1.00 46.28 372 ASP A CA 1
ATOM 3060 C C . ASP A 1 372 ? -11.551 -16.498 21.449 1.00 46.28 372 ASP A C 1
ATOM 3062 O O . ASP A 1 372 ? -12.152 -15.620 20.818 1.00 46.28 372 ASP A O 1
ATOM 3066 N N . GLY A 1 373 ? -11.432 -16.434 22.782 1.00 50.34 373 GLY A N 1
ATOM 3067 C CA . GLY A 1 373 ? -12.221 -15.542 23.642 1.00 50.34 373 GLY A CA 1
ATOM 3068 C C . GLY A 1 373 ? -11.903 -14.045 23.538 1.00 50.34 373 GLY A C 1
ATOM 3069 O O . GLY A 1 373 ? -12.776 -13.222 23.792 1.00 50.34 373 GLY A O 1
ATOM 3070 N N . LYS A 1 374 ? -10.688 -13.641 23.132 1.00 51.94 374 LYS A N 1
ATOM 3071 C CA . LYS A 1 374 ? -10.300 -12.209 23.109 1.00 51.94 374 LYS A CA 1
ATOM 3072 C C . LYS A 1 374 ? -10.957 -11.400 21.990 1.00 51.94 374 LYS A C 1
ATOM 3074 O O . LYS A 1 374 ? -11.170 -10.203 22.161 1.00 51.94 374 LYS A O 1
ATOM 3079 N N . LEU A 1 375 ? -11.213 -12.021 20.841 1.00 51.62 375 LEU A N 1
ATOM 3080 C CA . LEU A 1 375 ? -11.873 -11.371 19.703 1.00 51.62 375 LEU A CA 1
ATOM 3081 C C . LEU A 1 375 ? -13.372 -11.252 19.928 1.00 51.62 375 LEU A C 1
ATOM 3083 O O . LEU A 1 375 ? -13.928 -10.184 19.689 1.00 51.62 375 LEU A O 1
ATOM 3087 N N . ASN A 1 376 ? -13.981 -12.309 20.468 1.00 59.41 376 ASN A N 1
ATOM 3088 C CA . ASN A 1 376 ? -15.386 -12.292 20.864 1.00 59.41 376 ASN A CA 1
ATOM 3089 C C . ASN A 1 376 ? -15.593 -11.221 21.949 1.00 59.41 376 ASN A C 1
ATOM 3091 O O . ASN A 1 376 ? -16.440 -10.358 21.789 1.00 59.41 376 ASN A O 1
ATOM 3095 N N . ASP A 1 377 ? -14.686 -11.122 22.927 1.00 67.12 377 ASP A N 1
ATOM 3096 C CA . ASP A 1 377 ? -14.691 -10.065 23.948 1.00 67.12 377 ASP A CA 1
ATOM 3097 C C . ASP A 1 377 ? -14.551 -8.635 23.363 1.00 67.12 377 ASP A C 1
ATOM 3099 O O . ASP A 1 377 ? -15.170 -7.686 23.851 1.00 67.12 377 ASP A O 1
ATOM 3103 N N . ILE A 1 378 ? -13.738 -8.413 22.318 1.00 67.38 378 ILE A N 1
ATOM 3104 C CA . ILE A 1 378 ? -13.688 -7.100 21.635 1.00 67.38 378 ILE A CA 1
ATOM 3105 C C . ILE A 1 378 ? -15.015 -6.822 20.928 1.00 67.38 378 ILE A C 1
ATOM 3107 O O . ILE A 1 378 ? -15.556 -5.731 21.088 1.00 67.38 378 ILE A O 1
ATOM 3111 N N . ALA A 1 379 ? -15.544 -7.800 20.196 1.00 67.25 379 ALA A N 1
ATOM 3112 C CA . ALA A 1 379 ? -16.770 -7.629 19.436 1.00 67.25 379 ALA A CA 1
ATOM 3113 C C . ALA A 1 379 ? -18.002 -7.408 20.326 1.00 67.25 379 ALA A C 1
ATOM 3115 O O . ALA A 1 379 ? -18.829 -6.538 20.041 1.00 67.25 379 ALA A O 1
ATOM 3116 N N . ASP A 1 380 ? -18.082 -8.129 21.441 1.00 73.62 380 ASP A N 1
ATOM 3117 C CA . ASP A 1 380 ? -19.124 -7.979 22.451 1.00 73.62 380 ASP A CA 1
ATOM 3118 C C . ASP A 1 380 ? -19.026 -6.610 23.125 1.00 73.62 380 ASP A C 1
ATOM 3120 O O . ASP A 1 380 ? -20.034 -5.921 23.281 1.00 73.62 380 ASP A O 1
ATOM 3124 N N . PHE A 1 381 ? -17.811 -6.156 23.460 1.00 75.81 381 PHE A N 1
ATOM 3125 C CA . PHE A 1 381 ? -17.610 -4.812 23.999 1.00 75.81 381 PHE A CA 1
ATOM 3126 C C . PHE A 1 381 ? -18.072 -3.729 23.022 1.00 75.81 381 PHE A C 1
ATOM 3128 O O . PHE A 1 381 ? -18.825 -2.847 23.424 1.00 75.81 381 PHE A O 1
ATOM 3135 N N . THR A 1 382 ? -17.646 -3.785 21.759 1.00 74.94 382 THR A N 1
ATOM 3136 C CA . THR A 1 382 ? -18.023 -2.800 20.735 1.00 74.94 382 THR A CA 1
ATOM 3137 C C . THR A 1 382 ? -19.538 -2.784 20.512 1.00 74.94 382 THR A C 1
ATOM 3139 O O . THR A 1 382 ? -20.137 -1.711 20.483 1.00 74.94 382 THR A O 1
ATOM 3142 N N . THR A 1 383 ? -20.180 -3.956 20.461 1.00 74.75 383 THR A N 1
ATOM 3143 C CA . THR A 1 383 ? -21.643 -4.076 20.332 1.00 74.75 383 THR A CA 1
ATOM 3144 C C . THR A 1 383 ? -22.368 -3.474 21.542 1.00 74.75 383 THR A C 1
ATOM 3146 O O . THR A 1 383 ? -23.285 -2.671 21.387 1.00 74.75 383 THR A O 1
ATOM 3149 N N . ASN A 1 384 ? -21.940 -3.805 22.763 1.00 77.38 384 ASN A N 1
ATOM 3150 C CA . ASN A 1 384 ? -22.551 -3.282 23.988 1.00 77.38 384 ASN A CA 1
ATOM 3151 C C . ASN A 1 384 ? -22.303 -1.777 24.173 1.00 77.38 384 ASN A C 1
ATOM 3153 O O . ASN A 1 384 ? -23.174 -1.065 24.672 1.00 77.38 384 ASN A O 1
ATOM 3157 N N . TYR A 1 385 ? -21.129 -1.290 23.766 1.00 81.50 385 TYR A N 1
ATOM 3158 C CA . TYR A 1 385 ? -20.779 0.129 23.753 1.00 81.50 385 TYR A CA 1
ATOM 3159 C C . TYR A 1 385 ? -21.688 0.913 22.805 1.00 81.50 385 TYR A C 1
ATOM 3161 O O . TYR A 1 385 ? -22.262 1.918 23.218 1.00 81.50 385 TYR A O 1
ATOM 3169 N N . TYR A 1 386 ? -21.882 0.412 21.582 1.00 77.56 386 TYR A N 1
ATOM 3170 C CA . TYR A 1 386 ? -22.834 0.972 20.624 1.00 77.56 386 TYR A CA 1
ATOM 3171 C C . TYR A 1 386 ? -24.236 1.059 21.230 1.00 77.56 386 TYR A C 1
ATOM 3173 O O . TYR A 1 386 ? -24.848 2.123 21.233 1.00 77.56 386 TYR A O 1
ATOM 3181 N N . GLN A 1 387 ? -24.732 -0.049 21.791 1.00 76.75 387 GLN A N 1
ATOM 3182 C CA . GLN A 1 387 ? -26.073 -0.099 22.377 1.00 76.75 387 GLN A CA 1
ATOM 3183 C C . GLN A 1 387 ? -26.222 0.892 23.535 1.00 76.75 387 GLN A C 1
ATOM 3185 O O . GLN A 1 387 ? -27.262 1.525 23.669 1.00 76.75 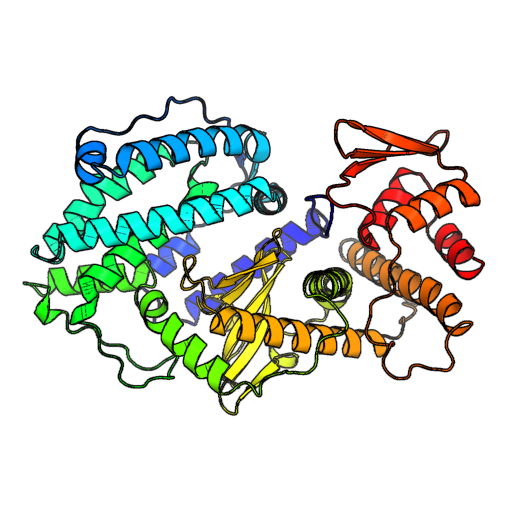387 GLN A O 1
ATOM 3190 N N . ALA A 1 388 ? -25.186 1.050 24.363 1.00 78.12 388 ALA A N 1
ATOM 3191 C CA . ALA A 1 388 ? -25.191 2.015 25.457 1.00 78.12 388 ALA A CA 1
ATOM 3192 C C . ALA A 1 388 ? -25.259 3.472 24.970 1.00 78.12 388 ALA A C 1
ATOM 3194 O O . ALA A 1 388 ? -25.874 4.294 25.639 1.00 78.12 388 ALA A O 1
ATOM 3195 N N . LEU A 1 389 ? -24.654 3.793 23.822 1.00 77.94 389 LEU A N 1
ATOM 3196 C CA . LEU A 1 389 ? -24.735 5.130 23.229 1.00 77.94 389 LEU A CA 1
ATOM 3197 C C . LEU A 1 389 ? -26.071 5.381 22.520 1.00 77.94 389 LEU A C 1
ATOM 3199 O O . LEU A 1 389 ? -26.642 6.456 22.679 1.00 77.94 389 LEU A O 1
ATOM 3203 N N . ALA A 1 390 ? -26.589 4.388 21.792 1.00 71.50 390 ALA A N 1
ATOM 3204 C CA . ALA A 1 390 ? -27.824 4.515 21.017 1.00 71.50 390 ALA A CA 1
ATOM 3205 C C . ALA A 1 390 ? -29.065 4.773 21.895 1.00 71.50 390 ALA A C 1
ATOM 3207 O O . ALA A 1 390 ? -29.929 5.558 21.514 1.00 71.50 390 ALA A O 1
ATOM 3208 N N . VAL A 1 391 ? -29.132 4.177 23.095 1.00 63.28 391 VAL A N 1
ATOM 3209 C CA . VAL A 1 391 ? -30.248 4.370 24.050 1.00 63.28 391 VAL A CA 1
ATOM 3210 C C . VAL A 1 391 ? -30.425 5.840 24.459 1.00 63.28 391 VAL A C 1
ATOM 3212 O O . VAL A 1 391 ? -31.547 6.272 24.709 1.00 63.28 391 VAL A O 1
ATOM 3215 N N . ASN A 1 392 ? -29.348 6.628 24.476 1.00 54.78 392 ASN A N 1
ATOM 3216 C CA . ASN A 1 392 ? -29.416 8.047 24.832 1.00 54.78 392 ASN A CA 1
ATOM 3217 C C . ASN A 1 392 ? -29.753 8.950 23.634 1.00 54.78 392 ASN A C 1
ATOM 3219 O O . ASN A 1 392 ? -30.292 10.036 23.823 1.00 54.78 392 ASN A O 1
ATOM 3223 N N . GLU A 1 393 ? -29.469 8.515 22.402 1.00 52.28 393 GLU A N 1
ATOM 3224 C CA . GLU A 1 393 ? -29.782 9.275 21.181 1.00 52.28 393 GLU A CA 1
ATOM 3225 C C . GLU A 1 393 ? -31.268 9.167 20.782 1.00 52.28 393 GLU A C 1
ATOM 3227 O O . GLU A 1 393 ? -31.807 10.075 20.144 1.00 52.28 393 GLU A O 1
ATOM 3232 N N . GLU A 1 394 ? -31.971 8.106 21.201 1.00 45.34 394 GLU A N 1
ATOM 3233 C CA . GLU A 1 394 ? -33.409 7.920 20.933 1.00 45.34 394 GLU A CA 1
ATOM 3234 C C . GLU A 1 394 ? -34.319 8.924 21.668 1.00 45.34 394 GLU A C 1
ATOM 3236 O O . GLU A 1 394 ? -35.462 9.127 21.253 1.00 45.34 394 GLU A O 1
ATOM 3241 N N . VAL A 1 395 ? -33.826 9.609 22.707 1.00 42.22 395 VAL A N 1
ATOM 3242 C CA . VAL A 1 395 ? -34.611 10.591 23.480 1.00 42.22 395 VAL A CA 1
ATOM 3243 C C . VAL A 1 395 ? -34.666 11.973 22.796 1.00 42.22 395 VAL A C 1
ATOM 3245 O O . VAL A 1 395 ? -35.566 12.758 23.089 1.00 42.22 395 VAL A O 1
ATOM 3248 N N . GLU A 1 396 ? -33.791 12.268 21.822 1.00 36.75 396 GLU A N 1
ATOM 3249 C CA . GLU A 1 396 ? -33.661 13.615 21.225 1.00 36.75 396 GLU A CA 1
ATOM 3250 C C . GLU A 1 396 ? -34.057 13.761 19.738 1.00 36.75 396 GLU A C 1
ATOM 3252 O O . GLU A 1 396 ? -34.038 14.879 19.221 1.00 36.75 396 GLU A O 1
ATOM 3257 N N . CYS A 1 397 ? -34.461 12.712 19.007 1.00 31.86 397 CYS A N 1
ATOM 3258 C CA . CYS A 1 397 ? -34.723 12.854 17.560 1.00 31.86 397 CYS A CA 1
ATOM 3259 C C . CYS A 1 397 ? -35.918 12.047 17.020 1.00 31.86 397 CYS A C 1
ATOM 3261 O O . CYS A 1 397 ? -35.761 10.987 16.423 1.00 31.86 397 CYS A O 1
ATOM 3263 N N . GLN A 1 398 ? -37.118 12.636 17.086 1.00 30.86 398 GLN A N 1
ATOM 3264 C CA . GLN A 1 398 ? -38.305 12.193 16.329 1.00 30.86 398 GLN A CA 1
ATOM 3265 C C . GLN A 1 398 ? -38.395 12.776 14.896 1.00 30.86 398 GLN A C 1
ATOM 3267 O O . GLN A 1 398 ? -39.465 12.763 14.296 1.00 30.86 398 GLN A O 1
ATOM 3272 N N . LEU A 1 399 ? -37.299 13.283 14.309 1.00 33.44 399 LEU A N 1
ATOM 3273 C CA . LEU A 1 399 ? -37.351 14.000 13.018 1.00 33.44 399 LEU A CA 1
ATOM 3274 C C . LEU A 1 399 ? -36.329 13.583 11.943 1.00 33.44 399 LEU A C 1
ATOM 3276 O O . LEU A 1 399 ? -36.148 14.320 10.979 1.00 33.44 399 LEU A O 1
ATOM 3280 N N . ALA A 1 400 ? -35.680 12.417 12.019 1.00 34.19 400 ALA A N 1
ATOM 3281 C CA . ALA A 1 400 ? -34.767 12.014 10.941 1.00 34.19 400 ALA A CA 1
ATOM 3282 C C . ALA A 1 400 ? -34.702 10.498 10.718 1.00 34.19 400 ALA A C 1
ATOM 3284 O O . ALA A 1 400 ? -33.820 9.816 11.236 1.00 34.19 400 ALA A O 1
ATOM 3285 N N . ASN A 1 401 ? -35.574 9.985 9.847 1.00 38.06 401 ASN A N 1
ATOM 3286 C CA . ASN A 1 401 ? -35.469 8.621 9.309 1.00 38.06 401 ASN A CA 1
ATOM 3287 C C . ASN A 1 401 ? -34.201 8.386 8.451 1.00 38.06 401 ASN A C 1
ATOM 3289 O O . ASN A 1 401 ? -33.950 7.259 8.038 1.00 38.06 401 ASN A O 1
ATOM 3293 N N . GLU A 1 402 ? -33.363 9.407 8.234 1.00 42.44 402 GLU A N 1
ATOM 3294 C CA . GLU A 1 402 ? -32.132 9.323 7.431 1.00 42.44 402 GLU A CA 1
ATOM 3295 C C . GLU A 1 402 ? -30.831 9.415 8.253 1.00 42.44 402 GLU A C 1
ATOM 3297 O O . GLU A 1 402 ? -29.763 9.091 7.741 1.00 42.44 402 GLU A O 1
ATOM 3302 N N . ARG A 1 403 ? -30.885 9.771 9.549 1.00 46.47 403 ARG A N 1
ATOM 3303 C CA . ARG A 1 403 ? -29.686 9.896 10.413 1.00 46.47 403 ARG A CA 1
ATOM 3304 C C . ARG A 1 403 ? -29.178 8.574 11.005 1.00 46.47 403 ARG A C 1
ATOM 3306 O O . ARG A 1 403 ? -28.148 8.560 11.667 1.00 46.47 403 ARG A O 1
ATOM 3313 N N . ARG A 1 404 ? -29.851 7.449 10.742 1.00 50.06 404 ARG A N 1
ATOM 3314 C CA . ARG A 1 404 ? -29.534 6.119 11.309 1.00 50.06 404 ARG A CA 1
ATOM 3315 C C . ARG A 1 404 ? -28.311 5.410 10.693 1.00 50.06 404 ARG A C 1
ATOM 3317 O O . ARG A 1 404 ? -28.138 4.219 10.923 1.00 50.06 404 ARG A O 1
ATOM 3324 N N . ARG A 1 405 ? -27.478 6.094 9.899 1.00 60.28 405 ARG A N 1
ATOM 3325 C CA . ARG A 1 405 ? -26.359 5.467 9.164 1.00 60.28 405 ARG A CA 1
ATOM 3326 C C . ARG A 1 405 ? -24.971 5.671 9.778 1.00 60.28 405 ARG A C 1
ATOM 3328 O O . ARG A 1 405 ? -24.010 5.246 9.164 1.00 60.28 405 ARG A O 1
ATOM 3335 N N . VAL A 1 406 ? -24.843 6.302 10.945 1.00 65.88 406 VAL A N 1
ATOM 3336 C CA . VAL A 1 406 ? -23.531 6.548 11.578 1.00 65.88 406 VAL A CA 1
ATOM 3337 C C . VAL A 1 406 ? -23.307 5.561 12.717 1.00 65.88 406 VAL A C 1
ATOM 3339 O O . VAL A 1 406 ? -24.238 5.293 13.475 1.00 65.88 406 VAL A O 1
ATOM 3342 N N . VAL A 1 407 ? -22.080 5.062 12.889 1.00 71.44 407 VAL A N 1
ATOM 3343 C CA . VAL A 1 407 ? -21.690 4.323 14.100 1.00 71.44 407 VAL A CA 1
ATOM 3344 C C . VAL A 1 407 ? -21.572 5.310 15.286 1.00 71.44 407 VAL A C 1
ATOM 3346 O O . VAL A 1 407 ? -20.680 6.172 15.289 1.00 71.44 407 VAL A O 1
ATOM 3349 N N . PRO A 1 408 ? -22.435 5.208 16.322 1.00 74.38 408 PRO A N 1
ATOM 3350 C CA . PRO A 1 408 ? -22.326 5.917 17.584 1.00 74.38 408 PRO A CA 1
ATOM 3351 C C . PRO A 1 408 ? -20.923 5.779 18.149 1.00 74.38 408 PRO A C 1
ATOM 3353 O O . PRO A 1 408 ? -20.386 4.690 18.360 1.00 74.38 408 PRO A O 1
ATOM 3356 N N . SER A 1 409 ? -20.317 6.929 18.379 1.00 80.12 409 SER A N 1
ATOM 3357 C CA . SER A 1 409 ? -18.946 7.051 18.834 1.00 80.12 409 SER A CA 1
ATOM 3358 C C . SER A 1 409 ? -18.811 8.346 19.616 1.00 80.12 409 SER A C 1
ATOM 3360 O O . SER A 1 409 ? -19.488 9.338 19.351 1.00 80.12 409 SER A O 1
ATOM 3362 N N . MET A 1 410 ? -17.934 8.350 20.613 1.00 84.06 410 MET A N 1
ATOM 3363 C CA . MET A 1 410 ? -17.648 9.562 21.376 1.00 84.06 410 MET A CA 1
ATOM 3364 C C . MET A 1 410 ? -16.488 10.325 20.740 1.00 84.06 410 MET A C 1
ATOM 3366 O O . MET A 1 410 ? -15.525 9.728 20.254 1.00 84.06 410 MET A O 1
ATOM 3370 N N . THR A 1 411 ? -16.529 11.654 20.801 1.00 85.56 411 THR A N 1
ATOM 3371 C CA . THR A 1 411 ? -15.333 12.460 20.537 1.00 85.56 411 THR A CA 1
ATOM 3372 C C . THR A 1 411 ? -14.345 12.335 21.695 1.00 85.56 411 THR A C 1
ATOM 3374 O O . THR A 1 411 ? -14.718 11.996 22.824 1.00 85.56 411 THR A O 1
ATOM 3377 N N . MET A 1 412 ? -13.064 12.609 21.444 1.00 83.81 412 MET A N 1
ATOM 3378 C CA . MET A 1 412 ? -12.044 12.580 22.492 1.00 83.81 412 MET A CA 1
ATOM 3379 C C . MET A 1 412 ? -12.373 13.541 23.633 1.00 83.81 412 MET A C 1
ATOM 3381 O O . MET A 1 412 ? -12.186 13.175 24.792 1.00 83.81 412 MET A O 1
ATOM 3385 N N . LEU A 1 413 ? -12.878 14.745 23.341 1.00 85.50 413 LEU A N 1
ATOM 3386 C CA . LEU A 1 413 ? -13.283 15.695 24.374 1.00 85.50 413 LEU A CA 1
ATOM 3387 C C . LEU A 1 413 ? -14.421 15.123 25.220 1.00 85.50 413 LEU A C 1
ATOM 3389 O O . LEU A 1 413 ? -14.298 15.093 26.444 1.00 85.50 413 LEU A O 1
ATOM 3393 N N . ALA A 1 414 ? -15.480 14.612 24.581 1.00 87.44 414 ALA A N 1
ATOM 3394 C CA . ALA A 1 414 ? -16.609 14.006 25.282 1.00 87.44 414 ALA A CA 1
ATOM 3395 C C . ALA A 1 414 ? -16.160 12.831 26.163 1.00 87.44 414 ALA A C 1
ATOM 3397 O O . ALA A 1 414 ? -16.572 12.732 27.320 1.00 87.44 414 ALA A O 1
ATOM 3398 N N . PHE A 1 415 ? -15.269 11.981 25.646 1.00 90.44 415 PHE A N 1
ATOM 3399 C CA . PHE A 1 415 ? -14.672 10.880 26.394 1.00 90.44 415 PHE A CA 1
ATOM 3400 C C . PHE A 1 415 ? -13.910 11.382 27.626 1.00 90.44 415 PHE A C 1
ATOM 3402 O O . PHE A 1 415 ? -14.200 10.952 28.740 1.00 90.44 415 PHE A O 1
ATOM 3409 N N . PHE A 1 416 ? -12.973 12.321 27.467 1.00 90.06 416 PHE A N 1
ATOM 3410 C CA . PHE A 1 416 ? -12.173 12.823 28.587 1.00 90.06 416 PHE A CA 1
ATOM 3411 C C . PHE A 1 416 ? -13.024 13.520 29.647 1.00 90.06 416 PHE A C 1
ATOM 3413 O O . PHE A 1 416 ? -12.840 13.259 30.836 1.00 90.06 416 PHE A O 1
ATOM 3420 N N . THR A 1 417 ? -13.988 14.344 29.235 1.00 89.69 417 THR A N 1
ATOM 3421 C CA . THR A 1 417 ? -14.923 14.992 30.160 1.00 89.69 417 THR A CA 1
ATOM 3422 C C . THR A 1 417 ? -15.738 13.963 30.938 1.00 89.69 417 THR A C 1
ATOM 3424 O O . THR A 1 417 ? -15.882 14.090 32.154 1.00 89.69 417 THR A O 1
ATOM 3427 N N . PHE A 1 418 ? -16.229 12.913 30.278 1.00 90.94 418 PHE A N 1
ATOM 3428 C CA . PHE A 1 418 ? -16.969 11.844 30.943 1.00 90.94 418 PHE A CA 1
ATOM 3429 C C . PHE A 1 418 ? -16.090 11.072 31.943 1.00 90.94 418 PHE A C 1
ATOM 3431 O O . PHE A 1 418 ? -16.476 10.900 33.098 1.00 90.94 418 PHE A O 1
ATOM 3438 N N . MET A 1 419 ? -14.861 10.709 31.559 1.00 93.12 419 MET A N 1
ATOM 3439 C CA . MET A 1 419 ? -13.893 10.053 32.450 1.00 93.12 419 MET A CA 1
ATOM 3440 C C . MET A 1 419 ? -13.562 10.897 33.692 1.00 93.12 419 MET A C 1
ATOM 3442 O O . MET A 1 419 ? -13.412 10.354 34.789 1.00 93.12 419 MET A O 1
ATOM 3446 N N . GLN A 1 420 ? -13.426 12.219 33.533 1.00 92.69 420 GLN A N 1
ATOM 3447 C CA . GLN A 1 420 ? -13.165 13.140 34.643 1.00 92.69 420 GLN A CA 1
ATOM 3448 C C . GLN A 1 420 ? -14.351 13.215 35.607 1.00 92.69 420 GLN A C 1
ATOM 3450 O O . GLN A 1 420 ? -14.144 13.169 36.816 1.00 92.69 420 GLN A O 1
ATOM 3455 N N . ARG A 1 421 ? -15.579 13.314 35.079 1.00 92.06 421 ARG A N 1
ATOM 3456 C CA . ARG A 1 421 ? -16.796 13.512 35.883 1.00 92.06 421 ARG A CA 1
ATOM 3457 C C . ARG A 1 421 ? -17.260 12.244 36.592 1.00 92.06 421 ARG A C 1
ATOM 3459 O O . ARG A 1 421 ? -17.628 12.319 37.756 1.00 92.06 421 ARG A O 1
ATOM 3466 N N . ILE A 1 422 ? -17.248 11.105 35.904 1.00 94.25 422 ILE A N 1
ATOM 3467 C CA . ILE A 1 422 ? -17.833 9.858 36.417 1.00 94.25 422 ILE A CA 1
ATOM 3468 C C . ILE A 1 422 ? -16.794 9.003 37.144 1.00 94.25 422 ILE A C 1
ATOM 3470 O O . ILE A 1 422 ? -17.053 8.480 38.223 1.00 94.25 422 ILE A O 1
ATOM 3474 N N . PHE A 1 423 ? -15.589 8.882 36.584 1.00 92.06 423 PHE A N 1
ATOM 3475 C CA . PHE A 1 423 ? -14.560 7.967 37.095 1.00 92.06 423 PHE A CA 1
ATOM 3476 C C . PHE A 1 423 ? -13.432 8.676 37.851 1.00 92.06 423 PHE A C 1
ATOM 3478 O O . PHE A 1 423 ? -12.426 8.044 38.187 1.00 92.06 423 PHE A O 1
ATOM 3485 N N . ASN A 1 424 ? -13.580 9.979 38.125 1.00 91.25 424 ASN A N 1
ATOM 3486 C CA . ASN A 1 424 ? -12.590 10.812 38.815 1.00 91.25 424 ASN A CA 1
ATOM 3487 C C . ASN A 1 424 ? -11.182 10.706 38.202 1.00 91.25 424 ASN A C 1
ATOM 3489 O O . ASN A 1 424 ? -10.164 10.717 38.903 1.00 91.25 424 ASN A O 1
ATOM 3493 N N . CYS A 1 425 ? -11.113 10.564 36.877 1.00 93.25 425 CYS A N 1
ATOM 3494 C CA . CYS A 1 425 ? -9.840 10.552 36.172 1.00 93.25 425 CYS A CA 1
ATOM 3495 C C . CYS A 1 425 ? -9.255 11.964 36.088 1.00 93.25 425 CYS A C 1
ATOM 3497 O O . CYS A 1 425 ? -9.965 12.962 36.000 1.00 93.25 425 CYS A O 1
ATOM 3499 N N . LYS A 1 426 ? -7.930 12.048 36.066 1.00 92.75 426 LYS A N 1
ATOM 3500 C CA . LYS A 1 426 ? -7.175 13.259 35.760 1.00 92.75 426 LYS A CA 1
ATOM 3501 C C . LYS A 1 426 ? -6.738 13.217 34.304 1.00 92.75 426 LYS A C 1
ATOM 3503 O O . LYS A 1 426 ? -6.353 12.164 33.798 1.00 92.75 426 LYS A O 1
ATOM 3508 N N . VAL A 1 427 ? -6.795 14.372 33.651 1.00 90.94 427 VAL A N 1
ATOM 3509 C CA . VAL A 1 427 ? -6.408 14.553 32.251 1.00 90.94 427 VAL A CA 1
ATOM 3510 C C . VAL A 1 427 ? -5.462 15.745 32.167 1.00 90.94 427 VAL A C 1
ATOM 3512 O O . VAL A 1 427 ? -5.739 16.788 32.757 1.00 90.94 427 VAL A O 1
ATOM 3515 N N . ALA A 1 428 ? -4.342 15.596 31.463 1.00 89.25 428 ALA A N 1
ATOM 3516 C CA . ALA A 1 428 ? -3.369 16.665 31.253 1.00 89.25 428 ALA A CA 1
ATOM 3517 C C . ALA A 1 428 ? -2.742 16.592 29.858 1.00 89.25 428 ALA A C 1
ATOM 3519 O O . ALA A 1 428 ? -2.734 15.540 29.219 1.00 89.25 428 ALA A O 1
ATOM 3520 N N . ASN A 1 429 ? -2.170 17.707 29.409 1.00 86.25 429 ASN A N 1
ATOM 3521 C CA . ASN A 1 429 ? -1.400 17.746 28.170 1.00 86.25 429 ASN A CA 1
ATOM 3522 C C . ASN A 1 429 ? -0.026 17.079 28.371 1.00 86.25 429 ASN A C 1
ATOM 3524 O O . ASN A 1 429 ? 0.626 17.247 29.405 1.00 86.25 429 ASN A O 1
ATOM 3528 N N . GLY A 1 430 ? 0.381 16.277 27.391 1.00 80.81 430 GLY A N 1
ATOM 3529 C CA . GLY A 1 430 ? 1.690 15.637 27.301 1.00 80.81 430 GLY A CA 1
ATOM 3530 C C . GLY A 1 430 ? 2.674 16.449 26.459 1.00 80.81 430 GLY A C 1
ATOM 3531 O O . GLY A 1 430 ? 2.550 17.666 26.342 1.00 80.81 430 GLY A O 1
ATOM 3532 N N . LYS A 1 431 ? 3.687 15.780 25.891 1.00 77.06 431 LYS A N 1
ATOM 3533 C CA . LYS A 1 431 ? 4.654 16.448 25.012 1.00 77.06 431 LYS A CA 1
ATOM 3534 C C . LYS A 1 431 ? 4.027 16.639 23.630 1.00 77.06 431 LYS A C 1
ATOM 3536 O O . LYS A 1 431 ? 3.435 15.713 23.087 1.00 77.06 431 LYS A O 1
ATOM 3541 N N . GLY A 1 432 ? 4.179 17.829 23.049 1.00 76.62 432 GLY A N 1
ATOM 3542 C CA . GLY A 1 432 ? 3.604 18.144 21.741 1.00 76.62 432 GLY A CA 1
ATOM 3543 C C . GLY A 1 432 ? 2.080 18.083 21.784 1.00 76.62 432 GLY A C 1
ATOM 3544 O O . GLY A 1 432 ? 1.453 18.797 22.562 1.00 76.62 432 GLY A O 1
ATOM 3545 N N . SER A 1 433 ? 1.493 17.220 20.960 1.00 69.75 433 SER A N 1
ATOM 3546 C CA . SER A 1 433 ? 0.050 17.029 20.896 1.00 69.75 433 SER A CA 1
ATOM 3547 C C . SER A 1 433 ? -0.435 15.812 21.692 1.00 69.75 433 SER A C 1
ATOM 3549 O O . SER A 1 433 ? -1.524 15.317 21.472 1.00 69.75 433 SER A O 1
ATOM 3551 N N . GLU A 1 434 ? 0.335 15.285 22.637 1.00 80.94 434 GLU A N 1
ATOM 3552 C CA . GLU A 1 434 ? -0.130 14.174 23.471 1.00 80.94 434 GLU A CA 1
ATOM 3553 C C . GLU A 1 434 ? -1.142 14.615 24.544 1.00 80.94 434 GLU A C 1
ATOM 3555 O O . GLU A 1 434 ? -1.083 15.718 25.087 1.00 80.94 434 GLU A O 1
ATOM 3560 N N . MET A 1 435 ? -2.023 13.699 24.934 1.00 83.62 435 MET A N 1
ATOM 3561 C CA . MET A 1 435 ? -2.886 13.778 26.106 1.00 83.62 435 MET A CA 1
ATOM 3562 C C . MET A 1 435 ? -2.606 12.610 27.046 1.00 83.62 435 MET A C 1
ATOM 3564 O O . MET A 1 435 ? -2.441 11.468 26.623 1.00 83.62 435 MET A O 1
ATOM 3568 N N . LYS A 1 436 ? -2.566 12.893 28.344 1.00 88.31 436 LYS A N 1
ATOM 3569 C CA . LYS A 1 436 ? -2.348 11.912 29.406 1.00 88.31 436 LYS A CA 1
ATOM 3570 C C . LYS A 1 436 ? -3.614 11.786 30.233 1.00 88.31 436 LYS A C 1
ATOM 3572 O O . LYS A 1 436 ? -4.140 12.799 30.681 1.00 88.31 436 LYS A O 1
ATOM 3577 N N . ILE A 1 437 ? -4.060 10.557 30.471 1.00 91.88 437 ILE A N 1
ATOM 3578 C CA . ILE A 1 437 ? -5.175 10.236 31.365 1.00 91.88 437 ILE A CA 1
ATOM 3579 C C . ILE A 1 437 ? -4.726 9.228 32.423 1.00 91.88 437 ILE A C 1
ATOM 3581 O O . ILE A 1 437 ? -3.991 8.284 32.122 1.00 91.88 437 ILE A O 1
ATOM 3585 N N . TRP A 1 438 ? -5.133 9.444 33.672 1.00 93.62 438 TRP A N 1
ATOM 3586 C CA . TRP A 1 438 ? -4.864 8.523 34.776 1.00 93.62 438 TRP A CA 1
ATOM 3587 C C . TRP A 1 438 ? -5.910 8.632 35.882 1.00 93.62 438 TRP A C 1
ATOM 3589 O O . TRP A 1 438 ? -6.561 9.662 36.039 1.00 93.62 438 TRP A O 1
ATOM 3599 N N . ARG A 1 439 ? -6.039 7.582 36.686 1.00 91.88 439 ARG A N 1
ATOM 3600 C CA . ARG A 1 439 ? -6.807 7.560 37.931 1.00 91.88 439 ARG A CA 1
ATOM 3601 C C . ARG A 1 439 ? -5.826 7.432 39.097 1.00 91.88 439 ARG A C 1
ATOM 3603 O O . ARG A 1 439 ? -4.693 6.989 38.914 1.00 91.88 439 ARG A O 1
ATOM 3610 N N . TYR A 1 440 ? -6.212 7.866 40.295 1.00 87.56 440 TYR A N 1
ATOM 3611 C CA . TYR A 1 440 ? -5.369 7.649 41.473 1.00 87.56 440 TYR A CA 1
ATOM 3612 C C . TYR A 1 440 ? -5.096 6.147 41.654 1.00 87.56 440 TYR A C 1
ATOM 3614 O O . TYR A 1 440 ? -6.021 5.347 41.565 1.00 87.56 440 TYR A O 1
ATOM 3622 N N . GLY A 1 441 ? -3.829 5.776 41.852 1.00 83.31 441 GLY A N 1
ATOM 3623 C CA . GLY A 1 441 ? -3.393 4.378 41.944 1.00 83.31 441 GLY A CA 1
ATOM 3624 C C . GLY A 1 441 ? -3.183 3.666 40.601 1.00 83.31 441 GLY A C 1
ATOM 3625 O O . GLY A 1 441 ? -2.515 2.638 40.574 1.00 83.31 441 GLY A O 1
ATOM 3626 N N . SER A 1 442 ? -3.657 4.220 39.479 1.00 87.56 442 SER A N 1
ATOM 3627 C CA . SER A 1 442 ? -3.505 3.592 38.165 1.00 87.56 442 SER A CA 1
ATOM 3628 C C . SER A 1 442 ? -2.248 4.061 37.431 1.00 87.56 442 SER A C 1
ATOM 3630 O O . SER A 1 442 ? -1.666 5.117 37.700 1.00 87.56 442 SER A O 1
ATOM 3632 N N . LYS A 1 443 ? -1.849 3.299 36.409 1.00 84.88 443 LYS A N 1
ATOM 3633 C CA . LYS A 1 443 ? -0.791 3.724 35.484 1.00 84.88 443 LYS A CA 1
ATOM 3634 C C . LYS A 1 443 ? -1.317 4.800 34.530 1.00 84.88 443 LYS A C 1
ATOM 3636 O O . LYS A 1 443 ? -2.456 4.726 34.073 1.00 84.88 443 LYS A O 1
ATOM 3641 N N . ILE A 1 444 ? -0.452 5.749 34.170 1.00 85.69 444 ILE A N 1
ATOM 3642 C CA . ILE A 1 444 ? -0.760 6.774 33.164 1.00 85.69 444 ILE A CA 1
ATOM 3643 C C . ILE A 1 444 ? -0.908 6.112 31.790 1.00 85.69 444 ILE A C 1
ATOM 3645 O O . ILE A 1 444 ? -0.112 5.242 31.410 1.00 85.69 444 ILE A O 1
ATOM 3649 N N . PHE A 1 445 ? -1.932 6.532 31.053 1.00 86.00 445 PHE A N 1
ATOM 3650 C CA . PHE A 1 445 ? -2.110 6.233 29.640 1.00 86.00 445 PHE A CA 1
ATOM 3651 C C . PHE A 1 445 ? -1.874 7.512 28.829 1.00 86.00 445 PHE A C 1
ATOM 3653 O O . PHE A 1 445 ? -2.468 8.548 29.125 1.00 86.00 445 PHE A O 1
ATOM 3660 N N . THR A 1 446 ? -1.012 7.438 27.815 1.00 80.81 446 THR A N 1
ATOM 3661 C CA . THR A 1 446 ? -0.724 8.549 26.896 1.00 80.81 446 THR A CA 1
ATOM 3662 C C . THR A 1 446 ? -1.355 8.257 25.539 1.00 80.81 446 THR A C 1
ATOM 3664 O O . THR A 1 446 ? -1.235 7.143 25.028 1.00 80.81 446 THR A O 1
ATOM 3667 N N . LEU A 1 447 ? -2.021 9.254 24.966 1.00 78.62 447 LEU A N 1
ATOM 3668 C CA . LEU A 1 447 ? -2.709 9.206 23.681 1.00 78.62 447 LEU A CA 1
ATOM 3669 C C . LEU A 1 447 ? -2.242 10.385 22.815 1.00 78.62 447 LEU A C 1
ATOM 3671 O O . LEU A 1 447 ? -2.148 11.498 23.323 1.00 78.62 447 LEU A O 1
ATOM 3675 N N . GLY A 1 448 ? -1.962 10.180 21.531 1.00 67.75 448 GLY A N 1
ATOM 3676 C CA . GLY A 1 448 ? -1.675 11.280 20.606 1.00 67.75 448 GLY A CA 1
ATOM 3677 C C . GLY A 1 448 ? -2.949 12.041 20.212 1.00 67.75 448 GLY A C 1
ATOM 3678 O O . GLY A 1 448 ? -3.998 11.440 19.987 1.00 67.75 448 GLY A O 1
ATOM 3679 N N . ARG A 1 449 ? -2.880 13.373 20.100 1.00 67.06 449 ARG A N 1
ATOM 3680 C CA . ARG A 1 449 ? -3.955 14.246 19.591 1.00 67.06 449 ARG A CA 1
ATOM 3681 C C . ARG A 1 449 ? -3.475 14.950 18.326 1.00 67.06 449 ARG A C 1
ATOM 3683 O O . ARG A 1 449 ? -3.052 16.094 18.355 1.00 67.06 449 ARG A O 1
ATOM 3690 N N . HIS A 1 450 ? -3.540 14.276 17.187 1.00 60.38 450 HIS A N 1
ATOM 3691 C CA . HIS A 1 450 ? -3.084 14.862 15.919 1.00 60.38 450 HIS A CA 1
ATOM 3692 C C . HIS A 1 450 ? -4.108 15.825 15.294 1.00 60.38 450 HIS A C 1
ATOM 3694 O O . HIS A 1 450 ? -3.721 16.754 14.591 1.00 60.38 450 HIS A O 1
ATOM 3700 N N . LYS A 1 451 ? -5.400 15.667 15.615 1.00 64.25 451 LYS A N 1
ATOM 3701 C CA . LYS A 1 451 ? -6.495 16.561 15.206 1.00 64.25 451 LYS A CA 1
ATOM 3702 C C . LYS A 1 451 ? -7.297 17.051 16.421 1.00 64.25 451 LYS A C 1
ATOM 3704 O O . LYS A 1 451 ? -7.323 16.417 17.484 1.00 64.25 451 LYS A O 1
ATOM 3709 N N . LYS A 1 452 ? -7.948 18.212 16.293 1.00 66.06 452 LYS A N 1
ATOM 3710 C CA . LYS A 1 452 ? -8.805 18.780 17.347 1.00 66.06 452 LYS A CA 1
ATOM 3711 C C . LYS A 1 452 ? -10.124 17.996 17.403 1.00 66.06 452 LYS A C 1
ATOM 3713 O O . LYS A 1 452 ? -10.889 18.039 16.458 1.00 66.06 452 LYS A O 1
ATOM 3718 N N . ASP A 1 453 ? -10.359 17.324 18.530 1.00 76.81 453 ASP A N 1
ATOM 3719 C CA . ASP A 1 453 ? -11.626 16.667 18.901 1.00 76.81 453 ASP A CA 1
ATOM 3720 C C . ASP A 1 453 ? -12.158 15.571 17.949 1.00 76.81 453 ASP A C 1
ATOM 3722 O O . ASP A 1 453 ? -13.326 15.539 17.585 1.00 76.81 453 ASP A O 1
ATOM 3726 N N . GLN A 1 454 ? -11.286 14.640 17.557 1.00 78.25 454 GLN A N 1
ATOM 3727 C CA . GLN A 1 454 ? -11.648 13.471 16.738 1.00 78.25 454 GLN A CA 1
ATOM 3728 C C . GLN A 1 454 ? -12.469 12.413 17.507 1.00 78.25 454 GLN A C 1
ATOM 3730 O O . GLN A 1 454 ? -12.394 12.341 18.736 1.00 78.25 454 GLN A O 1
ATOM 3735 N N . LYS A 1 455 ? -13.176 11.532 16.785 1.00 82.62 455 LYS A N 1
ATOM 3736 C CA . LYS A 1 455 ? -13.820 10.321 17.335 1.00 82.62 455 LYS A CA 1
ATOM 3737 C C . LYS A 1 455 ? -12.782 9.329 17.883 1.00 82.62 455 LYS A C 1
ATOM 3739 O O . LYS A 1 455 ? -11.716 9.148 17.288 1.00 82.62 455 LYS A O 1
ATOM 3744 N N . ILE A 1 456 ? -13.086 8.672 19.006 1.00 79.62 456 ILE A N 1
ATOM 3745 C CA . ILE A 1 456 ? -12.253 7.610 19.598 1.00 79.62 456 ILE A CA 1
ATOM 3746 C C . ILE A 1 456 ? -12.901 6.236 19.374 1.00 79.62 456 ILE A C 1
ATOM 3748 O O . ILE A 1 456 ? -14.097 6.077 19.601 1.00 79.62 456 ILE A O 1
ATOM 3752 N N . SER A 1 457 ? -12.122 5.241 18.932 1.00 78.56 457 SER A N 1
ATOM 3753 C CA . SER A 1 457 ? -12.643 3.881 18.717 1.00 78.56 457 SER A CA 1
ATOM 3754 C C . SER A 1 457 ? -12.969 3.178 20.033 1.00 78.56 457 SER A C 1
ATOM 3756 O O . SER A 1 457 ? -12.256 3.352 21.033 1.00 78.56 457 SER A O 1
ATOM 3758 N N . SER A 1 458 ? -13.987 2.312 20.030 1.00 79.62 458 SER A N 1
ATOM 3759 C CA . SER A 1 458 ? -14.350 1.495 21.199 1.00 79.62 458 SER A CA 1
ATOM 3760 C C . SER A 1 458 ? -13.171 0.639 21.664 1.00 79.62 458 SER A C 1
ATOM 3762 O O . SER A 1 458 ? -12.895 0.518 22.859 1.00 79.62 458 SER A O 1
ATOM 3764 N N . PHE A 1 459 ? -12.374 0.129 20.729 1.00 76.69 459 PHE A N 1
ATOM 3765 C CA . PHE A 1 459 ? -11.162 -0.612 21.047 1.00 76.69 459 PHE A CA 1
ATOM 3766 C C . PHE A 1 459 ? -10.145 0.211 21.861 1.00 76.69 459 PHE A C 1
ATOM 3768 O O . PHE A 1 459 ? -9.556 -0.299 22.824 1.00 76.69 459 PHE A O 1
ATOM 3775 N N . PHE A 1 460 ? -9.931 1.488 21.512 1.00 74.81 460 PHE A N 1
ATOM 3776 C CA . PHE A 1 460 ? -9.054 2.366 22.293 1.00 74.81 460 PHE A CA 1
ATOM 3777 C C . PHE A 1 460 ? -9.639 2.663 23.669 1.00 74.81 460 PHE A C 1
ATOM 3779 O O . PHE A 1 460 ? -8.897 2.592 24.651 1.00 74.81 460 PHE A O 1
ATOM 3786 N N . ILE A 1 461 ? -10.948 2.908 23.756 1.00 85.81 461 ILE A N 1
ATOM 3787 C CA . ILE A 1 461 ? -11.643 3.059 25.038 1.00 85.81 461 ILE A CA 1
ATOM 3788 C C . ILE A 1 461 ? -11.380 1.830 25.915 1.00 85.81 461 ILE A C 1
ATOM 3790 O O . ILE A 1 461 ? -10.856 1.973 27.017 1.00 85.81 461 ILE A O 1
ATOM 3794 N N . LYS A 1 462 ? -11.614 0.615 25.407 1.00 83.81 462 LYS A N 1
ATOM 3795 C CA . LYS A 1 462 ? -11.388 -0.636 26.146 1.00 83.81 462 LYS A CA 1
ATOM 3796 C C . LYS A 1 462 ? -9.959 -0.761 26.682 1.00 83.81 462 LYS A C 1
ATOM 3798 O O . LYS A 1 462 ? -9.750 -1.158 27.831 1.00 83.81 462 LYS A O 1
ATOM 3803 N N . LYS A 1 463 ? -8.952 -0.391 25.879 1.00 81.62 463 LYS A N 1
ATOM 3804 C CA . LYS A 1 463 ? -7.541 -0.366 26.312 1.00 81.62 463 LYS A CA 1
ATOM 3805 C C . LYS A 1 463 ? -7.295 0.634 27.441 1.00 81.62 463 LYS A C 1
ATOM 3807 O O . LYS A 1 463 ? -6.549 0.315 28.369 1.00 81.62 463 LYS A O 1
ATOM 3812 N N . ILE A 1 464 ? -7.893 1.822 27.357 1.00 86.00 464 ILE A N 1
ATOM 3813 C CA . ILE A 1 464 ? -7.781 2.853 28.392 1.00 86.00 464 ILE A CA 1
ATOM 3814 C C . ILE A 1 464 ? -8.440 2.359 29.681 1.00 86.00 464 ILE A C 1
ATOM 3816 O O . ILE A 1 464 ? -7.775 2.347 30.711 1.00 86.00 464 ILE A O 1
ATOM 3820 N N . LEU A 1 465 ? -9.676 1.857 29.621 1.00 89.38 465 LEU A N 1
ATOM 3821 C CA . LEU A 1 465 ? -10.392 1.317 30.785 1.00 89.38 465 LEU A CA 1
ATOM 3822 C C . LEU A 1 465 ? -9.579 0.234 31.494 1.00 89.38 465 LEU A C 1
ATOM 3824 O O . LEU A 1 465 ? -9.345 0.322 32.698 1.00 89.38 465 LEU A O 1
ATOM 3828 N N . LYS A 1 466 ? -9.031 -0.721 30.731 1.00 86.75 466 LYS A N 1
ATOM 3829 C CA . LYS A 1 466 ? -8.157 -1.766 31.274 1.00 86.75 466 LYS A CA 1
ATOM 3830 C C . LYS A 1 466 ? -6.914 -1.196 31.963 1.00 86.75 466 LYS A C 1
ATOM 3832 O O . LYS A 1 466 ? -6.497 -1.711 32.993 1.00 86.75 466 LYS A O 1
ATOM 3837 N N . ARG A 1 467 ? -6.286 -0.160 31.397 1.00 84.88 467 ARG A N 1
ATOM 3838 C CA . ARG A 1 467 ? -5.089 0.472 31.982 1.00 84.88 467 ARG A CA 1
ATOM 3839 C C . ARG A 1 467 ? -5.403 1.259 33.254 1.00 84.88 467 ARG A C 1
ATOM 3841 O O . ARG A 1 467 ? -4.545 1.345 34.129 1.00 84.88 467 ARG A O 1
ATOM 3848 N N . LEU A 1 468 ? -6.588 1.856 33.307 1.00 89.75 468 LEU A N 1
ATOM 3849 C CA . LEU A 1 468 ? -7.074 2.665 34.420 1.00 89.75 468 LEU A CA 1
ATOM 3850 C C . LEU A 1 468 ? -7.812 1.842 35.482 1.00 89.75 468 LEU A C 1
ATOM 3852 O O . LEU A 1 468 ? -8.304 2.423 36.447 1.00 89.75 468 LEU A O 1
ATOM 3856 N N . GLU A 1 469 ? -7.872 0.518 35.300 1.00 90.06 469 GLU A N 1
ATOM 3857 C CA . GLU A 1 469 ? -8.530 -0.426 36.208 1.00 90.06 469 GLU A CA 1
ATOM 3858 C C . GLU A 1 469 ? -10.011 -0.067 36.428 1.00 90.06 469 GLU A C 1
ATOM 3860 O O . GLU A 1 469 ? -10.533 -0.107 37.539 1.00 90.06 469 GLU A O 1
ATOM 3865 N N . ILE A 1 470 ? -10.691 0.324 35.345 1.00 90.38 470 ILE A N 1
ATOM 3866 C CA . ILE A 1 470 ? -12.132 0.591 35.334 1.00 90.38 470 ILE A CA 1
ATOM 3867 C C . ILE A 1 470 ? -12.843 -0.646 34.772 1.00 90.38 470 ILE A C 1
ATOM 3869 O O . ILE A 1 470 ? -12.554 -1.029 33.631 1.00 90.38 470 ILE A O 1
ATOM 3873 N N . PRO A 1 471 ? -13.756 -1.275 35.536 1.00 90.44 471 PRO A N 1
ATOM 3874 C CA . PRO A 1 471 ? -14.549 -2.393 35.044 1.00 90.44 471 PRO A CA 1
ATOM 3875 C C . PRO A 1 471 ? -15.413 -1.996 33.843 1.00 90.44 471 PRO A C 1
ATOM 3877 O O . PRO A 1 471 ? -16.013 -0.921 33.813 1.00 90.44 471 PRO A O 1
ATOM 3880 N N . ILE A 1 472 ? -15.486 -2.883 32.850 1.00 87.88 472 ILE A N 1
ATOM 3881 C CA . ILE A 1 472 ? -16.258 -2.659 31.619 1.00 87.88 472 ILE A CA 1
ATOM 3882 C C . ILE A 1 472 ? -17.750 -2.479 31.928 1.00 87.88 472 ILE A C 1
ATOM 3884 O O . ILE A 1 472 ? -18.382 -1.594 31.357 1.00 87.88 472 ILE A O 1
ATOM 3888 N N . ASP A 1 473 ? -18.299 -3.271 32.847 1.00 86.31 473 ASP A N 1
ATOM 3889 C CA . ASP A 1 473 ? -19.722 -3.211 33.191 1.00 86.31 473 ASP A CA 1
ATOM 3890 C C . ASP A 1 473 ? -20.101 -1.891 33.868 1.00 86.31 473 ASP A C 1
ATOM 3892 O O . ASP A 1 473 ? -21.148 -1.321 33.558 1.00 86.31 473 ASP A O 1
ATOM 3896 N N . ASP A 1 474 ? -19.232 -1.369 34.740 1.00 88.31 474 ASP A N 1
ATOM 3897 C CA . ASP A 1 474 ? -19.427 -0.067 35.387 1.00 88.31 474 ASP A CA 1
ATOM 3898 C C . ASP A 1 474 ? -19.406 1.061 34.354 1.00 88.31 474 ASP A C 1
ATOM 3900 O O . ASP A 1 474 ? -20.230 1.973 34.397 1.00 88.31 474 ASP A O 1
ATOM 3904 N N . TRP A 1 475 ? -18.491 0.974 33.386 1.00 90.25 475 TRP A N 1
ATOM 3905 C CA . TRP A 1 475 ? -18.418 1.907 32.268 1.00 90.25 475 TRP A CA 1
ATOM 3906 C C . TRP A 1 475 ? -19.688 1.898 31.412 1.00 90.25 475 TRP A C 1
ATOM 3908 O O . TRP A 1 475 ? -20.272 2.951 31.159 1.00 90.25 475 TRP A O 1
ATOM 3918 N N . LEU A 1 476 ? -20.130 0.715 30.979 1.00 87.38 476 LEU A N 1
ATOM 3919 C CA . LEU A 1 476 ? -21.320 0.563 30.140 1.00 87.38 476 LEU A CA 1
ATOM 3920 C C . LEU A 1 476 ? -22.596 0.990 30.872 1.00 87.38 476 LEU A C 1
ATOM 3922 O O . LEU A 1 476 ? -23.473 1.589 30.253 1.00 87.38 476 LEU A O 1
ATOM 3926 N N . ARG A 1 477 ? -22.702 0.714 32.178 1.00 86.56 477 ARG A N 1
ATOM 3927 C CA . ARG A 1 477 ? -23.824 1.166 33.009 1.00 86.56 477 ARG A CA 1
ATOM 3928 C C . ARG A 1 477 ? -23.850 2.686 33.116 1.00 86.56 477 ARG A C 1
ATOM 3930 O O . ARG A 1 477 ? -24.862 3.289 32.784 1.00 86.56 477 ARG A O 1
ATOM 3937 N N . ALA A 1 478 ? -22.724 3.299 33.476 1.00 87.12 478 ALA A N 1
ATOM 3938 C CA . ALA A 1 478 ? -22.641 4.749 33.601 1.00 87.12 478 ALA A CA 1
ATOM 3939 C C . ALA A 1 478 ? -22.891 5.481 32.272 1.00 87.12 478 ALA A C 1
ATOM 3941 O O . ALA A 1 478 ? -23.370 6.609 32.275 1.00 87.12 478 ALA A O 1
ATOM 3942 N N . LEU A 1 479 ? -22.567 4.860 31.130 1.00 85.62 479 LEU A N 1
ATOM 3943 C CA . LEU A 1 479 ? -22.917 5.404 29.817 1.00 85.62 479 LEU A CA 1
ATOM 3944 C C . LEU A 1 479 ? -24.426 5.377 29.556 1.00 85.62 479 LEU A C 1
ATOM 3946 O O . LEU A 1 479 ? -24.939 6.345 29.010 1.00 85.62 479 LEU A O 1
ATOM 3950 N N . LYS A 1 480 ? -25.131 4.309 29.948 1.00 82.31 480 LYS A N 1
ATOM 3951 C CA . LYS A 1 480 ? -26.596 4.198 29.803 1.00 82.31 480 LYS A CA 1
ATOM 3952 C C . LYS A 1 480 ? -27.368 5.137 30.732 1.00 82.31 480 LYS A C 1
ATOM 3954 O O . LYS A 1 480 ? -28.515 5.449 30.457 1.00 82.31 480 LYS A O 1
ATOM 3959 N N . GLU A 1 481 ? -26.753 5.538 31.839 1.00 78.50 481 GLU A N 1
ATOM 3960 C CA . GLU A 1 481 ? -27.331 6.434 32.851 1.00 78.50 481 GLU A CA 1
ATOM 3961 C C . GLU A 1 481 ? -26.975 7.919 32.616 1.00 78.50 481 GLU A C 1
ATOM 3963 O O . GLU A 1 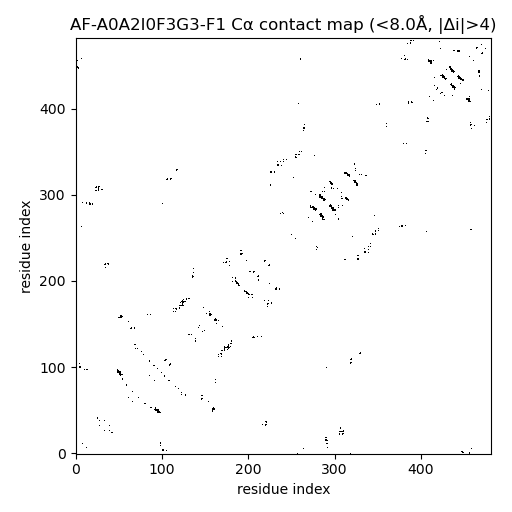481 ? -27.261 8.755 33.473 1.00 78.50 481 GLU A O 1
ATOM 3968 N N . ARG A 1 482 ? -26.297 8.234 31.502 1.00 66.75 482 ARG A N 1
ATOM 3969 C CA . ARG A 1 482 ? -25.704 9.548 31.215 1.00 66.75 482 ARG A CA 1
ATOM 3970 C C . ARG A 1 482 ? -26.718 10.649 30.917 1.00 66.75 482 ARG A C 1
ATOM 3972 O O . ARG A 1 482 ? -27.651 10.390 30.132 1.00 66.75 482 ARG A O 1
#

Sequence (482 aa):
MSNDRPIFSKNLKKELIKENQESVDKSLNLNFGASPSLKQFLSTTTDSSHFVSKFEEHVFFPVNFRDALKDDYSLVLNLFKESVEIHNKYIAGGKFPNDVFEWFNQPEISNFQTKLYKVFSSVGKNLAYRKRRKTAYEAQVYLFKNVTSPLDQFTWKDGCRLDFIFHQSFDLLVQSYLSEFLGDTFCLSDKVSFHDSISFELIKVCKTPFEAAFLQEQIGLYNVRDYMIIDSVIRGISSGLTAIKNESLMSNEELLFDIYELIPLYIKSWSPDNNKIFLNDELAIFLSMEYGFPIFTIGKHDDKADVLITSTFKFYWTVTHEFKITAKLDCYSEELNILGDYVLKEFHDKLISLFSIRKPEKTNTVSEIELDGKLNDIADFTTNYYQALAVNEEVECQLANERRRVVPSMTMLAFFTFMQRIFNCKVANGKGSEMKIWRYGSKIFTLGRHKKDQKISSFFIKKILKRLEIPIDDWLRALKER

Foldseek 3Di:
DFFLDDLDDLVVLVVLQVVLLVLVLLLLVVPPPADPVLNCVSNPPDPDKAAAAQDDDQQDFDPLLCVLQPVLNVVVSVLVVVLSVLLNVQPHRDIPPSCVSSSQSDVVLVVSLLVLLQSLLVSLLVSLVVCLPDALVVSVCSCCPRPLVRVCVSQPDPRNNSCSSCVLSSLSNLLSNLCNSQVVQWDDPDLADPDDDTDGPSVVRHPDPVSVVVSVSSCSNSVSVLLNNVVSNLVVLLVQPDQCPVPPPDDLVQLVVLCLLLLLLCVVPDAQLVQWADSDPFKTWGWDARSRFTKIAIDGNPDHVSNRSPPQRIWGAGSVRDIATSSRRNDDDPSSVSVVVVVSVVVLQSSLVVLVPDDPDPPPDDDDDVVPVPSVVSNVLSNLLQVLQVLVVVVPDPDDPPPSRGRDFFWPVRVVVLCCPPVVWDWDQDPDQKIWIEDVVFDIDITGPPDPTGTDRSSVVVVVCVRRVHDSVSVSVVSNVD

Radius of gyration: 25.06 Å; Cα contacts (8 Å, |Δi|>4): 554; chains: 1; bounding box: 68×44×75 Å

Secondary structure (DSSP, 8-state):
--SSS-SS-HHHHHHHHHHHHHHHHHHHHH-TTS-HHHHHHHHT-----EEPPP--S-----HHHHHHHGGGHHHHHHHHHHHHHHHHHHTTT-EETTTHHHHHT-HHHHHHHHHHHHHHHHHHHHHHHHHTTS-HHHHHHHHIIIIIHHHHHHH--TTT-THHHHHHHHHHHHHHHHHHHHGGGEE-S-TT-SSS--EE-GGGT-SSHHHHHHHHHHHHHTTHHHHHHHHHHHHHHHHHS----S--SS-HHHHHHHHHHHHHHHTTT--TGGG-EE-SSSEEEEEEEETTEEEEEEEETT--HHHHTT-S-EEEE-TT--EEETT-TT---HHHHHHHHHHHHHHHHHHHHHHHH------------TTTHHHHHHHHHHHHHHHHHHHHHTTT-SS-TT-TTS---EEHHHHHHHHHHHS--EEEE-STTEEEEE-TTSPPEEEE--STT-EE-HHHHHHHHHHTT--HHHHHHHHHT-

pLDDT: mean 79.89, std 15.26, range [30.86, 97.81]

Solvent-accessible surface area (backbone atoms only — not comparable to full-atom values): 27480 Å² total; per-residue (Å²): 124,73,67,60,59,73,95,60,53,79,65,56,44,54,49,40,45,49,55,47,49,55,39,39,55,52,16,57,71,69,41,84,83,63,48,69,69,47,54,50,60,70,68,63,73,70,94,73,69,44,64,25,39,68,68,84,75,80,87,79,77,57,68,60,36,45,64,65,47,49,86,51,31,67,59,54,54,49,51,52,49,53,47,43,54,51,38,48,72,62,45,34,78,35,39,44,72,82,40,49,67,44,40,73,39,31,55,69,53,50,55,48,45,56,52,42,27,54,51,29,31,51,51,15,35,54,52,18,67,78,35,64,90,48,47,53,56,61,38,50,53,47,44,39,71,30,44,51,49,60,50,48,62,67,26,66,40,89,56,33,56,52,40,80,74,41,52,71,31,54,46,38,19,50,26,32,17,49,41,58,57,41,53,94,35,61,47,78,89,57,77,70,60,93,77,61,82,72,48,67,51,47,75,82,50,28,95,44,73,67,47,36,51,53,51,52,49,51,39,55,67,52,42,28,63,51,46,67,45,44,68,49,38,40,46,49,55,39,70,68,48,75,80,76,79,64,79,63,95,61,54,72,71,54,48,50,37,43,44,66,64,49,45,70,65,36,68,90,76,62,48,34,72,85,62,47,44,75,74,54,99,59,34,22,37,31,54,47,69,59,76,81,41,72,33,41,32,65,44,47,68,88,59,52,54,56,60,51,65,68,54,45,60,29,34,39,66,46,85,79,69,47,74,45,38,67,38,39,76,70,66,82,52,72,42,54,50,55,43,48,56,50,53,51,49,56,51,36,55,50,54,50,55,55,54,76,66,62,70,85,74,79,80,86,70,93,76,95,58,92,80,60,57,65,56,53,50,49,31,52,48,44,53,52,49,36,53,26,49,48,66,65,54,66,80,78,59,98,80,54,98,76,69,82,80,66,74,73,66,45,32,46,57,60,46,53,54,48,39,34,71,75,68,61,32,48,74,46,80,47,75,87,52,26,38,33,40,31,27,89,95,37,54,76,43,78,44,58,46,92,60,89,66,47,69,48,53,60,70,56,50,53,54,49,32,62,51,42,72,47,59,65,67,62,52,46,49,53,49,60,71,104

Nearest PDB structures (foldseek):
  6umm-assembly1_H  TM=1.322E-01  e=1.799E+00  Mycolicibacterium smegmatis MC2 155